Protein AF-A0A9Q0YKQ8-F1 (afdb_monomer)

Secondary structure (DSSP, 8-state):
-HHHHHHHHHHHHHHHHHHHHS---TT---HHHHHHHHHH--EEEETTEEEEHHHHSPPHHHHHHHHHHHHHHHHHHHT---TTTHHHHHHHHHHHHHHHHHHHHHHHHHHTTS-HHHHHHHHHHHHHHHHHHTGGG-S-PSPPSS-HHHHHHHHHHHHHHHHHHHHHHHHHHHHHHHHHHHHHHHHHHHHTT-S-----GGGHHHHHHHHHHHHHHHHHHHSTTPPPSS---HHHHHHHHHHHHHHHHHHHHHHHHHHHHHHHHHHHHHHHHHHHHHHHHHHHHHHHTSSPPP-HHHHHHHHHHHHHHHHHHHHHHHHHHHHHH-GGGGTT--HHHHHHHHHHHHHHHHHHHHHHHHHHHHHHHH-

Sequence (367 aa):
MDFKLALLLGSLRRVRETRNLYPCGDDQKSPLERAIDIIHGGEVTINSERKTFREATPEVAAVDEKLTHLNSCQDAIRNCDKKEDLANLIEDRNVARRQAFQVMKDFMDVCNQLPIEERLNDLKKMINSITSGYQSLVQPAGPSEGSPEEVYDQYKAWLDLKTKKLKSYWKETDESLDTWRGLLAEMEQAFSFSSDSEFEAQNLDSTVQQLLVAMETELVISRQGYEPKVPLNPEILKQRHAELQLESEVLTKTVQAVLHDAREEATFLEQLSSHCKNYQEKIDVLEEWLDNKPNMEELQTLQKKIKVTRSKLRHLLVDLRDGEEDPDLLGDKTVEELRNDIAGFQEQLLGHYTTEDEHLVRCLLHS

Organism: Holothuria leucospilota (NCBI:txid206669)

Structure (mmCIF, N/CA/C/O backbone):
data_AF-A0A9Q0YKQ8-F1
#
_entry.id   AF-A0A9Q0YKQ8-F1
#
loop_
_atom_site.group_PDB
_atom_site.id
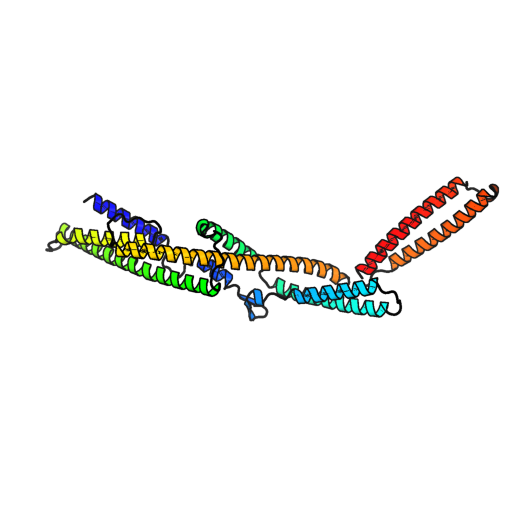_atom_site.type_symbol
_atom_site.label_atom_id
_atom_site.label_alt_id
_atom_site.label_comp_id
_atom_site.label_asym_id
_atom_site.label_entity_id
_atom_site.label_seq_id
_atom_site.pdbx_PDB_ins_code
_atom_site.Cartn_x
_atom_site.Cartn_y
_atom_site.Cartn_z
_atom_site.occupancy
_atom_site.B_iso_or_equiv
_atom_site.auth_seq_id
_atom_site.auth_comp_id
_atom_site.auth_asym_id
_atom_site.auth_atom_id
_atom_site.pdbx_PDB_model_num
ATOM 1 N N . MET A 1 1 ? 46.204 3.257 -36.114 1.00 54.53 1 MET A N 1
ATOM 2 C CA . MET A 1 1 ? 45.196 2.177 -36.181 1.00 54.53 1 MET A CA 1
ATOM 3 C C . MET A 1 1 ? 44.735 1.789 -34.774 1.00 54.53 1 MET A C 1
ATOM 5 O O . MET A 1 1 ? 43.538 1.795 -34.520 1.00 54.53 1 MET A O 1
ATOM 9 N N . ASP A 1 2 ? 45.670 1.614 -33.836 1.00 65.00 2 ASP A N 1
ATOM 10 C CA . ASP A 1 2 ? 45.412 1.179 -32.450 1.00 65.00 2 ASP A CA 1
ATOM 11 C C . ASP A 1 2 ? 44.400 2.022 -31.657 1.00 65.00 2 ASP A C 1
ATOM 13 O O . ASP A 1 2 ? 43.549 1.468 -30.967 1.00 65.00 2 ASP A O 1
ATOM 17 N N . PHE A 1 3 ? 44.420 3.355 -31.788 1.00 74.19 3 PHE A N 1
ATOM 18 C CA . PHE A 1 3 ? 43.492 4.227 -31.053 1.00 74.19 3 PHE A CA 1
ATOM 19 C C . PHE A 1 3 ? 42.023 4.069 -31.493 1.00 74.19 3 PHE A C 1
ATOM 21 O O . PHE A 1 3 ? 41.137 3.984 -30.645 1.00 74.19 3 PHE A O 1
ATOM 28 N N . LYS A 1 4 ? 41.750 3.983 -32.806 1.00 78.00 4 LYS A N 1
ATOM 29 C CA . LYS A 1 4 ? 40.379 3.819 -33.336 1.00 78.00 4 LYS A CA 1
ATOM 30 C C . LYS A 1 4 ? 39.807 2.437 -32.999 1.00 78.00 4 LYS A C 1
ATOM 32 O O . LYS A 1 4 ? 38.651 2.339 -32.604 1.00 78.00 4 LYS A O 1
ATOM 37 N N . LEU A 1 5 ? 40.629 1.389 -33.085 1.00 81.31 5 LEU A N 1
ATOM 38 C CA . LEU A 1 5 ? 40.251 0.028 -32.685 1.00 81.31 5 LEU A CA 1
ATOM 39 C C . LEU A 1 5 ? 39.963 -0.070 -31.182 1.00 81.31 5 LEU A C 1
ATOM 41 O O . LEU A 1 5 ? 38.949 -0.644 -30.788 1.00 81.31 5 LEU A O 1
ATOM 45 N N . ALA A 1 6 ? 40.803 0.537 -30.338 1.00 86.50 6 ALA A N 1
ATOM 46 C CA . ALA A 1 6 ? 40.564 0.594 -28.897 1.00 86.50 6 ALA A CA 1
ATOM 47 C C . ALA A 1 6 ? 39.262 1.339 -28.558 1.00 86.50 6 ALA A C 1
ATOM 49 O O . ALA A 1 6 ? 38.503 0.902 -27.687 1.00 86.50 6 ALA A O 1
ATOM 50 N N . LEU A 1 7 ? 38.977 2.436 -29.267 1.00 89.06 7 LEU A N 1
ATOM 51 C CA . LEU A 1 7 ? 37.736 3.187 -29.113 1.00 89.06 7 LEU A CA 1
ATOM 52 C C . LEU A 1 7 ? 36.517 2.337 -29.495 1.00 89.06 7 LEU A C 1
ATOM 54 O O . LEU A 1 7 ? 35.593 2.228 -28.692 1.00 89.06 7 LEU A O 1
ATOM 58 N N . LEU A 1 8 ? 36.568 1.672 -30.653 1.00 89.12 8 LEU A N 1
ATOM 59 C CA . LEU A 1 8 ? 35.507 0.807 -31.175 1.00 89.12 8 LEU A CA 1
ATOM 60 C C . LEU A 1 8 ? 35.191 -0.345 -30.220 1.00 89.12 8 LEU A C 1
ATOM 62 O O . LEU A 1 8 ? 34.038 -0.526 -29.836 1.00 89.12 8 LEU A O 1
ATOM 66 N N . LEU A 1 9 ? 36.212 -1.068 -29.753 1.00 89.69 9 LEU A N 1
ATOM 67 C CA . LEU A 1 9 ? 36.042 -2.141 -28.767 1.00 89.69 9 LEU A CA 1
ATOM 68 C C . LEU A 1 9 ? 35.467 -1.621 -27.444 1.00 89.69 9 LEU A C 1
ATOM 70 O O . LEU A 1 9 ? 34.645 -2.284 -26.808 1.00 89.69 9 LEU A O 1
ATOM 74 N N . GLY A 1 10 ? 35.882 -0.424 -27.027 1.00 91.94 10 GLY A N 1
ATOM 75 C CA . GLY A 1 10 ? 35.352 0.231 -25.841 1.00 91.94 10 GLY A CA 1
ATOM 76 C C . GLY A 1 10 ? 33.871 0.590 -25.977 1.00 91.94 10 GLY A C 1
ATOM 77 O O . GLY A 1 10 ? 33.114 0.381 -25.030 1.00 91.94 10 GLY A O 1
ATOM 78 N N . SER A 1 11 ? 33.460 1.154 -27.112 1.00 92.69 11 SER A N 1
ATOM 79 C CA . SER A 1 11 ? 32.065 1.520 -27.398 1.00 92.69 11 SER A CA 1
ATOM 80 C C . SER A 1 11 ? 31.182 0.283 -27.525 1.00 92.69 11 SER A C 1
ATOM 82 O O . SER A 1 11 ? 30.144 0.222 -26.874 1.00 92.69 11 SER A O 1
ATOM 84 N N . LEU A 1 12 ? 31.654 -0.752 -28.225 1.00 92.12 12 LEU A N 1
ATOM 85 C CA . LEU A 1 12 ? 30.961 -2.034 -28.350 1.00 92.12 12 LEU A CA 1
ATOM 86 C C . LEU A 1 12 ? 30.711 -2.687 -26.985 1.00 92.12 12 LEU A C 1
ATOM 88 O O . LEU A 1 12 ? 29.615 -3.178 -26.711 1.00 92.12 12 LEU A O 1
ATOM 92 N N . ARG A 1 13 ? 31.711 -2.660 -26.092 1.00 91.94 13 ARG A N 1
ATOM 93 C CA . ARG A 1 13 ? 31.551 -3.159 -24.720 1.00 91.94 13 ARG A CA 1
ATOM 94 C C . ARG A 1 13 ? 30.468 -2.385 -23.968 1.00 91.94 13 ARG A C 1
ATOM 96 O O . ARG A 1 13 ? 29.602 -3.011 -23.367 1.00 91.94 13 ARG A O 1
ATOM 103 N N . ARG A 1 14 ? 30.490 -1.049 -24.035 1.00 93.06 14 ARG A N 1
ATOM 104 C CA . ARG A 1 14 ? 29.488 -0.195 -23.376 1.00 93.06 14 ARG A CA 1
ATOM 105 C C . ARG A 1 14 ? 28.085 -0.430 -23.930 1.00 93.06 14 ARG A C 1
ATOM 107 O O . ARG A 1 14 ? 27.140 -0.480 -23.149 1.00 93.06 14 ARG A O 1
ATOM 114 N N . VAL A 1 15 ? 27.943 -0.589 -25.246 1.00 91.31 15 VAL A N 1
ATOM 115 C CA . VAL A 1 15 ? 26.663 -0.916 -25.895 1.00 91.31 15 VAL A CA 1
ATOM 116 C C . VAL A 1 15 ? 26.138 -2.241 -25.356 1.00 91.31 15 VAL A C 1
ATOM 118 O O . VAL A 1 15 ? 25.013 -2.306 -24.869 1.00 91.31 15 VAL A O 1
ATOM 121 N N . ARG A 1 16 ? 26.984 -3.276 -25.325 1.00 88.69 16 ARG A N 1
ATOM 122 C CA . ARG A 1 16 ? 26.618 -4.587 -24.779 1.00 88.69 16 ARG A CA 1
ATOM 123 C C . ARG A 1 16 ? 26.198 -4.515 -23.309 1.00 88.69 16 ARG A C 1
ATOM 125 O O . ARG A 1 16 ? 25.179 -5.088 -22.940 1.00 88.69 16 ARG A O 1
ATOM 132 N N . GLU A 1 17 ? 26.960 -3.809 -22.478 1.00 86.75 17 GLU A N 1
ATOM 133 C CA . GLU A 1 17 ? 26.614 -3.571 -21.070 1.00 86.75 17 GLU A CA 1
ATOM 134 C C . GLU A 1 17 ? 25.268 -2.848 -20.938 1.00 86.75 17 GLU A C 1
ATOM 136 O O . GLU A 1 17 ? 24.439 -3.235 -20.122 1.00 86.75 17 GLU A O 1
ATOM 141 N N . THR A 1 18 ? 25.022 -1.839 -21.774 1.00 84.56 18 THR A N 1
ATOM 142 C CA . THR A 1 18 ? 23.803 -1.023 -21.728 1.00 84.56 18 THR A CA 1
ATOM 143 C C . THR A 1 18 ? 22.572 -1.808 -22.176 1.00 84.56 18 THR A C 1
ATOM 145 O O . THR A 1 18 ? 21.545 -1.757 -21.506 1.00 84.56 18 THR A O 1
ATOM 148 N N . ARG A 1 19 ? 22.669 -2.596 -23.251 1.00 84.88 19 ARG A N 1
ATOM 149 C CA . ARG A 1 19 ? 21.573 -3.465 -23.706 1.00 84.88 19 ARG A CA 1
ATOM 150 C C . ARG A 1 19 ? 21.225 -4.552 -22.684 1.00 84.88 19 ARG A C 1
ATOM 152 O O . ARG A 1 19 ? 20.061 -4.907 -22.553 1.00 84.88 19 ARG A O 1
ATOM 159 N N . ASN A 1 20 ? 22.197 -5.027 -21.900 1.00 77.00 20 ASN A N 1
ATOM 160 C CA . ASN A 1 20 ? 21.930 -5.958 -20.797 1.00 77.00 20 ASN A CA 1
ATOM 161 C C . ASN A 1 20 ? 21.149 -5.315 -19.634 1.00 77.00 20 ASN A C 1
ATOM 163 O O . ASN A 1 20 ? 20.499 -6.036 -18.882 1.00 77.00 20 ASN A O 1
ATOM 167 N N . LEU A 1 21 ? 21.220 -3.987 -19.468 1.00 66.06 21 LEU A N 1
ATOM 168 C CA . LEU A 1 21 ? 20.460 -3.246 -18.450 1.00 66.06 21 LEU A CA 1
ATOM 169 C C . LEU A 1 21 ? 19.019 -2.941 -18.884 1.00 66.06 21 LEU A C 1
ATOM 171 O O . LEU A 1 21 ? 18.180 -2.679 -18.028 1.00 66.06 21 LEU A O 1
ATOM 175 N N . TYR A 1 22 ? 18.733 -3.010 -20.187 1.00 64.69 22 TYR A N 1
ATOM 176 C CA . TYR A 1 22 ? 17.395 -2.843 -20.757 1.00 64.69 22 TYR A CA 1
ATOM 177 C C . TYR A 1 22 ? 17.033 -4.039 -21.653 1.00 64.69 22 TYR A C 1
ATOM 179 O O . TYR A 1 22 ? 16.988 -3.893 -22.879 1.00 64.69 22 TYR A O 1
ATOM 187 N N . PRO A 1 23 ? 16.797 -5.239 -21.086 1.00 56.66 23 PRO A N 1
ATOM 188 C CA . PRO A 1 23 ? 16.405 -6.400 -21.873 1.00 56.66 23 PRO A CA 1
ATOM 189 C C . PRO A 1 23 ? 15.089 -6.108 -22.589 1.00 56.66 23 PRO A C 1
ATOM 191 O O . PRO A 1 23 ? 14.074 -5.838 -21.962 1.00 56.66 23 PRO A O 1
ATOM 194 N N . CYS A 1 24 ? 15.094 -6.171 -23.915 1.00 54.28 24 CYS A N 1
ATOM 195 C CA . CYS A 1 24 ? 13.919 -5.871 -24.736 1.00 54.28 24 CYS A CA 1
ATOM 196 C C . CYS A 1 24 ? 12.916 -7.028 -24.832 1.00 54.28 24 CYS A C 1
ATOM 198 O O . CYS A 1 24 ? 12.187 -7.134 -25.816 1.00 54.28 24 CYS A O 1
ATOM 200 N N . GLY A 1 25 ? 12.930 -7.928 -23.849 1.00 55.69 25 GLY A N 1
ATOM 201 C CA . GLY A 1 25 ? 11.869 -8.912 -23.716 1.00 55.69 25 GLY A CA 1
ATOM 202 C C . GLY A 1 25 ? 10.619 -8.201 -23.221 1.00 55.69 25 GLY A C 1
ATOM 203 O O . GLY A 1 25 ? 10.702 -7.445 -22.255 1.00 55.69 25 GLY A O 1
ATOM 204 N N . ASP A 1 26 ? 9.475 -8.475 -23.846 1.00 55.22 26 ASP A N 1
ATOM 205 C CA . ASP A 1 26 ? 8.165 -7.947 -23.432 1.00 55.22 26 ASP A CA 1
ATOM 206 C C . ASP A 1 26 ? 7.798 -8.315 -21.966 1.00 55.22 26 ASP A C 1
ATOM 208 O O . ASP A 1 26 ? 6.841 -7.782 -21.414 1.00 55.22 26 ASP A O 1
ATOM 212 N N . ASP A 1 27 ? 8.589 -9.171 -21.301 1.00 56.59 27 ASP A N 1
ATOM 213 C CA . ASP A 1 27 ? 8.339 -9.702 -19.954 1.00 56.59 27 ASP A CA 1
ATOM 214 C C . ASP A 1 27 ? 9.021 -8.941 -18.791 1.00 56.59 27 ASP A C 1
ATOM 216 O O . ASP A 1 27 ? 8.767 -9.258 -17.625 1.00 56.59 27 ASP A O 1
ATOM 220 N N . GLN A 1 28 ? 9.892 -7.949 -19.036 1.00 66.81 28 GLN A N 1
ATOM 221 C CA . GLN A 1 28 ? 10.554 -7.197 -17.951 1.00 66.81 28 GLN A CA 1
ATOM 222 C C . GLN A 1 28 ? 9.919 -5.827 -17.698 1.00 66.81 28 GLN A C 1
ATOM 224 O O . GLN A 1 28 ? 10.368 -4.806 -18.211 1.00 66.81 28 GLN A O 1
ATOM 229 N N . LYS A 1 29 ? 8.912 -5.800 -16.820 1.00 73.62 29 LYS A N 1
ATOM 230 C CA . LYS A 1 29 ? 8.305 -4.556 -16.329 1.00 73.62 29 LYS A CA 1
ATOM 231 C C . LYS A 1 29 ? 9.254 -3.788 -15.407 1.00 73.62 29 LYS A C 1
ATOM 233 O O . LYS A 1 29 ? 9.832 -4.348 -14.464 1.00 73.62 29 LYS A O 1
ATOM 238 N N . SER A 1 30 ? 9.366 -2.482 -15.624 1.00 76.62 30 SER A N 1
ATOM 239 C CA . SER A 1 30 ? 10.095 -1.579 -14.734 1.00 76.62 30 SER A CA 1
ATOM 240 C C . SER A 1 30 ? 9.498 -1.580 -13.313 1.00 76.62 30 SER A C 1
ATOM 242 O O . SER A 1 30 ? 8.355 -1.996 -13.099 1.00 76.62 30 SER A O 1
ATOM 244 N N . PRO A 1 31 ? 10.252 -1.139 -12.286 1.00 80.94 31 PRO A N 1
ATOM 245 C CA . PRO A 1 31 ? 9.712 -0.992 -10.934 1.00 80.94 31 PRO A CA 1
ATOM 246 C C . PRO A 1 31 ? 8.459 -0.105 -10.869 1.00 80.94 31 PRO A C 1
ATOM 248 O O . PRO A 1 31 ? 7.560 -0.408 -10.092 1.00 80.94 31 PRO A O 1
ATOM 251 N N . LEU A 1 32 ? 8.382 0.942 -11.700 1.00 84.44 32 LEU A N 1
ATOM 252 C CA . LEU A 1 32 ? 7.215 1.825 -11.784 1.00 84.44 32 LEU A CA 1
ATOM 253 C C . LEU A 1 32 ? 6.022 1.153 -12.467 1.00 84.44 32 LEU A C 1
ATOM 255 O O . LEU A 1 32 ? 4.916 1.253 -11.955 1.00 84.44 32 LEU A O 1
ATOM 259 N N . GLU A 1 33 ? 6.226 0.409 -13.554 1.00 84.50 33 GLU A N 1
ATOM 260 C CA . GLU A 1 33 ? 5.138 -0.363 -14.176 1.00 84.50 33 GLU A CA 1
ATOM 261 C C . GLU A 1 33 ? 4.566 -1.408 -13.219 1.00 84.50 33 GLU A C 1
ATOM 263 O O . GLU A 1 33 ? 3.353 -1.503 -13.068 1.00 84.50 33 GLU A O 1
ATOM 268 N N . ARG A 1 34 ? 5.430 -2.140 -12.503 1.00 83.50 34 ARG A N 1
ATOM 269 C CA . ARG A 1 34 ? 4.981 -3.092 -11.475 1.00 83.50 34 ARG A CA 1
ATOM 270 C C . ARG A 1 34 ? 4.217 -2.403 -10.350 1.00 83.50 34 ARG A C 1
ATOM 272 O O . ARG A 1 34 ? 3.262 -2.966 -9.836 1.00 83.50 34 ARG A O 1
ATOM 279 N N . ALA A 1 35 ? 4.633 -1.204 -9.959 1.00 85.94 35 ALA A N 1
ATOM 280 C CA . ALA A 1 35 ? 3.946 -0.430 -8.937 1.00 85.94 35 ALA A CA 1
ATOM 281 C C . ALA A 1 35 ? 2.553 0.022 -9.387 1.00 85.94 35 ALA A C 1
ATOM 283 O O . ALA A 1 35 ? 1.585 -0.176 -8.658 1.00 85.94 35 ALA A O 1
ATOM 284 N N . ILE A 1 36 ? 2.451 0.550 -10.609 1.00 86.06 36 ILE A N 1
ATOM 285 C CA . ILE A 1 36 ? 1.181 0.922 -11.242 1.00 86.06 36 ILE A CA 1
ATOM 286 C C . ILE A 1 36 ? 0.270 -0.305 -11.341 1.00 86.06 36 ILE A C 1
ATOM 288 O O . ILE A 1 36 ? -0.903 -0.213 -10.991 1.00 86.06 36 ILE A O 1
ATOM 292 N N . ASP A 1 37 ? 0.797 -1.459 -11.753 1.00 84.31 37 ASP A N 1
ATOM 293 C CA . ASP A 1 37 ? 0.029 -2.705 -11.812 1.00 84.31 37 ASP A CA 1
ATOM 294 C C . ASP A 1 37 ? -0.447 -3.162 -10.439 1.00 84.31 37 ASP A C 1
ATOM 296 O O . ASP A 1 37 ? -1.547 -3.679 -10.323 1.00 84.31 37 ASP A O 1
ATOM 300 N N . ILE A 1 38 ? 0.357 -3.004 -9.389 1.00 82.56 38 ILE A N 1
ATOM 301 C CA . ILE A 1 38 ? -0.077 -3.364 -8.042 1.00 82.56 38 ILE A CA 1
ATOM 302 C C . ILE A 1 38 ? -1.196 -2.413 -7.611 1.00 82.56 38 ILE A C 1
ATOM 304 O O . ILE A 1 38 ? -2.220 -2.909 -7.154 1.00 82.56 38 ILE A O 1
ATOM 308 N N . ILE A 1 39 ? -1.061 -1.096 -7.801 1.00 81.81 39 ILE A N 1
ATOM 309 C CA . ILE A 1 39 ? -2.096 -0.102 -7.451 1.00 81.81 39 ILE A CA 1
ATOM 310 C C . ILE A 1 39 ? -3.416 -0.391 -8.186 1.00 81.81 39 ILE A C 1
ATOM 312 O O . ILE A 1 39 ? -4.461 -0.465 -7.549 1.00 81.81 39 ILE A O 1
ATOM 316 N N . HIS A 1 40 ? -3.375 -0.652 -9.497 1.00 77.44 40 HIS A N 1
ATOM 317 C CA . HIS A 1 40 ? -4.588 -0.852 -10.309 1.00 77.44 40 HIS A CA 1
ATOM 318 C C . HIS A 1 40 ? -5.062 -2.309 -10.407 1.00 77.44 40 HIS A C 1
ATOM 320 O O . HIS A 1 40 ? -6.208 -2.564 -10.758 1.00 77.44 40 HIS A O 1
ATOM 326 N N . GLY A 1 41 ? -4.199 -3.280 -10.121 1.00 67.62 41 GLY A N 1
ATOM 327 C CA . GLY A 1 41 ? -4.460 -4.717 -10.258 1.00 67.62 41 GLY A CA 1
ATOM 328 C C . GLY A 1 41 ? -5.048 -5.371 -9.010 1.00 67.62 41 GLY A C 1
ATOM 329 O O . GLY A 1 41 ? -5.101 -6.596 -8.936 1.00 67.62 41 GLY A O 1
ATOM 330 N N . GLY A 1 42 ? -5.480 -4.580 -8.024 1.00 62.09 42 GLY A N 1
ATOM 331 C CA . GLY A 1 42 ? -6.075 -5.037 -6.764 1.00 62.09 42 GLY A CA 1
ATOM 332 C C . GLY A 1 42 ? -7.509 -5.568 -6.887 1.00 62.09 42 GLY A C 1
ATOM 333 O O . GLY A 1 42 ? -8.333 -5.281 -6.018 1.00 62.09 42 GLY A O 1
ATOM 334 N N . GLU A 1 43 ? -7.837 -6.295 -7.959 1.00 67.62 43 GLU A N 1
ATOM 335 C CA . GLU A 1 43 ? -9.126 -6.982 -8.070 1.00 67.62 43 GLU A CA 1
ATOM 336 C C . GLU A 1 43 ? -9.158 -8.173 -7.102 1.00 67.62 43 GLU A C 1
ATOM 338 O O . GLU A 1 43 ? -8.333 -9.085 -7.178 1.00 67.62 43 GLU A O 1
ATOM 343 N N . VAL A 1 44 ? -10.139 -8.186 -6.203 1.00 70.00 44 VAL A N 1
ATOM 344 C CA . VAL A 1 44 ? -10.423 -9.305 -5.303 1.00 70.00 44 VAL A CA 1
ATOM 345 C C . VAL A 1 44 ? -11.711 -9.977 -5.762 1.00 70.00 44 VAL A C 1
ATOM 347 O O . VAL A 1 44 ? -12.648 -9.323 -6.222 1.00 70.00 44 VAL A O 1
ATOM 350 N N . THR A 1 45 ? -11.761 -11.306 -5.664 1.00 71.81 45 THR A N 1
ATOM 351 C CA . THR A 1 45 ? -12.990 -12.057 -5.934 1.00 71.81 45 THR A CA 1
ATOM 352 C C . THR A 1 45 ? -13.714 -12.324 -4.621 1.00 71.81 45 THR A C 1
ATOM 354 O O . THR A 1 45 ? -13.247 -13.133 -3.825 1.00 71.81 45 THR A O 1
ATOM 357 N N . ILE A 1 46 ? -14.858 -11.673 -4.411 1.00 67.75 46 ILE A N 1
ATOM 358 C CA . ILE A 1 46 ? -15.758 -11.930 -3.276 1.00 67.75 46 ILE A CA 1
ATOM 359 C C . ILE A 1 46 ? -17.091 -12.408 -3.836 1.00 67.75 46 ILE A C 1
ATOM 361 O O . ILE A 1 46 ? -17.636 -11.797 -4.752 1.00 67.75 46 ILE A O 1
ATOM 365 N N . ASN A 1 47 ? -17.627 -13.508 -3.303 1.00 70.81 47 ASN A N 1
ATOM 366 C CA . ASN A 1 47 ? -18.908 -14.081 -3.741 1.00 70.81 47 ASN A CA 1
ATOM 367 C C . ASN A 1 47 ? -18.992 -14.356 -5.258 1.00 70.81 47 ASN A C 1
ATOM 369 O O . ASN A 1 47 ? -20.058 -14.257 -5.856 1.00 70.81 47 ASN A O 1
ATOM 373 N N . SER A 1 48 ? -17.875 -14.747 -5.884 1.00 75.56 48 SER A N 1
ATOM 374 C CA . SER A 1 48 ? -17.746 -14.968 -7.341 1.00 75.56 48 SER A CA 1
ATOM 375 C C . SER A 1 48 ? -17.842 -13.707 -8.218 1.00 75.56 48 SER A C 1
ATOM 377 O O . SER A 1 48 ? -17.889 -13.826 -9.441 1.00 75.56 48 SER A O 1
ATOM 379 N N . GLU A 1 49 ? -17.814 -12.509 -7.627 1.00 75.62 49 GLU A N 1
ATOM 380 C CA . GLU A 1 49 ? -17.733 -11.229 -8.338 1.00 75.62 49 GLU A CA 1
ATOM 381 C C . GLU A 1 49 ? -16.330 -10.632 -8.200 1.00 75.62 49 GLU A C 1
ATOM 383 O O . GLU A 1 49 ? -15.758 -10.624 -7.108 1.00 75.62 49 GLU A O 1
ATOM 388 N N . ARG A 1 50 ? -15.775 -10.111 -9.301 1.00 73.62 50 ARG A N 1
ATOM 389 C CA . ARG A 1 50 ? -14.539 -9.321 -9.264 1.00 73.62 50 ARG A CA 1
ATOM 390 C C . ARG A 1 50 ? -14.872 -7.891 -8.877 1.00 73.62 50 ARG A C 1
ATOM 392 O O . ARG A 1 50 ? -15.693 -7.258 -9.538 1.00 73.62 50 ARG A O 1
ATOM 399 N N . LYS A 1 51 ? -14.237 -7.406 -7.819 1.00 76.62 51 LYS A N 1
ATOM 400 C CA . LYS A 1 51 ? -14.384 -6.043 -7.306 1.00 76.62 51 LYS A CA 1
ATOM 401 C C . LYS A 1 51 ? -13.009 -5.470 -7.037 1.00 76.62 51 LYS A C 1
ATOM 403 O O . LYS A 1 51 ? -12.083 -6.216 -6.715 1.00 76.62 51 LYS A O 1
ATOM 408 N N . THR A 1 52 ? -12.868 -4.157 -7.129 1.00 76.19 52 THR A N 1
ATOM 409 C CA . THR A 1 52 ? -11.676 -3.510 -6.575 1.00 76.19 52 THR A CA 1
ATOM 410 C C . THR A 1 52 ? -11.64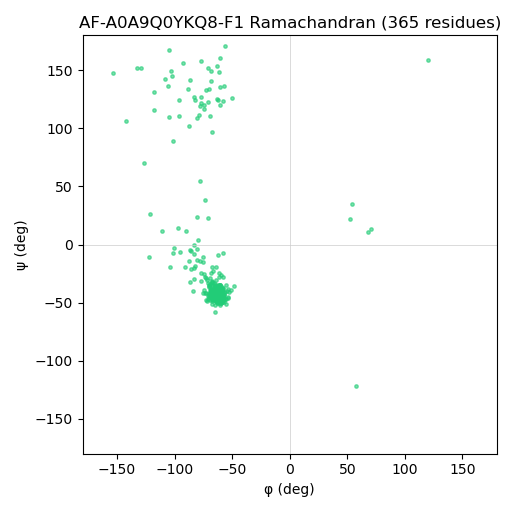3 -3.728 -5.063 1.00 76.19 52 THR A C 1
ATOM 412 O O . THR A 1 52 ? -12.686 -3.880 -4.423 1.00 76.19 52 THR A O 1
ATOM 415 N N . PHE A 1 53 ? -10.453 -3.715 -4.464 1.00 76.25 53 PHE A N 1
ATOM 416 C CA . PHE A 1 53 ? -10.316 -3.845 -3.013 1.00 76.25 53 PHE A CA 1
ATOM 417 C C . PHE A 1 53 ? -11.210 -2.848 -2.250 1.00 76.25 53 PHE A C 1
ATOM 419 O O . PHE A 1 53 ? -11.835 -3.192 -1.247 1.00 76.25 53 PHE A O 1
ATOM 426 N N . ARG A 1 54 ? -11.327 -1.615 -2.761 1.00 76.81 54 ARG A N 1
ATOM 427 C CA . ARG A 1 54 ? -12.142 -0.551 -2.162 1.00 76.81 54 ARG A CA 1
ATOM 428 C C . ARG A 1 54 ? -13.642 -0.840 -2.226 1.00 76.81 54 ARG A C 1
ATOM 430 O O . ARG A 1 54 ? -14.324 -0.651 -1.229 1.00 76.81 54 ARG A O 1
ATOM 437 N N . GLU A 1 55 ? -14.144 -1.333 -3.357 1.00 81.56 55 GLU A N 1
ATOM 438 C CA . GLU A 1 55 ? -15.552 -1.742 -3.517 1.00 81.56 55 GLU A CA 1
ATOM 439 C C . GLU A 1 55 ? -15.894 -3.002 -2.717 1.00 81.56 55 GLU A C 1
ATOM 441 O O . GLU A 1 55 ? -17.038 -3.212 -2.323 1.00 81.56 55 GLU A O 1
ATOM 446 N N . ALA A 1 56 ? -14.900 -3.862 -2.507 1.00 82.06 56 ALA A N 1
ATOM 447 C CA . ALA A 1 56 ? -15.018 -5.072 -1.714 1.00 82.06 56 ALA A CA 1
ATOM 448 C C . ALA A 1 56 ? -14.981 -4.800 -0.198 1.00 82.06 56 ALA A C 1
ATOM 450 O O . ALA A 1 56 ? -15.319 -5.691 0.581 1.00 82.06 56 ALA A O 1
ATOM 451 N N . THR A 1 57 ? -14.568 -3.599 0.230 1.00 83.38 57 THR A N 1
ATOM 452 C CA . THR A 1 57 ? -14.421 -3.271 1.650 1.00 83.38 57 THR A CA 1
ATOM 453 C C . THR A 1 57 ? -15.777 -2.867 2.242 1.00 83.38 57 THR A C 1
ATOM 455 O O . THR A 1 57 ? -16.428 -1.969 1.706 1.00 83.38 57 THR A O 1
ATOM 458 N N . PRO A 1 58 ? -16.216 -3.493 3.348 1.00 84.56 58 PRO A N 1
ATOM 459 C CA . PRO A 1 58 ? -17.481 -3.162 3.993 1.00 84.56 58 PRO A CA 1
ATOM 460 C C . PRO A 1 58 ? -17.442 -1.768 4.640 1.00 84.56 58 PRO A C 1
ATOM 462 O O . PRO A 1 58 ? -16.404 -1.295 5.107 1.00 84.56 58 PRO A O 1
ATOM 465 N N . GLU A 1 59 ? -18.594 -1.099 4.688 1.00 86.75 59 GLU A N 1
ATOM 466 C CA . GLU A 1 59 ? -18.698 0.250 5.245 1.00 86.75 59 GLU A CA 1
ATOM 467 C C . GLU A 1 59 ? -18.628 0.243 6.778 1.00 86.75 59 GLU A C 1
ATOM 469 O O . GLU A 1 59 ? -19.495 -0.300 7.464 1.00 86.75 59 GLU A O 1
ATOM 474 N N . VAL A 1 60 ? -17.627 0.938 7.322 1.00 89.69 60 VAL A N 1
ATOM 475 C CA . VAL A 1 60 ? -17.443 1.145 8.772 1.00 89.69 60 VAL A CA 1
ATOM 476 C C . VAL A 1 60 ? -18.621 1.923 9.380 1.00 89.69 60 VAL A C 1
ATOM 478 O O . VAL A 1 60 ? -19.060 1.633 10.491 1.00 89.69 60 VAL A O 1
ATOM 481 N N . ALA A 1 61 ? -19.201 2.863 8.624 1.00 90.31 61 ALA A N 1
ATOM 482 C CA . ALA A 1 61 ? -20.290 3.724 9.090 1.00 90.31 61 ALA A CA 1
ATOM 483 C C . ALA A 1 61 ? -21.530 2.938 9.553 1.00 90.31 61 ALA A C 1
ATOM 485 O O . ALA A 1 61 ? -22.161 3.314 10.540 1.00 90.31 61 ALA A O 1
ATOM 486 N N . ALA A 1 62 ? -21.854 1.829 8.881 1.00 90.56 62 ALA A N 1
ATOM 487 C CA . ALA A 1 62 ? -22.986 0.984 9.250 1.00 90.56 62 ALA A CA 1
ATOM 488 C C . ALA A 1 62 ? -22.775 0.304 10.614 1.00 90.56 62 ALA A C 1
ATOM 490 O O . ALA A 1 62 ? -23.714 0.189 11.404 1.00 90.56 62 ALA A O 1
ATOM 491 N N . VAL A 1 63 ? -21.541 -0.119 10.909 1.00 92.94 63 VAL A N 1
ATOM 492 C CA . VAL A 1 63 ? -21.175 -0.703 12.206 1.00 92.94 63 VAL A CA 1
ATOM 493 C C . VAL A 1 63 ? -21.245 0.362 13.301 1.00 92.94 63 VAL A C 1
ATOM 495 O O . VAL A 1 63 ? -21.880 0.148 14.338 1.00 92.94 63 VAL A O 1
ATOM 498 N N . ASP A 1 64 ? -20.639 1.524 13.054 1.00 91.81 64 ASP A N 1
ATOM 499 C CA . ASP A 1 64 ? -20.587 2.621 14.018 1.00 91.81 64 ASP A CA 1
ATOM 500 C C . ASP A 1 64 ? -21.988 3.128 14.377 1.00 91.81 64 ASP A C 1
ATOM 502 O O . ASP A 1 64 ? -22.276 3.332 15.556 1.00 91.81 64 ASP A O 1
ATOM 506 N N . GLU A 1 65 ? -22.900 3.229 13.404 1.00 94.81 65 GLU A N 1
ATOM 507 C CA . GLU A 1 65 ? -24.302 3.585 13.648 1.00 94.81 65 GLU A CA 1
ATOM 508 C C . GLU A 1 65 ? -24.963 2.626 14.653 1.00 94.81 65 GLU A C 1
ATOM 510 O O . GLU A 1 65 ? -25.605 3.065 15.615 1.00 94.81 65 GLU A O 1
ATOM 515 N N . LYS A 1 66 ? -24.789 1.307 14.476 1.00 94.38 66 LYS A N 1
ATOM 516 C CA . LYS A 1 66 ? -25.384 0.310 15.382 1.00 94.38 66 LYS A CA 1
ATOM 517 C C . LYS A 1 66 ? -24.730 0.307 16.757 1.00 94.38 66 LYS A C 1
ATOM 519 O O . LYS A 1 66 ? -25.437 0.141 17.752 1.00 94.38 66 LYS A O 1
ATOM 524 N N . LEU A 1 67 ? -23.424 0.555 16.841 1.00 93.12 67 LEU A N 1
ATOM 525 C CA . LEU A 1 67 ? -22.731 0.723 18.119 1.00 93.12 67 LEU A CA 1
ATOM 526 C C . LEU A 1 67 ? -23.187 1.989 18.859 1.00 93.12 67 LEU A C 1
ATOM 528 O O . LEU A 1 67 ? -23.438 1.936 20.063 1.00 93.12 67 LEU A O 1
ATOM 532 N N . THR A 1 68 ? -23.355 3.116 18.163 1.00 94.12 68 THR A N 1
ATOM 533 C CA . THR A 1 68 ? -23.899 4.348 18.754 1.00 94.12 68 THR A CA 1
ATOM 534 C C . THR A 1 68 ? -25.336 4.151 19.236 1.00 94.12 68 THR A C 1
ATOM 536 O O . THR A 1 68 ? -25.681 4.609 20.329 1.00 94.12 68 THR A O 1
ATOM 539 N N . HIS A 1 69 ? -26.164 3.434 18.472 1.00 95.12 69 HIS A N 1
ATOM 540 C CA . HIS A 1 69 ? -27.527 3.099 18.884 1.00 95.12 69 HIS A CA 1
ATOM 541 C C . HIS A 1 69 ? -27.540 2.222 20.144 1.00 95.12 69 HIS A C 1
ATOM 543 O O . HIS A 1 69 ? -28.245 2.541 21.099 1.00 95.12 69 HIS A O 1
ATOM 549 N N . LEU A 1 70 ? -26.701 1.180 20.202 1.00 93.50 70 LEU A N 1
ATOM 550 C CA . LEU A 1 70 ? -26.552 0.341 21.394 1.00 93.50 70 LEU A CA 1
ATOM 551 C C . LEU A 1 70 ? -26.153 1.164 22.629 1.00 93.50 70 LEU A C 1
ATOM 553 O O . LEU A 1 70 ? -26.787 1.030 23.676 1.00 93.50 70 LEU A O 1
ATOM 557 N N . ASN A 1 71 ? -25.155 2.043 22.502 1.00 92.69 71 ASN A N 1
ATOM 558 C CA . ASN A 1 71 ? -24.734 2.925 23.595 1.00 92.69 71 ASN A CA 1
ATOM 559 C C . ASN A 1 71 ? -25.875 3.851 24.045 1.00 92.69 71 ASN A C 1
ATOM 561 O O . ASN A 1 71 ? -26.094 4.028 25.239 1.00 92.69 71 ASN A O 1
ATOM 565 N N . SER A 1 72 ? -26.661 4.374 23.100 1.00 93.62 72 SER A N 1
ATOM 566 C CA . SER A 1 72 ? -27.822 5.221 23.404 1.00 93.62 72 SER A CA 1
ATOM 567 C C . SER A 1 72 ? -28.901 4.456 24.179 1.00 93.62 72 SER A C 1
ATOM 569 O O . SER A 1 72 ? -29.451 4.979 25.149 1.00 93.62 72 SER A O 1
ATOM 571 N N . CYS A 1 73 ? -29.175 3.198 23.813 1.00 91.75 73 CYS A N 1
ATOM 572 C CA . CYS A 1 73 ? -30.081 2.335 24.573 1.00 91.75 73 CYS A CA 1
ATOM 573 C C . CYS A 1 73 ? -29.546 2.052 25.988 1.00 91.75 73 CYS A C 1
ATOM 575 O O . CYS A 1 73 ? -30.313 2.061 26.950 1.00 91.75 73 CYS A O 1
ATOM 577 N N . GLN A 1 74 ? -28.235 1.833 26.138 1.00 89.62 74 GLN A N 1
ATOM 578 C CA . GLN A 1 74 ? -27.608 1.652 27.453 1.00 89.62 74 GLN A CA 1
ATOM 579 C C . GLN A 1 74 ? -27.729 2.911 28.322 1.00 89.62 74 GLN A C 1
ATOM 581 O O . GLN A 1 74 ? -28.070 2.812 29.502 1.00 89.62 74 GLN A O 1
ATOM 586 N N . ASP A 1 75 ? -27.512 4.094 27.753 1.00 89.12 75 ASP A N 1
ATOM 587 C CA . ASP A 1 75 ? -27.652 5.359 28.475 1.00 89.12 75 ASP A CA 1
ATOM 588 C C . ASP A 1 75 ? -29.109 5.651 28.858 1.00 89.12 75 ASP A C 1
ATOM 590 O O . ASP A 1 75 ? -29.365 6.165 29.949 1.00 89.12 75 ASP A O 1
ATOM 594 N N . ALA A 1 76 ? -30.081 5.265 28.027 1.00 89.69 76 ALA A N 1
ATOM 595 C CA . ALA A 1 76 ? -31.499 5.369 28.370 1.00 89.69 76 ALA A CA 1
ATOM 596 C C . ALA A 1 76 ? -31.865 4.505 29.590 1.00 89.69 76 ALA A C 1
ATOM 598 O O . ALA A 1 76 ? -32.613 4.954 30.457 1.00 89.69 76 ALA A O 1
ATOM 599 N N . ILE A 1 77 ? -31.300 3.295 29.701 1.00 87.19 77 ILE A N 1
ATOM 600 C CA . ILE A 1 77 ? -31.483 2.428 30.876 1.00 87.19 77 ILE A CA 1
ATOM 601 C C . ILE A 1 77 ? -30.856 3.060 32.123 1.00 87.19 77 ILE A C 1
ATOM 603 O O . ILE A 1 77 ? -31.495 3.087 33.175 1.00 87.19 77 ILE A O 1
ATOM 607 N N . ARG A 1 78 ? -29.627 3.588 32.021 1.00 84.75 78 ARG A N 1
ATOM 608 C CA . ARG A 1 78 ? -28.922 4.214 33.158 1.00 84.75 78 ARG A CA 1
ATOM 609 C C . ARG A 1 78 ? -29.667 5.421 33.724 1.00 84.75 78 ARG A C 1
ATOM 611 O O . ARG A 1 78 ? -29.635 5.634 34.930 1.00 84.75 78 ARG A O 1
ATOM 618 N N . ASN A 1 79 ? -30.335 6.181 32.861 1.00 86.88 79 ASN A N 1
ATOM 619 C CA . ASN A 1 79 ? -31.068 7.394 33.223 1.00 86.88 79 ASN A CA 1
ATOM 620 C C . ASN A 1 79 ? -32.577 7.148 33.435 1.00 86.88 79 ASN A C 1
ATOM 622 O O . ASN A 1 79 ? -33.366 8.092 33.434 1.00 86.88 79 ASN A O 1
ATOM 626 N N . CYS A 1 80 ? -33.009 5.889 33.563 1.00 87.44 80 CYS A N 1
ATOM 627 C CA . CYS A 1 80 ? -34.421 5.550 33.702 1.00 87.44 80 CYS A CA 1
ATOM 628 C C . CYS A 1 80 ? -34.916 5.741 35.147 1.00 87.44 80 CYS A C 1
ATOM 630 O O . CYS A 1 80 ? -34.626 4.933 36.028 1.00 87.44 80 CYS A O 1
ATOM 632 N N . ASP A 1 81 ? -35.746 6.763 35.371 1.00 85.81 81 ASP A N 1
ATOM 633 C CA . ASP A 1 81 ? -36.374 7.017 36.680 1.00 85.81 81 ASP A CA 1
ATOM 634 C C . ASP A 1 81 ? -37.651 6.185 36.914 1.00 85.81 81 ASP A C 1
ATOM 636 O O . ASP A 1 81 ? -38.108 6.003 38.047 1.00 85.81 81 ASP A O 1
ATOM 640 N N . LYS A 1 82 ? -38.268 5.685 35.836 1.00 86.81 82 LYS A N 1
ATOM 641 C CA . LYS A 1 82 ? -39.571 5.010 35.864 1.00 86.81 82 LYS A CA 1
ATOM 642 C C . LYS A 1 82 ? -39.415 3.506 35.717 1.00 86.81 82 LYS A C 1
ATOM 644 O O . LYS A 1 82 ? -39.173 2.982 34.635 1.00 86.81 82 LYS A O 1
ATOM 649 N N . LYS A 1 83 ? -39.681 2.782 36.804 1.00 80.88 83 LYS A N 1
ATOM 650 C CA . LYS A 1 83 ? -39.594 1.313 36.835 1.00 80.88 83 LYS A CA 1
ATOM 651 C C . LYS A 1 83 ? -40.489 0.613 35.798 1.00 80.88 83 LYS A C 1
ATOM 653 O O . LYS A 1 83 ? -40.169 -0.493 35.377 1.00 80.88 83 LYS A O 1
ATOM 658 N N . GLU A 1 84 ? -41.593 1.245 35.409 1.00 85.75 84 GLU A N 1
ATOM 659 C CA . GLU A 1 84 ? -42.542 0.737 34.408 1.00 85.75 84 GLU A CA 1
ATOM 660 C C . GLU A 1 84 ? -41.938 0.701 32.994 1.00 85.75 84 GLU A C 1
ATOM 662 O O . GLU A 1 84 ? -42.224 -0.222 32.235 1.00 85.75 84 GLU A O 1
ATOM 667 N N . ASP A 1 85 ? -41.042 1.641 32.674 1.00 86.69 85 ASP A N 1
ATOM 668 C CA . ASP A 1 85 ? -40.429 1.774 31.346 1.00 86.69 85 ASP A CA 1
ATOM 669 C C . ASP A 1 85 ? -39.182 0.885 31.187 1.00 86.69 85 ASP A C 1
ATOM 671 O O . ASP A 1 85 ? -38.795 0.523 30.075 1.00 86.69 85 ASP A O 1
ATOM 675 N N . LEU A 1 86 ? -38.575 0.474 32.306 1.00 84.94 86 LEU A N 1
ATOM 676 C CA . LEU A 1 86 ? -37.310 -0.262 32.339 1.00 84.94 86 LEU A CA 1
ATOM 677 C C . LEU A 1 86 ? -37.354 -1.582 31.554 1.00 84.94 86 LEU A C 1
ATOM 679 O O . LEU A 1 86 ? -36.381 -1.937 30.895 1.00 84.94 86 LEU A O 1
ATOM 683 N N . ALA A 1 87 ? -38.473 -2.310 31.608 1.00 84.81 87 ALA A N 1
ATOM 684 C CA . ALA A 1 87 ? -38.612 -3.583 30.900 1.00 84.81 87 ALA A CA 1
ATOM 685 C C . ALA A 1 87 ? -38.567 -3.407 29.372 1.00 84.81 87 ALA A C 1
ATOM 687 O O . ALA A 1 87 ? -37.929 -4.206 28.690 1.00 84.81 87 ALA A O 1
ATOM 688 N N . ASN A 1 88 ? -39.190 -2.343 28.855 1.00 89.00 88 ASN A N 1
ATOM 689 C CA . ASN A 1 88 ? -39.187 -2.035 27.425 1.00 89.00 88 ASN A CA 1
ATOM 690 C C . ASN A 1 88 ? -37.798 -1.566 26.973 1.00 89.00 88 ASN A C 1
ATOM 692 O O . ASN A 1 88 ? -37.276 -2.079 25.991 1.00 89.00 88 ASN A O 1
ATOM 696 N N . LEU A 1 89 ? -37.150 -0.685 27.748 1.00 89.31 89 LEU A N 1
ATOM 697 C CA . LEU A 1 89 ? -35.791 -0.209 27.451 1.00 89.31 89 LEU A CA 1
ATOM 698 C C . LEU A 1 89 ? -34.761 -1.349 27.416 1.00 89.31 89 LEU A C 1
ATOM 700 O O . LEU A 1 89 ? -33.855 -1.351 26.584 1.00 89.31 89 LEU A O 1
ATOM 704 N N . ILE A 1 90 ? -34.905 -2.335 28.308 1.00 87.12 90 ILE A N 1
ATOM 705 C CA . ILE A 1 90 ? -34.080 -3.549 28.316 1.00 87.12 90 ILE A CA 1
ATOM 706 C C . ILE A 1 90 ? -34.256 -4.346 27.022 1.00 87.12 90 ILE A C 1
ATOM 708 O O . ILE A 1 90 ? -33.259 -4.826 26.479 1.00 87.12 90 ILE A O 1
ATOM 712 N N . GLU A 1 91 ? -35.489 -4.492 26.536 1.00 89.31 91 GLU A N 1
ATOM 713 C CA . GLU A 1 91 ? -35.763 -5.221 25.298 1.00 89.31 91 GLU A CA 1
ATOM 714 C C . GLU A 1 91 ? -35.217 -4.474 24.076 1.00 89.31 91 GLU A C 1
ATOM 716 O O . GLU A 1 91 ? -34.514 -5.078 23.265 1.00 89.31 91 GLU A O 1
ATOM 721 N N . ASP A 1 92 ? -35.414 -3.155 24.000 1.00 91.25 92 ASP A N 1
ATOM 722 C CA . ASP A 1 92 ? -34.851 -2.311 22.937 1.00 91.25 92 ASP A CA 1
ATOM 723 C C . ASP A 1 92 ? -33.318 -2.420 22.886 1.00 91.25 92 ASP A C 1
ATOM 725 O O . ASP A 1 92 ? -32.723 -2.601 21.820 1.00 91.25 92 ASP A O 1
ATOM 729 N N . ARG A 1 93 ? -32.664 -2.409 24.054 1.00 91.62 93 ARG A N 1
ATOM 730 C CA . ARG A 1 93 ? -31.215 -2.615 24.190 1.00 91.62 93 ARG A CA 1
ATOM 731 C C . ARG A 1 93 ? -30.781 -4.011 23.743 1.00 91.62 93 ARG A C 1
ATOM 733 O O . ARG A 1 93 ? -29.734 -4.136 23.110 1.00 91.62 93 ARG A O 1
ATOM 740 N N . ASN A 1 94 ? -31.559 -5.058 24.026 1.00 90.38 94 ASN A N 1
ATOM 741 C CA . ASN A 1 94 ? -31.258 -6.420 23.566 1.00 90.38 94 ASN A CA 1
ATOM 742 C C . ASN A 1 94 ? -31.365 -6.533 22.037 1.00 90.38 94 ASN A C 1
ATOM 744 O O . ASN A 1 94 ? -30.524 -7.170 21.399 1.00 90.38 94 ASN A O 1
ATOM 748 N N . VAL A 1 95 ? -32.370 -5.888 21.437 1.00 92.50 95 VAL A N 1
ATOM 749 C CA . VAL A 1 95 ? -32.511 -5.800 19.977 1.00 92.50 95 VAL A CA 1
ATOM 750 C C . VAL A 1 95 ? -31.322 -5.051 19.375 1.00 92.50 95 VAL A C 1
ATOM 752 O O . VAL A 1 95 ? -30.679 -5.573 18.462 1.00 92.50 95 VAL A O 1
ATOM 755 N N . ALA A 1 96 ? -30.970 -3.883 19.922 1.00 93.44 96 ALA A N 1
ATOM 756 C CA . ALA A 1 96 ? -29.816 -3.101 19.481 1.00 93.44 96 ALA A CA 1
ATOM 757 C C . ALA A 1 96 ? -28.501 -3.892 19.600 1.00 93.44 96 ALA A C 1
ATOM 759 O O . ALA A 1 96 ? -27.675 -3.848 18.690 1.00 93.44 96 ALA A O 1
ATOM 760 N N . ARG A 1 97 ? -28.330 -4.675 20.675 1.00 93.50 97 ARG A N 1
ATOM 761 C CA . ARG A 1 97 ? -27.169 -5.555 20.873 1.00 93.50 97 ARG A CA 1
ATOM 762 C C . ARG A 1 97 ? -27.055 -6.590 19.764 1.00 93.50 97 ARG A C 1
ATOM 764 O O . ARG A 1 97 ? -25.992 -6.706 19.163 1.00 93.50 97 ARG A O 1
ATOM 771 N N . ARG A 1 98 ? -28.132 -7.334 19.489 1.00 93.56 98 ARG A N 1
ATOM 772 C CA . ARG A 1 98 ? -28.137 -8.365 18.437 1.00 93.56 98 ARG A CA 1
ATOM 773 C C . ARG A 1 98 ? -27.859 -7.762 17.063 1.00 93.56 98 ARG A C 1
ATOM 775 O O . ARG A 1 98 ? -27.112 -8.345 16.289 1.00 93.56 98 ARG A O 1
ATOM 782 N N . GLN A 1 99 ? -28.420 -6.586 16.779 1.00 94.75 99 GLN A N 1
ATOM 783 C CA . GLN A 1 99 ? -28.162 -5.868 15.530 1.00 94.75 99 GLN A CA 1
ATOM 784 C C . GLN A 1 99 ? -26.696 -5.442 15.406 1.00 94.75 99 GLN A C 1
ATOM 786 O O . GLN A 1 99 ? -26.082 -5.705 14.376 1.00 94.75 99 GLN A O 1
ATOM 791 N N . ALA A 1 100 ? -26.121 -4.826 16.445 1.00 94.62 100 ALA A N 1
ATOM 792 C CA . ALA A 1 100 ? -24.714 -4.429 16.447 1.00 94.62 100 ALA A CA 1
ATOM 793 C C . ALA A 1 100 ? -23.784 -5.642 16.302 1.00 94.62 100 ALA A C 1
ATOM 795 O O . A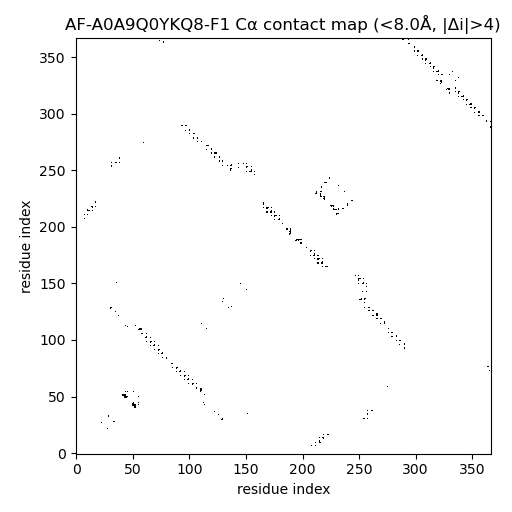LA A 1 100 ? -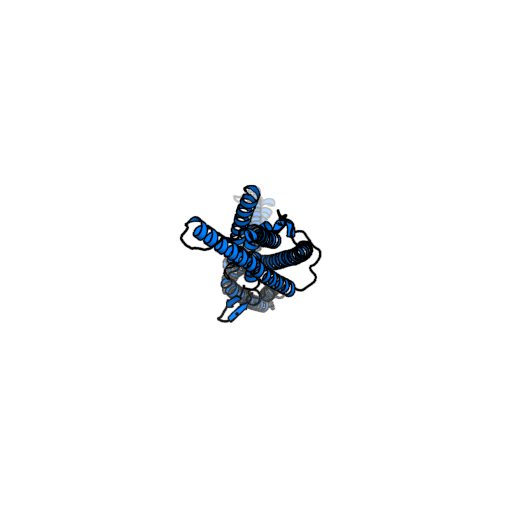22.853 -5.605 15.504 1.00 94.62 100 ALA A O 1
ATOM 796 N N . PHE A 1 101 ? -24.072 -6.732 17.019 1.00 94.94 101 PHE A N 1
ATOM 797 C CA . PHE A 1 101 ? -23.338 -7.989 16.900 1.00 94.94 101 PHE A CA 1
ATOM 798 C C . PHE A 1 101 ? -23.389 -8.549 15.475 1.00 94.94 101 PHE A C 1
ATOM 800 O O . PHE A 1 101 ? -22.345 -8.861 14.910 1.00 94.94 101 PHE A O 1
ATOM 807 N N . GLN A 1 102 ? -24.581 -8.641 14.875 1.00 95.00 102 GLN A N 1
ATOM 808 C CA . GLN A 1 102 ? -24.737 -9.197 13.532 1.00 95.00 102 GLN A CA 1
ATOM 809 C C . GLN A 1 102 ? -24.005 -8.356 12.482 1.00 95.00 102 GLN A C 1
ATOM 811 O O . GLN A 1 102 ? -23.261 -8.910 11.685 1.00 95.00 102 GLN A O 1
ATOM 816 N N . VAL A 1 103 ? -24.148 -7.027 12.520 1.00 95.81 103 VAL A N 1
ATOM 817 C CA . VAL A 1 103 ? -23.480 -6.136 11.557 1.00 95.81 103 VAL A CA 1
ATOM 818 C C . VAL A 1 103 ? -21.956 -6.185 11.712 1.00 95.81 103 VAL A C 1
ATOM 820 O O . VAL A 1 103 ? -21.249 -6.205 10.709 1.00 95.81 103 VAL A O 1
ATOM 823 N N . MET A 1 104 ? -21.431 -6.265 12.944 1.00 95.75 104 MET A N 1
ATOM 824 C CA . MET A 1 104 ? -19.994 -6.482 13.166 1.00 95.75 104 MET A CA 1
ATOM 825 C C . MET A 1 104 ? -19.533 -7.843 12.633 1.00 95.75 104 MET A C 1
ATOM 827 O O . MET A 1 104 ? -18.470 -7.925 12.026 1.00 95.75 104 MET A O 1
ATOM 831 N N . LYS A 1 105 ? -20.322 -8.904 12.825 1.00 94.75 105 LYS A N 1
ATOM 832 C CA . LYS A 1 105 ? -19.994 -10.244 12.327 1.00 94.75 105 LYS A CA 1
ATOM 833 C C . LYS A 1 105 ? -19.980 -10.294 10.800 1.00 94.75 105 LYS A C 1
ATOM 835 O O . LYS A 1 105 ? -19.001 -10.761 10.229 1.00 94.75 105 LYS A O 1
ATOM 840 N N . ASP A 1 106 ? -20.994 -9.722 10.154 1.00 93.88 106 ASP A N 1
ATOM 841 C CA . ASP A 1 106 ? -21.071 -9.617 8.694 1.00 93.88 106 ASP A CA 1
ATOM 842 C C . ASP A 1 106 ? -19.888 -8.803 8.134 1.00 93.88 106 ASP A C 1
ATOM 844 O O . ASP A 1 106 ? -19.275 -9.189 7.138 1.00 93.88 106 ASP A O 1
ATOM 848 N N . PHE A 1 107 ? -19.518 -7.702 8.802 1.00 94.38 107 PHE A N 1
ATOM 849 C CA . PHE A 1 107 ? -18.329 -6.912 8.465 1.00 94.38 107 PHE A CA 1
ATOM 850 C C . PHE A 1 107 ? -17.051 -7.758 8.550 1.00 94.38 107 PHE A C 1
ATOM 852 O O . PHE A 1 107 ? -16.244 -7.765 7.618 1.00 94.38 107 PHE A O 1
ATOM 859 N N . MET A 1 108 ? -16.871 -8.495 9.649 1.00 94.62 108 MET A N 1
ATOM 860 C CA . MET A 1 108 ? -15.700 -9.348 9.857 1.00 94.62 108 MET A CA 1
ATOM 861 C C . MET A 1 108 ? -15.629 -10.489 8.844 1.00 94.62 108 MET A C 1
ATOM 863 O O . MET A 1 108 ? -14.546 -10.779 8.341 1.00 94.62 108 MET A O 1
ATOM 867 N N . ASP A 1 109 ? -16.758 -11.097 8.483 1.00 92.50 109 ASP A N 1
ATOM 868 C CA . ASP A 1 109 ? -16.814 -12.169 7.487 1.00 92.50 109 ASP A CA 1
ATOM 869 C C . ASP A 1 109 ? -16.327 -11.702 6.108 1.00 92.50 109 ASP A C 1
ATOM 871 O O . ASP A 1 109 ? -15.653 -12.462 5.406 1.00 92.50 109 ASP A O 1
ATOM 875 N N . VAL A 1 110 ? -16.609 -10.452 5.724 1.00 91.25 110 VAL A N 1
ATOM 876 C CA . VAL A 1 110 ? -16.064 -9.853 4.495 1.00 91.25 110 VAL A CA 1
ATOM 877 C C . VAL A 1 110 ? -14.578 -9.534 4.661 1.00 91.25 110 VAL A C 1
ATOM 879 O O . VAL A 1 110 ? -13.772 -9.911 3.811 1.00 91.25 110 VAL A O 1
ATOM 882 N N . CYS A 1 111 ? -14.182 -8.895 5.764 1.00 91.25 111 CYS A N 1
ATOM 883 C CA . CYS A 1 111 ? -12.783 -8.537 6.015 1.00 91.25 111 CYS A CA 1
ATOM 884 C C . CYS A 1 111 ? -11.849 -9.754 6.085 1.00 91.25 111 CYS A C 1
ATOM 886 O O . CYS A 1 111 ? -10.729 -9.687 5.589 1.00 91.25 111 CYS A O 1
ATOM 888 N N . ASN A 1 112 ? -12.316 -10.885 6.617 1.00 91.38 112 ASN A N 1
ATOM 889 C CA . ASN A 1 112 ? -11.564 -12.141 6.674 1.00 91.38 112 ASN A CA 1
ATOM 890 C C . ASN A 1 112 ? -11.323 -12.769 5.289 1.00 91.38 112 ASN A C 1
ATOM 892 O O . ASN A 1 112 ? -10.433 -13.605 5.141 1.00 91.38 112 ASN A O 1
ATOM 896 N N . GLN A 1 113 ? -12.100 -12.382 4.272 1.00 89.62 113 GLN A N 1
ATOM 897 C CA . GLN A 1 113 ? -11.891 -12.798 2.880 1.00 89.62 113 GLN A CA 1
ATOM 898 C C . GLN A 1 113 ? -10.917 -11.877 2.134 1.00 89.62 113 GLN A C 1
ATOM 900 O O . GLN A 1 113 ? -10.448 -12.226 1.050 1.00 89.62 113 GLN A O 1
ATOM 905 N N . LEU A 1 114 ? -10.610 -10.703 2.692 1.00 89.56 114 LEU A N 1
ATOM 906 C CA . LEU A 1 114 ? -9.715 -9.729 2.083 1.00 89.56 114 LEU A CA 1
ATOM 907 C C . LEU A 1 114 ? -8.257 -9.993 2.498 1.00 89.56 114 LEU A C 1
ATOM 909 O O . LEU A 1 114 ? -7.967 -10.121 3.689 1.00 89.56 114 LEU A O 1
ATOM 913 N N . PRO A 1 115 ? -7.292 -9.984 1.558 1.00 89.94 115 PRO A N 1
ATOM 914 C CA . PRO A 1 115 ? -5.870 -10.141 1.868 1.00 89.94 115 PRO A CA 1
ATOM 915 C C . PRO A 1 115 ? -5.256 -8.837 2.421 1.00 89.94 115 PRO A C 1
ATOM 917 O O . PRO A 1 115 ? -4.273 -8.331 1.884 1.00 89.94 115 PRO A O 1
ATOM 920 N N . ILE A 1 116 ? -5.840 -8.261 3.483 1.00 90.81 116 ILE A N 1
ATOM 921 C CA . ILE A 1 116 ? -5.471 -6.940 4.037 1.00 90.81 116 ILE A CA 1
ATOM 922 C C . ILE A 1 116 ? -3.977 -6.885 4.393 1.00 90.81 116 ILE A C 1
ATOM 924 O O . ILE A 1 116 ? -3.272 -5.965 3.979 1.00 90.81 116 ILE A O 1
ATOM 928 N N . GLU A 1 117 ? -3.478 -7.868 5.150 1.00 91.88 117 GLU A N 1
ATOM 929 C CA . GLU A 1 117 ? -2.090 -7.874 5.633 1.00 91.88 117 GLU A CA 1
ATOM 930 C C . GLU A 1 117 ? -1.072 -8.101 4.510 1.00 91.88 117 GLU A C 1
ATOM 932 O O . GLU A 1 117 ? -0.041 -7.426 4.462 1.00 91.88 117 GLU A O 1
ATOM 937 N N . GLU A 1 118 ? -1.366 -9.027 3.593 1.00 91.44 118 GLU A N 1
ATOM 938 C CA . GLU A 1 118 ? -0.523 -9.308 2.427 1.00 91.44 118 GLU A CA 1
ATOM 939 C C . GLU A 1 118 ? -0.426 -8.070 1.532 1.00 91.44 118 GLU A C 1
ATOM 941 O O . GLU A 1 118 ? 0.677 -7.602 1.235 1.00 91.44 118 GLU A O 1
ATOM 946 N N . ARG A 1 119 ? -1.575 -7.466 1.210 1.00 90.50 119 ARG A N 1
ATOM 947 C CA . ARG A 1 119 ? -1.661 -6.249 0.404 1.00 90.50 119 ARG A CA 1
ATOM 948 C C . ARG A 1 119 ? -0.898 -5.090 1.040 1.00 90.50 119 ARG A C 1
ATOM 950 O O . ARG A 1 119 ? -0.114 -4.422 0.367 1.00 90.50 119 ARG A O 1
ATOM 957 N N . LEU A 1 120 ? -1.073 -4.876 2.344 1.00 92.25 120 LEU A N 1
ATOM 958 C CA . LEU A 1 120 ? -0.360 -3.836 3.084 1.00 92.25 120 LEU A CA 1
ATOM 959 C C . LEU A 1 120 ? 1.160 -4.060 3.064 1.00 92.25 120 LEU A C 1
ATOM 961 O O . LEU A 1 120 ? 1.932 -3.110 2.915 1.00 92.25 120 LEU A O 1
ATOM 965 N N . ASN A 1 121 ? 1.608 -5.308 3.209 1.00 93.25 121 ASN A N 1
ATOM 966 C CA . ASN A 1 121 ? 3.026 -5.655 3.155 1.00 93.25 121 ASN A CA 1
ATOM 967 C C . ASN A 1 121 ? 3.620 -5.392 1.764 1.00 93.25 121 ASN A C 1
ATOM 969 O O . ASN A 1 121 ? 4.720 -4.848 1.652 1.00 93.25 121 ASN A O 1
ATOM 973 N N . ASP A 1 122 ? 2.889 -5.729 0.706 1.00 91.19 122 ASP A N 1
ATOM 974 C CA . ASP A 1 122 ? 3.334 -5.505 -0.667 1.00 91.19 122 ASP A CA 1
ATOM 975 C C . ASP A 1 122 ? 3.394 -4.018 -1.023 1.00 91.19 122 ASP A C 1
ATOM 977 O O . ASP A 1 122 ? 4.398 -3.572 -1.586 1.00 91.19 122 ASP A O 1
ATOM 981 N N . LEU A 1 123 ? 2.411 -3.221 -0.589 1.00 91.75 123 LEU A N 1
ATOM 982 C CA . LEU A 1 123 ? 2.466 -1.759 -0.694 1.00 91.75 123 LEU A CA 1
ATOM 983 C C . LEU A 1 123 ? 3.682 -1.191 0.049 1.00 91.75 123 LEU A C 1
ATOM 985 O O . LEU A 1 123 ? 4.431 -0.393 -0.513 1.00 91.75 123 LEU A O 1
ATOM 989 N N . LYS A 1 124 ? 3.957 -1.641 1.280 1.00 93.38 124 LYS A N 1
ATOM 990 C CA . LYS A 1 124 ? 5.132 -1.193 2.055 1.00 93.38 124 LYS A CA 1
ATOM 991 C C . LYS A 1 124 ? 6.451 -1.536 1.364 1.00 93.38 124 LYS A C 1
ATOM 993 O O . LYS A 1 124 ? 7.339 -0.685 1.270 1.00 93.38 124 LYS A O 1
ATOM 998 N N . LYS A 1 125 ? 6.592 -2.760 0.846 1.00 91.69 125 LYS A N 1
ATOM 999 C CA . LYS A 1 125 ? 7.774 -3.170 0.067 1.00 91.69 125 LYS A CA 1
ATOM 1000 C C . LYS A 1 125 ? 7.934 -2.316 -1.187 1.00 91.69 125 LYS A C 1
ATOM 1002 O O . LYS A 1 125 ? 9.044 -1.864 -1.470 1.00 91.69 125 LYS A O 1
ATOM 1007 N N . MET A 1 126 ? 6.844 -2.071 -1.911 1.00 91.12 126 MET A N 1
ATOM 1008 C CA . MET A 1 126 ? 6.845 -1.244 -3.113 1.00 91.12 126 MET A CA 1
ATOM 1009 C C . MET A 1 126 ? 7.256 0.198 -2.801 1.00 91.12 126 MET A C 1
ATOM 1011 O O . MET A 1 126 ? 8.186 0.703 -3.427 1.00 91.12 126 MET A O 1
ATOM 1015 N N . ILE A 1 127 ? 6.641 0.834 -1.798 1.00 91.88 127 ILE A N 1
ATOM 1016 C CA . ILE A 1 127 ? 6.977 2.194 -1.352 1.00 91.88 127 ILE A CA 1
ATOM 1017 C C . ILE A 1 127 ? 8.474 2.294 -1.040 1.00 91.88 127 ILE A C 1
ATOM 1019 O O . ILE A 1 127 ? 9.141 3.220 -1.507 1.00 91.88 127 ILE A O 1
ATOM 1023 N N . ASN A 1 128 ? 9.028 1.322 -0.310 1.00 91.50 128 ASN A N 1
ATOM 1024 C CA . ASN A 1 128 ? 10.456 1.280 0.013 1.00 91.50 128 ASN A CA 1
ATOM 1025 C C . ASN A 1 128 ? 11.334 1.102 -1.238 1.00 91.50 128 ASN A C 1
ATOM 1027 O O . ASN A 1 128 ? 12.359 1.776 -1.382 1.00 91.50 128 ASN A O 1
ATOM 1031 N N . SER A 1 129 ? 10.931 0.232 -2.167 1.00 89.75 129 SER A N 1
ATOM 1032 C CA . SER A 1 129 ? 11.650 0.003 -3.425 1.00 89.75 129 SER A CA 1
ATOM 1033 C C . SER A 1 129 ? 11.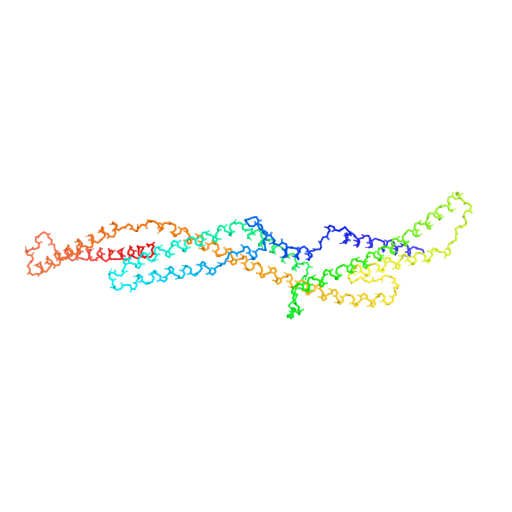669 1.248 -4.315 1.00 89.75 129 SER A C 1
ATOM 1035 O O . SER A 1 129 ? 12.707 1.569 -4.887 1.00 89.75 129 SER A O 1
ATOM 1037 N N . ILE A 1 130 ? 10.549 1.964 -4.434 1.00 88.06 130 ILE A N 1
ATOM 1038 C CA . ILE A 1 130 ? 10.468 3.190 -5.239 1.00 88.06 130 ILE A CA 1
ATOM 1039 C C . ILE A 1 130 ? 11.252 4.311 -4.567 1.00 88.06 130 ILE A C 1
ATOM 1041 O O . ILE A 1 130 ? 12.045 4.983 -5.219 1.00 88.06 130 ILE A O 1
ATOM 1045 N N . THR A 1 131 ? 11.084 4.484 -3.255 1.00 89.38 131 THR A N 1
ATOM 1046 C CA . THR A 1 131 ? 11.766 5.547 -2.506 1.00 89.38 131 THR A CA 1
ATOM 1047 C C . THR A 1 131 ? 13.287 5.403 -2.586 1.00 89.38 131 THR A C 1
ATOM 1049 O O . THR A 1 131 ? 13.988 6.397 -2.758 1.00 89.38 131 THR A O 1
ATOM 1052 N N . SER A 1 132 ? 13.805 4.173 -2.506 1.00 86.56 132 SER A N 1
ATOM 1053 C CA . SER A 1 132 ? 15.242 3.904 -2.647 1.00 86.56 132 SER A CA 1
ATOM 1054 C C . SER A 1 132 ? 15.736 4.028 -4.093 1.00 86.56 132 SER A C 1
ATOM 1056 O O . SER A 1 132 ? 16.795 4.607 -4.318 1.00 86.56 132 SER A O 1
ATOM 1058 N N . GLY A 1 133 ? 14.977 3.534 -5.078 1.00 82.12 133 GLY A N 1
ATOM 1059 C CA . GLY A 1 133 ? 15.366 3.576 -6.493 1.00 82.12 133 GLY A CA 1
ATOM 1060 C C . GLY A 1 133 ? 15.281 4.963 -7.137 1.00 82.12 133 GLY A C 1
ATOM 1061 O O . GLY A 1 133 ? 16.048 5.262 -8.048 1.00 82.12 133 GLY A O 1
ATOM 1062 N N . TYR A 1 134 ? 14.381 5.819 -6.649 1.00 84.62 134 TYR A N 1
ATOM 1063 C CA . TYR A 1 134 ? 14.085 7.134 -7.223 1.00 84.62 134 TYR A CA 1
ATOM 1064 C C . TYR A 1 134 ? 14.315 8.277 -6.232 1.00 84.62 134 TYR A C 1
ATOM 1066 O O . TYR A 1 134 ? 13.702 9.329 -6.367 1.00 84.62 134 TYR A O 1
ATOM 1074 N N . GLN A 1 135 ? 15.201 8.108 -5.244 1.00 81.75 135 GLN A N 1
ATOM 1075 C CA . GLN A 1 135 ? 15.416 9.063 -4.145 1.00 81.75 135 GLN A CA 1
ATOM 1076 C C . GLN A 1 135 ? 15.580 10.528 -4.598 1.00 81.75 135 GLN A C 1
ATOM 1078 O O . GLN A 1 135 ? 15.105 11.440 -3.923 1.00 81.75 135 GLN A O 1
ATOM 1083 N N . SER A 1 136 ? 16.214 10.767 -5.751 1.00 79.50 136 SER A N 1
ATOM 1084 C CA . SER A 1 136 ? 16.389 12.106 -6.333 1.00 79.50 136 SER A CA 1
ATOM 1085 C C . SER A 1 136 ? 15.083 12.770 -6.794 1.00 79.50 136 SER A C 1
ATOM 1087 O O . SER A 1 136 ? 15.032 13.994 -6.871 1.00 79.50 136 SER A O 1
ATOM 1089 N N . LEU A 1 137 ? 14.042 11.983 -7.073 1.00 80.19 137 LEU A N 1
ATOM 1090 C CA . LEU A 1 137 ? 12.733 12.414 -7.578 1.00 80.19 137 LEU A CA 1
ATOM 1091 C C . LEU A 1 137 ? 11.653 12.471 -6.483 1.00 80.19 137 LEU A C 1
ATOM 1093 O O . LEU A 1 137 ? 10.554 12.955 -6.726 1.00 80.19 137 LEU A O 1
ATOM 1097 N N . VAL A 1 138 ? 11.956 12.003 -5.265 1.00 72.38 138 VAL A N 1
ATOM 1098 C CA . VAL A 1 138 ? 11.021 11.952 -4.118 1.00 72.38 138 VAL A CA 1
ATOM 1099 C C . VAL A 1 138 ? 10.874 13.317 -3.420 1.00 72.38 138 VAL A C 1
ATOM 1101 O O . VAL A 1 138 ? 10.186 13.439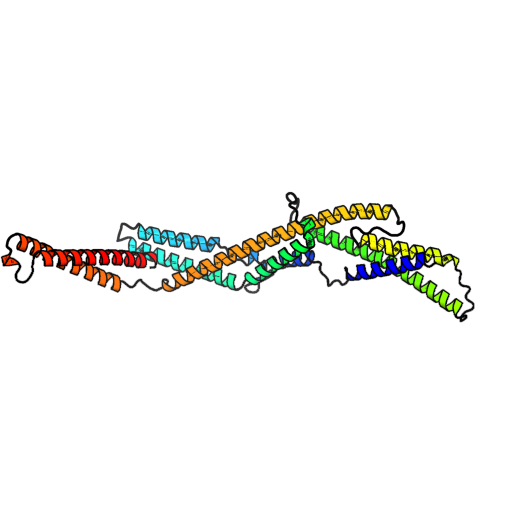 -2.408 1.00 72.38 138 VAL A O 1
ATOM 1104 N N . GLN A 1 139 ? 11.506 14.375 -3.935 1.00 67.44 139 GLN A N 1
ATOM 1105 C CA . GLN A 1 139 ? 11.359 15.707 -3.352 1.00 67.44 139 GLN A CA 1
ATOM 1106 C C . GLN A 1 139 ? 9.899 16.187 -3.397 1.00 67.44 139 GLN A C 1
ATOM 1108 O O . GLN A 1 139 ? 9.169 15.829 -4.327 1.00 67.44 139 GLN A O 1
ATOM 1113 N N . PRO A 1 140 ? 9.465 17.004 -2.416 1.00 55.69 140 PRO A N 1
ATOM 1114 C CA . PRO A 1 140 ? 8.137 17.595 -2.435 1.00 55.69 140 PRO A CA 1
ATOM 1115 C C . PRO A 1 140 ? 8.062 18.589 -3.597 1.00 55.69 140 PRO A C 1
ATOM 1117 O O . PRO A 1 140 ? 8.513 19.728 -3.482 1.00 55.69 140 PRO A O 1
ATOM 1120 N N . ALA A 1 141 ? 7.525 18.156 -4.737 1.00 56.09 141 ALA A N 1
ATOM 1121 C CA . ALA A 1 141 ? 7.017 19.102 -5.717 1.00 56.09 141 ALA A CA 1
ATOM 1122 C C . ALA A 1 141 ? 5.658 19.624 -5.235 1.00 56.09 141 ALA A C 1
ATOM 1124 O O . ALA A 1 141 ? 4.991 18.996 -4.408 1.00 56.09 141 ALA A O 1
ATOM 1125 N N . GLY A 1 142 ? 5.270 20.798 -5.737 1.00 55.12 142 GLY A N 1
ATOM 1126 C CA . GLY A 1 142 ? 3.919 21.322 -5.553 1.00 55.12 142 GLY A CA 1
ATOM 1127 C C . GLY A 1 142 ? 2.851 20.342 -6.063 1.00 55.12 142 GLY A C 1
ATOM 1128 O O . GLY A 1 142 ? 3.193 19.341 -6.693 1.00 55.12 142 GLY A O 1
ATOM 1129 N N . PRO A 1 143 ? 1.564 20.609 -5.788 1.00 54.44 143 PRO A N 1
ATOM 1130 C CA . PRO A 1 143 ? 0.475 19.733 -6.211 1.00 54.44 143 PRO A CA 1
ATOM 1131 C C . PRO A 1 143 ? 0.599 19.408 -7.704 1.00 54.44 143 PRO A C 1
ATOM 1133 O O . PRO A 1 143 ? 0.731 20.312 -8.531 1.00 54.44 143 PRO A O 1
ATOM 1136 N N . SER A 1 144 ? 0.609 18.113 -8.024 1.00 57.84 144 SER A N 1
ATOM 1137 C CA . SER A 1 144 ? 0.627 17.639 -9.405 1.00 57.84 144 SER A CA 1
ATOM 1138 C C . SER A 1 144 ? -0.656 18.098 -10.092 1.00 57.84 144 SER A C 1
ATOM 1140 O O . SER A 1 144 ? -1.752 17.842 -9.600 1.00 57.84 144 SER A O 1
ATOM 1142 N N . GLU A 1 145 ? -0.526 18.797 -11.216 1.00 61.53 145 GLU A N 1
ATOM 1143 C CA . GLU A 1 145 ? -1.665 19.125 -12.070 1.00 61.53 145 GLU A CA 1
ATOM 1144 C C . GLU A 1 145 ? -2.054 17.882 -12.884 1.00 61.53 145 GLU A C 1
ATOM 1146 O O . GLU A 1 145 ? -1.227 17.349 -13.627 1.00 61.53 145 GLU A O 1
ATOM 1151 N N . GLY A 1 146 ? -3.301 17.429 -12.740 1.00 67.62 146 GLY A N 1
ATOM 1152 C CA . GLY A 1 146 ? -3.859 16.274 -13.454 1.00 67.62 146 GLY A CA 1
ATOM 1153 C C . GLY A 1 146 ? -4.332 15.157 -12.523 1.00 67.62 146 GLY A C 1
ATOM 1154 O O . GLY A 1 146 ? -3.922 15.075 -11.365 1.00 67.62 146 GLY A O 1
ATOM 1155 N N . SER A 1 147 ? -5.222 14.310 -13.033 1.00 83.12 147 SER A N 1
ATOM 1156 C CA . SER A 1 147 ? -5.640 13.084 -12.339 1.00 83.12 147 SER A CA 1
ATOM 1157 C C . SER A 1 147 ? -4.511 12.037 -12.331 1.00 83.12 147 SER A C 1
ATOM 1159 O O . SER A 1 147 ? -3.684 12.031 -13.251 1.00 83.12 147 SER A O 1
ATOM 1161 N N . PRO A 1 148 ? -4.446 11.140 -11.328 1.00 82.44 148 PRO A N 1
ATOM 1162 C CA . PRO A 1 148 ? -3.470 10.048 -11.302 1.00 82.44 148 PRO A CA 1
ATOM 1163 C C . PRO A 1 148 ? -3.490 9.206 -12.585 1.00 82.44 148 PRO A C 1
ATOM 1165 O O . PRO A 1 148 ? -2.434 8.903 -13.140 1.00 82.44 148 PRO A O 1
ATOM 1168 N N . GLU A 1 149 ? -4.675 8.917 -13.125 1.00 85.50 149 GLU A N 1
ATOM 1169 C CA . GLU A 1 149 ? -4.851 8.162 -14.368 1.00 85.50 149 GLU A CA 1
ATOM 1170 C C . GLU A 1 149 ? -4.177 8.844 -15.565 1.00 85.50 149 GLU A C 1
ATOM 1172 O O . GLU A 1 149 ? -3.447 8.196 -16.316 1.00 85.50 149 GLU A O 1
ATOM 1177 N N . GLU A 1 150 ? -4.336 10.164 -15.709 1.00 88.19 150 GLU A N 1
ATOM 1178 C CA . GLU A 1 150 ? -3.664 10.931 -16.765 1.00 88.19 150 GLU A CA 1
ATOM 1179 C C . GLU A 1 150 ? -2.137 10.875 -16.626 1.00 88.19 150 GLU A C 1
ATOM 1181 O O . GLU A 1 150 ? -1.427 10.795 -17.632 1.00 88.19 150 GLU A O 1
ATOM 1186 N N . VAL A 1 151 ? -1.613 10.892 -15.396 1.00 89.44 151 VAL A N 1
ATOM 1187 C CA . VAL A 1 151 ? -0.171 10.761 -15.133 1.00 89.44 151 VAL A CA 1
ATOM 1188 C C . VAL A 1 151 ? 0.328 9.373 -15.544 1.00 89.44 151 VAL A C 1
ATOM 1190 O O . VAL A 1 151 ? 1.377 9.257 -16.187 1.00 89.44 151 VAL A O 1
ATOM 1193 N N . TYR A 1 152 ? -0.423 8.317 -15.229 1.00 89.62 152 TYR A N 1
ATOM 1194 C CA . TYR A 1 152 ? -0.066 6.944 -15.592 1.00 89.62 152 TYR A CA 1
ATOM 1195 C C . TYR A 1 152 ? -0.121 6.701 -17.101 1.00 89.62 152 TYR A C 1
ATOM 1197 O O . TYR A 1 152 ? 0.771 6.045 -17.649 1.00 89.62 152 TYR A O 1
ATOM 1205 N N . ASP A 1 153 ? -1.105 7.271 -17.793 1.00 90.00 153 ASP A N 1
ATOM 1206 C CA . ASP A 1 153 ? -1.203 7.193 -19.251 1.00 90.00 153 ASP A CA 1
ATOM 1207 C C . ASP A 1 153 ? -0.073 7.967 -19.940 1.00 90.00 153 ASP A C 1
ATOM 1209 O O . ASP A 1 153 ? 0.538 7.462 -20.887 1.00 90.00 153 ASP A O 1
ATOM 1213 N N . GLN A 1 154 ? 0.280 9.153 -19.429 1.00 91.12 154 GLN A N 1
ATOM 1214 C CA . GLN A 1 154 ? 1.441 9.911 -19.907 1.00 91.12 154 GLN A CA 1
ATOM 1215 C C . GLN A 1 154 ? 2.741 9.118 -19.742 1.00 91.12 154 GLN A C 1
ATOM 1217 O O . GLN A 1 154 ? 3.559 9.076 -20.666 1.00 91.12 154 GLN A O 1
ATOM 1222 N N . TYR A 1 155 ? 2.924 8.454 -18.599 1.00 90.31 155 TYR A N 1
ATOM 1223 C CA . TYR A 1 155 ? 4.083 7.601 -18.351 1.00 90.31 155 TYR A CA 1
ATOM 1224 C C . TYR A 1 155 ? 4.164 6.427 -19.329 1.00 90.31 155 TYR A C 1
ATOM 1226 O O . TYR A 1 155 ? 5.216 6.214 -19.936 1.00 90.31 155 TYR A O 1
ATOM 1234 N N . LYS A 1 156 ? 3.059 5.698 -19.529 1.00 88.50 156 LYS A N 1
ATOM 1235 C CA . LYS A 1 156 ? 2.997 4.578 -20.480 1.00 88.50 156 LYS A CA 1
ATOM 1236 C C . LYS A 1 156 ? 3.292 5.038 -21.907 1.00 88.50 156 LYS A C 1
ATOM 1238 O O . LYS A 1 156 ? 4.139 4.451 -22.575 1.00 88.50 156 LYS A O 1
ATOM 1243 N N . ALA A 1 157 ? 2.671 6.130 -22.352 1.00 90.81 157 ALA A N 1
ATOM 1244 C CA . ALA A 1 157 ? 2.904 6.688 -23.683 1.00 90.81 157 ALA A CA 1
ATOM 1245 C C . ALA A 1 157 ? 4.366 7.127 -23.883 1.00 90.81 157 ALA A C 1
ATOM 1247 O O . ALA A 1 157 ? 4.964 6.868 -24.932 1.00 90.81 157 ALA A O 1
ATOM 1248 N N . TRP A 1 158 ? 4.962 7.764 -22.870 1.00 91.19 158 TRP A N 1
ATOM 1249 C CA . TRP A 1 158 ? 6.376 8.132 -22.879 1.00 91.19 158 TRP A CA 1
ATOM 1250 C C . TRP A 1 158 ? 7.288 6.900 -22.938 1.00 91.19 158 TRP A C 1
ATOM 1252 O O . TRP A 1 158 ? 8.229 6.876 -23.736 1.00 91.19 158 TRP A O 1
ATOM 1262 N N . LEU A 1 159 ? 7.006 5.869 -22.138 1.00 87.50 159 LEU A N 1
ATOM 1263 C CA . LEU A 1 159 ? 7.792 4.638 -22.096 1.00 87.50 159 LEU A CA 1
ATOM 1264 C C . LEU A 1 159 ? 7.734 3.891 -23.434 1.00 87.50 159 LEU A C 1
ATOM 1266 O O . LEU A 1 159 ? 8.773 3.465 -23.946 1.00 87.50 159 LEU A O 1
ATOM 1270 N N . ASP A 1 160 ? 6.554 3.809 -24.046 1.00 87.62 160 ASP A N 1
ATOM 1271 C CA . ASP A 1 160 ? 6.353 3.235 -25.376 1.00 87.62 160 ASP A CA 1
ATOM 1272 C C . ASP A 1 160 ? 7.146 3.990 -26.442 1.00 87.62 160 ASP A C 1
ATOM 1274 O O . ASP A 1 160 ? 7.837 3.384 -27.269 1.00 87.62 160 ASP A O 1
ATOM 1278 N N . LEU A 1 161 ? 7.069 5.325 -26.431 1.00 89.00 161 LEU A N 1
ATOM 1279 C CA . LEU A 1 161 ? 7.799 6.168 -27.372 1.00 89.00 161 LEU A CA 1
ATOM 1280 C C . LEU A 1 161 ? 9.313 5.994 -27.206 1.00 89.00 161 LEU A C 1
ATOM 1282 O O . LEU A 1 161 ? 10.025 5.794 -28.195 1.00 89.00 161 LEU A O 1
ATOM 1286 N N . LYS A 1 162 ? 9.803 6.012 -25.962 1.00 86.12 162 LYS A N 1
ATOM 1287 C CA . LYS A 1 162 ? 11.217 5.805 -25.631 1.00 86.12 162 LYS A CA 1
ATOM 1288 C C . LYS A 1 162 ? 11.698 4.432 -26.092 1.00 86.12 162 LYS A C 1
ATOM 1290 O O . LYS A 1 162 ? 12.748 4.338 -26.724 1.00 86.12 162 LYS A O 1
ATOM 1295 N N . THR A 1 163 ? 10.915 3.385 -25.848 1.00 84.69 163 THR A N 1
ATOM 1296 C CA . THR A 1 163 ? 11.245 2.008 -26.240 1.00 84.69 163 THR A CA 1
ATOM 1297 C C . THR A 1 163 ? 11.279 1.848 -27.759 1.00 84.69 163 THR A C 1
ATOM 1299 O O . THR A 1 163 ? 12.232 1.281 -28.296 1.00 84.69 163 THR A O 1
ATOM 1302 N N . LYS A 1 164 ? 10.292 2.398 -28.482 1.00 87.94 164 LYS A N 1
ATOM 1303 C CA . LYS A 1 164 ? 10.277 2.406 -29.957 1.00 87.94 164 LYS A CA 1
ATOM 1304 C C . LYS A 1 164 ? 11.506 3.112 -30.529 1.00 87.94 164 LYS A C 1
ATOM 1306 O O . LYS A 1 164 ? 12.140 2.589 -31.443 1.00 87.94 164 LYS A O 1
ATOM 1311 N N . LYS A 1 165 ? 11.869 4.266 -29.964 1.00 87.38 165 LYS A N 1
ATOM 1312 C CA . LYS A 1 165 ? 13.045 5.037 -30.382 1.00 87.38 165 LYS A CA 1
ATOM 1313 C C . LYS A 1 165 ? 14.353 4.291 -30.097 1.00 87.38 165 LYS A C 1
ATOM 1315 O O . LYS A 1 165 ? 15.267 4.284 -30.915 1.00 87.38 165 LYS A O 1
ATOM 1320 N N . LEU A 1 166 ? 14.448 3.627 -28.951 1.00 87.44 166 LEU A N 1
ATOM 1321 C CA . LEU A 1 166 ? 15.623 2.839 -28.597 1.00 87.44 166 LEU A CA 1
ATOM 1322 C C . LEU A 1 166 ? 15.827 1.667 -29.571 1.00 87.44 166 LEU A C 1
ATOM 1324 O O . LEU A 1 166 ? 16.932 1.473 -30.075 1.00 87.44 166 LEU A O 1
ATOM 1328 N N . LYS A 1 167 ? 14.740 0.968 -29.930 1.00 88.38 167 LYS A N 1
ATOM 1329 C CA . LYS A 1 167 ? 14.755 -0.102 -30.940 1.00 88.38 167 LYS A CA 1
ATOM 1330 C C . LYS A 1 167 ? 15.265 0.382 -32.304 1.00 88.38 167 LYS A C 1
ATOM 1332 O O . LYS A 1 167 ? 15.993 -0.361 -32.958 1.00 88.38 167 LYS A O 1
ATOM 1337 N N . SER A 1 168 ? 14.940 1.608 -32.737 1.00 91.31 168 SER A N 1
ATOM 1338 C CA . SER A 1 168 ? 15.463 2.129 -34.011 1.00 91.31 168 SER A CA 1
ATOM 1339 C C . SER A 1 168 ? 16.975 2.367 -33.981 1.00 91.31 168 SER A C 1
ATOM 1341 O O . SER A 1 168 ? 17.644 2.018 -34.948 1.00 91.31 168 SER A O 1
ATOM 1343 N N . TYR A 1 169 ? 17.529 2.880 -32.876 1.00 90.69 169 TYR A N 1
ATOM 1344 C CA . TYR A 1 169 ? 18.984 3.061 -32.759 1.00 90.69 169 TYR A CA 1
ATOM 1345 C C . TYR A 1 169 ? 19.730 1.737 -32.641 1.00 90.69 169 TYR A C 1
ATOM 1347 O O . TYR A 1 169 ? 20.813 1.591 -33.195 1.00 90.69 169 TYR A O 1
ATOM 1355 N N . TRP A 1 170 ? 19.147 0.747 -31.964 1.00 91.31 170 TRP A N 1
ATOM 1356 C CA . TRP A 1 170 ? 19.737 -0.589 -31.931 1.00 91.31 170 TRP A CA 1
ATOM 1357 C C . TRP A 1 170 ? 19.825 -1.205 -33.313 1.00 91.31 170 TRP A C 1
ATOM 1359 O O . TRP A 1 170 ? 20.864 -1.756 -33.660 1.00 91.31 170 TRP A O 1
ATOM 1369 N N . LYS A 1 171 ? 18.758 -1.059 -34.106 1.00 92.50 171 LYS A N 1
ATOM 1370 C CA . LYS A 1 171 ? 18.729 -1.518 -35.489 1.00 92.50 171 LYS A CA 1
ATOM 1371 C C . LYS A 1 171 ? 19.826 -0.852 -36.322 1.00 92.50 171 LYS A C 1
ATOM 1373 O O . LYS A 1 171 ? 20.530 -1.549 -37.036 1.00 92.50 171 LYS A O 1
ATOM 1378 N N . GLU A 1 172 ? 20.009 0.461 -36.192 1.00 93.44 172 GLU A N 1
ATOM 1379 C CA . GLU A 1 172 ? 21.069 1.202 -36.893 1.00 93.44 172 GLU A CA 1
ATOM 1380 C C . GLU A 1 172 ? 22.479 0.730 -36.485 1.00 93.44 172 GLU A C 1
ATOM 1382 O O . GLU A 1 172 ? 23.349 0.520 -37.337 1.00 93.44 172 GLU A O 1
ATOM 1387 N N . THR A 1 173 ? 22.704 0.497 -35.187 1.00 93.94 173 THR A N 1
ATOM 1388 C CA . THR A 1 173 ? 23.955 -0.089 -34.685 1.00 93.94 173 THR A CA 1
ATOM 1389 C C . THR A 1 173 ? 24.169 -1.507 -35.217 1.00 93.94 173 THR A C 1
ATOM 1391 O O . THR A 1 173 ? 25.286 -1.840 -35.609 1.00 93.94 173 THR A O 1
ATOM 1394 N N . ASP A 1 174 ? 23.128 -2.339 -35.253 1.00 94.50 174 ASP A N 1
ATOM 1395 C CA . ASP A 1 174 ? 23.208 -3.729 -35.713 1.00 94.50 174 ASP A CA 1
ATOM 1396 C C . ASP A 1 174 ? 23.476 -3.803 -37.225 1.00 94.50 174 ASP A C 1
ATOM 1398 O O . ASP A 1 174 ? 24.374 -4.525 -37.650 1.00 94.50 174 ASP A O 1
ATOM 1402 N N . GLU A 1 175 ? 22.799 -2.977 -38.030 1.00 94.81 175 GLU A N 1
ATOM 1403 C CA . GLU A 1 175 ? 23.057 -2.830 -39.471 1.00 94.81 175 GLU A CA 1
ATOM 1404 C C . GLU A 1 175 ? 24.506 -2.365 -39.738 1.00 94.81 175 GLU A C 1
ATOM 1406 O O . GLU A 1 175 ? 25.190 -2.879 -40.632 1.00 94.81 175 GLU A O 1
ATOM 1411 N N . SER A 1 176 ? 25.024 -1.443 -38.917 1.00 93.12 176 SER A N 1
ATOM 1412 C CA . SER A 1 176 ? 26.422 -0.991 -38.995 1.00 93.12 176 SER A CA 1
ATOM 1413 C C . SER A 1 176 ? 27.419 -2.085 -38.589 1.00 93.12 176 SER A C 1
ATOM 1415 O O . SER A 1 176 ? 28.487 -2.216 -39.193 1.00 93.12 176 SER A O 1
ATOM 1417 N N . LEU A 1 177 ? 27.087 -2.893 -37.575 1.00 92.38 177 LEU A N 1
ATOM 1418 C CA . LEU A 1 177 ? 27.898 -4.034 -37.139 1.00 92.38 177 LEU A CA 1
ATOM 1419 C C . LEU A 1 177 ? 27.941 -5.138 -38.196 1.00 92.38 177 LEU A C 1
ATOM 1421 O O . LEU A 1 177 ? 28.998 -5.736 -38.405 1.00 92.38 177 LEU A O 1
ATOM 1425 N N . ASP A 1 178 ? 26.825 -5.402 -38.869 1.00 92.69 178 ASP A N 1
ATOM 1426 C CA . ASP A 1 178 ? 26.756 -6.385 -39.949 1.00 92.69 178 ASP A CA 1
ATOM 1427 C C . ASP A 1 178 ? 27.549 -5.927 -41.175 1.00 92.69 178 ASP A C 1
ATOM 1429 O O . ASP A 1 178 ? 28.299 -6.720 -41.747 1.00 92.69 178 ASP A O 1
ATOM 1433 N N . THR A 1 179 ? 27.495 -4.634 -41.506 1.00 91.00 179 THR A N 1
ATOM 1434 C CA . THR A 1 179 ? 28.344 -4.039 -42.552 1.00 91.00 179 THR A CA 1
ATOM 1435 C C . THR A 1 179 ? 29.831 -4.205 -42.216 1.00 91.00 179 THR A C 1
ATOM 1437 O O . THR A 1 179 ? 30.619 -4.658 -43.047 1.00 91.00 179 THR A O 1
ATOM 1440 N N . TRP A 1 180 ? 30.222 -3.922 -40.968 1.00 89.00 180 TRP A N 1
ATOM 1441 C CA . TRP A 1 180 ? 31.595 -4.129 -40.497 1.00 89.00 180 TRP A CA 1
ATOM 1442 C C . TRP A 1 180 ? 32.026 -5.601 -40.553 1.00 89.00 180 TRP A C 1
ATOM 1444 O O . TRP A 1 180 ? 33.150 -5.909 -40.948 1.00 89.00 180 TRP A O 1
ATOM 1454 N N . ARG A 1 181 ? 31.132 -6.527 -40.194 1.00 89.44 181 ARG A N 1
ATOM 1455 C CA . ARG A 1 181 ? 31.386 -7.970 -40.282 1.00 89.44 181 ARG A CA 1
ATOM 1456 C C . ARG A 1 181 ? 31.599 -8.420 -41.727 1.00 89.44 181 ARG A C 1
ATOM 1458 O O . ARG A 1 181 ? 32.504 -9.214 -41.967 1.00 89.44 181 ARG A O 1
ATOM 1465 N N . GLY A 1 182 ? 30.795 -7.910 -42.662 1.00 88.38 182 GLY A N 1
ATOM 1466 C CA . GLY A 1 182 ? 30.955 -8.158 -44.096 1.00 88.38 182 GLY A CA 1
ATOM 1467 C C . GLY A 1 182 ? 32.337 -7.738 -44.591 1.00 88.38 182 GLY A C 1
ATOM 1468 O O . GLY A 1 182 ? 33.052 -8.558 -45.160 1.00 88.38 182 GLY A O 1
ATOM 1469 N N . LEU A 1 183 ? 32.769 -6.519 -44.250 1.00 86.38 183 LEU A N 1
ATOM 1470 C CA . LEU A 1 183 ? 34.109 -6.033 -44.596 1.00 86.38 183 LEU A CA 1
ATOM 1471 C C . LEU A 1 183 ? 35.228 -6.897 -44.012 1.00 86.38 183 LEU A C 1
ATOM 1473 O O . LEU A 1 183 ? 36.202 -7.183 -44.701 1.00 86.38 183 LEU A O 1
ATOM 1477 N N . LEU A 1 184 ? 35.114 -7.329 -42.753 1.00 86.69 184 LEU A N 1
ATOM 1478 C CA . LEU A 1 184 ? 36.118 -8.214 -42.156 1.00 86.69 184 LEU A CA 1
ATOM 1479 C C . LEU A 1 184 ? 36.204 -9.563 -42.884 1.00 86.69 184 LEU A C 1
ATOM 1481 O O . LEU A 1 184 ? 37.307 -10.077 -43.060 1.00 86.69 184 LEU A O 1
ATOM 1485 N N . ALA A 1 185 ? 35.072 -10.112 -43.331 1.00 86.50 185 ALA A N 1
ATOM 1486 C CA . ALA A 1 185 ? 35.045 -11.345 -44.113 1.00 86.50 185 ALA A CA 1
ATOM 1487 C C . ALA A 1 185 ? 35.672 -11.158 -45.507 1.00 86.50 185 ALA A C 1
ATOM 1489 O O . ALA A 1 185 ? 36.432 -12.016 -45.952 1.00 86.50 185 ALA A O 1
ATOM 1490 N N . GLU A 1 186 ? 35.414 -10.029 -46.175 1.00 84.75 186 GLU A N 1
ATOM 1491 C CA . GLU A 1 186 ? 36.067 -9.667 -47.444 1.00 84.75 186 GLU A CA 1
ATOM 1492 C C . GLU A 1 186 ? 37.587 -9.511 -47.270 1.00 84.75 186 GLU A C 1
ATOM 1494 O O . GLU A 1 186 ? 38.364 -10.040 -48.065 1.00 84.75 186 GLU A O 1
ATOM 1499 N N . MET A 1 187 ? 38.029 -8.857 -46.187 1.00 83.38 187 MET A N 1
ATOM 1500 C CA . MET A 1 187 ? 39.451 -8.754 -45.840 1.00 83.38 187 MET A CA 1
ATOM 1501 C C . MET A 1 187 ? 40.078 -10.134 -45.615 1.00 83.38 187 MET A C 1
ATOM 1503 O O . MET A 1 187 ? 41.163 -10.406 -46.126 1.00 83.38 187 MET A O 1
ATOM 1507 N N . GLU A 1 188 ? 39.416 -11.016 -44.864 1.00 84.75 188 GLU A N 1
ATOM 1508 C CA . GLU A 1 188 ? 39.890 -12.380 -44.607 1.00 84.75 188 GLU A CA 1
ATOM 1509 C C . GLU A 1 188 ? 40.028 -13.194 -45.905 1.00 84.75 188 GLU A C 1
ATOM 1511 O O . GLU A 1 188 ? 41.036 -13.878 -46.100 1.00 84.75 188 GLU A O 1
ATOM 1516 N N . GLN A 1 189 ? 39.068 -13.079 -46.827 1.00 83.06 189 GLN A N 1
ATOM 1517 C CA . GLN A 1 189 ? 39.115 -13.731 -48.143 1.00 83.06 189 GLN A CA 1
ATOM 1518 C C . GLN A 1 189 ? 40.265 -13.208 -49.015 1.00 83.06 189 GLN A C 1
ATOM 1520 O O . GLN A 1 189 ? 40.973 -14.000 -49.642 1.00 83.06 189 GLN A O 1
ATOM 1525 N N . ALA A 1 190 ? 40.504 -11.894 -49.007 1.00 79.31 190 ALA A N 1
ATOM 1526 C CA . ALA A 1 190 ? 41.624 -11.288 -49.720 1.00 79.31 190 ALA A CA 1
ATOM 1527 C C . ALA A 1 190 ? 42.986 -11.733 -49.147 1.00 79.31 190 ALA A C 1
ATOM 1529 O O . ALA A 1 190 ? 43.900 -12.065 -49.902 1.00 79.31 190 ALA A O 1
ATOM 1530 N N . PHE A 1 191 ? 43.127 -11.810 -47.817 1.00 79.81 191 PHE A N 1
ATOM 1531 C CA . PHE A 1 191 ? 44.373 -12.251 -47.168 1.00 79.81 191 PHE A CA 1
ATOM 1532 C C . PHE A 1 191 ? 44.630 -13.758 -47.262 1.00 79.81 191 PHE A C 1
ATOM 1534 O O . PHE A 1 191 ? 45.782 -14.187 -47.199 1.00 79.81 191 PHE A O 1
ATOM 1541 N N . SER A 1 192 ? 43.581 -14.567 -47.405 1.00 80.00 192 SER A N 1
ATOM 1542 C CA . SER A 1 192 ? 43.699 -16.019 -47.569 1.00 80.00 192 SER A CA 1
ATOM 1543 C C . SER A 1 192 ? 43.973 -16.449 -49.014 1.00 80.00 192 SER A C 1
ATOM 1545 O O . SER A 1 192 ? 44.127 -17.645 -49.263 1.00 80.00 192 SER A O 1
ATOM 1547 N N . PHE A 1 193 ? 44.076 -15.499 -49.959 1.00 68.94 193 PHE A N 1
ATOM 1548 C CA . PHE A 1 193 ? 44.272 -15.743 -51.397 1.00 68.94 193 PHE A CA 1
ATOM 1549 C C . PHE A 1 193 ? 43.250 -16.730 -51.991 1.00 68.94 193 PHE A C 1
ATOM 1551 O O . PHE A 1 193 ? 43.502 -17.363 -53.015 1.00 68.94 193 PHE A O 1
ATOM 1558 N N . SER A 1 194 ? 42.092 -16.892 -51.342 1.00 66.06 194 SER A N 1
ATOM 1559 C CA . SER A 1 194 ? 41.058 -17.852 -51.739 1.00 66.06 194 SER A CA 1
ATOM 1560 C C . SER A 1 194 ? 40.167 -17.348 -52.880 1.00 66.06 194 SER A C 1
ATOM 1562 O O . SER A 1 194 ? 39.293 -18.077 -53.344 1.00 66.06 194 SER A O 1
ATOM 1564 N N . SER A 1 195 ? 40.371 -16.106 -53.326 1.00 61.00 195 SER A N 1
ATOM 1565 C CA . SER A 1 195 ? 39.606 -15.443 -54.385 1.00 61.00 195 SER A CA 1
ATOM 1566 C C . SER A 1 195 ? 40.447 -14.373 -55.084 1.00 61.00 195 SER A C 1
ATOM 1568 O O . SER A 1 195 ? 41.202 -13.679 -54.407 1.00 61.00 195 SER A O 1
ATOM 1570 N N . ASP A 1 196 ? 40.228 -14.149 -56.385 1.00 61.03 196 ASP A N 1
ATOM 1571 C CA . ASP A 1 196 ? 40.806 -13.040 -57.179 1.00 61.03 196 ASP A CA 1
ATOM 1572 C C . ASP A 1 196 ? 40.204 -11.653 -56.823 1.00 61.03 196 ASP A C 1
ATOM 1574 O O . ASP A 1 196 ? 40.183 -10.731 -57.635 1.00 61.03 196 ASP A O 1
ATOM 1578 N N . SER A 1 197 ? 39.645 -11.509 -55.619 1.00 59.88 197 SER A N 1
ATOM 1579 C CA . SER A 1 197 ? 38.998 -10.288 -55.137 1.00 59.88 197 SER A CA 1
ATOM 1580 C C . SER A 1 197 ? 40.049 -9.258 -54.715 1.00 59.88 197 SER A C 1
ATOM 1582 O O . SER A 1 197 ? 40.839 -9.495 -53.801 1.00 59.88 197 SER A O 1
ATOM 1584 N N . GLU A 1 198 ? 40.044 -8.093 -55.364 1.00 60.88 198 GLU A N 1
ATOM 1585 C CA . GLU A 1 198 ? 40.794 -6.920 -54.914 1.00 60.88 198 GLU A CA 1
ATOM 1586 C C . GLU A 1 198 ? 40.019 -6.236 -53.775 1.00 60.88 198 GLU A C 1
ATOM 1588 O O . GLU A 1 198 ? 38.939 -5.686 -53.982 1.00 60.88 198 GLU A O 1
ATOM 1593 N N . PHE A 1 199 ? 40.553 -6.284 -52.551 1.00 67.12 199 PHE A N 1
ATOM 1594 C CA . PHE A 1 199 ? 39.992 -5.544 -51.419 1.00 67.12 199 PHE A CA 1
ATOM 1595 C C . PHE A 1 199 ? 40.320 -4.047 -51.540 1.00 67.12 199 PHE A C 1
ATOM 1597 O O . PHE A 1 199 ? 41.483 -3.641 -51.451 1.00 67.12 199 PHE A O 1
ATOM 1604 N N . GLU A 1 200 ? 39.297 -3.202 -51.675 1.00 65.44 200 GLU A N 1
ATOM 1605 C CA . GLU A 1 200 ? 39.457 -1.746 -51.684 1.00 65.44 200 GLU A CA 1
ATOM 1606 C C . GLU A 1 200 ? 39.408 -1.164 -50.261 1.00 65.44 200 GLU A C 1
ATOM 1608 O O . GLU A 1 200 ? 38.351 -0.918 -49.678 1.00 65.44 200 GLU A O 1
ATOM 1613 N N . ALA A 1 201 ? 40.579 -0.838 -49.708 1.00 65.31 201 ALA A N 1
ATOM 1614 C CA . ALA A 1 201 ? 40.708 -0.232 -48.378 1.00 65.31 201 ALA A CA 1
ATOM 1615 C C . ALA A 1 201 ? 40.048 1.162 -48.230 1.00 65.31 201 ALA A C 1
ATOM 1617 O O . ALA A 1 201 ? 39.959 1.677 -47.112 1.00 65.31 201 ALA A O 1
ATOM 1618 N N . GLN A 1 202 ? 39.585 1.784 -49.323 1.00 60.41 202 GLN A N 1
ATOM 1619 C CA . GLN A 1 202 ? 38.986 3.128 -49.327 1.00 60.41 202 GLN A CA 1
ATOM 1620 C C . GLN A 1 202 ? 37.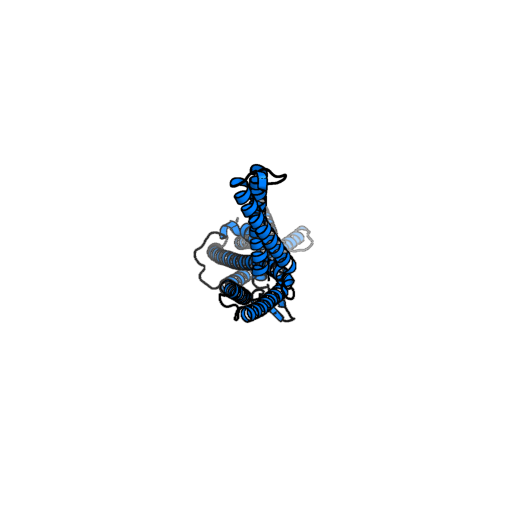676 3.226 -48.524 1.00 60.41 202 GLN A C 1
ATOM 1622 O O . GLN A 1 202 ? 37.336 4.318 -48.072 1.00 60.41 202 GLN A O 1
ATOM 1627 N N . ASN A 1 203 ? 37.001 2.104 -48.248 1.00 71.00 203 ASN A N 1
ATOM 1628 C CA . ASN A 1 203 ? 35.737 2.072 -47.495 1.00 71.00 203 ASN A CA 1
ATOM 1629 C C . ASN A 1 203 ? 35.889 1.669 -46.016 1.00 71.00 203 ASN A C 1
ATOM 1631 O O . ASN A 1 203 ? 34.915 1.682 -45.260 1.00 71.00 203 ASN A O 1
ATOM 1635 N N . LEU A 1 204 ? 37.104 1.329 -45.568 1.00 80.88 204 LEU A N 1
ATOM 1636 C CA . LEU A 1 204 ? 37.324 0.856 -44.200 1.00 80.88 204 LEU A CA 1
ATOM 1637 C C . LEU A 1 204 ? 37.158 1.986 -43.173 1.00 80.88 204 LEU A C 1
ATOM 1639 O O . LEU A 1 204 ? 36.480 1.813 -42.163 1.00 80.88 204 LEU A O 1
ATOM 1643 N N . ASP A 1 205 ? 37.757 3.153 -43.427 1.00 83.75 205 ASP A N 1
ATOM 1644 C CA . ASP A 1 205 ? 37.744 4.266 -42.466 1.00 83.75 205 ASP A CA 1
ATOM 1645 C C . ASP A 1 205 ? 36.343 4.869 -42.296 1.00 83.75 205 ASP A C 1
ATOM 1647 O O . ASP A 1 205 ? 35.930 5.167 -41.174 1.00 83.75 205 ASP A O 1
ATOM 1651 N N . SER A 1 206 ? 35.589 4.985 -43.395 1.00 85.94 206 SER A N 1
ATOM 1652 C CA . SER A 1 206 ? 34.202 5.458 -43.383 1.00 85.94 206 SER A CA 1
ATOM 1653 C C . SER A 1 206 ? 33.286 4.493 -42.632 1.00 85.94 206 SER A C 1
ATOM 1655 O O . SER A 1 206 ? 32.495 4.942 -41.805 1.00 85.94 206 SER A O 1
ATOM 1657 N N . THR A 1 207 ? 33.439 3.183 -42.834 1.00 86.81 207 THR A N 1
ATOM 1658 C CA . THR A 1 207 ? 32.616 2.172 -42.152 1.00 86.81 207 THR A CA 1
ATOM 1659 C C . THR A 1 207 ? 32.925 2.091 -40.658 1.00 86.81 207 THR A C 1
ATOM 1661 O O . THR A 1 207 ? 32.008 2.055 -39.838 1.00 86.81 207 THR A O 1
ATOM 1664 N N . VAL A 1 208 ? 34.207 2.153 -40.267 1.00 88.75 208 VAL A N 1
ATOM 1665 C CA . VAL A 1 208 ? 34.605 2.257 -38.848 1.00 88.75 208 VAL A CA 1
ATOM 1666 C C . VAL A 1 208 ? 33.989 3.497 -38.207 1.00 88.75 208 VAL A C 1
ATOM 1668 O O . VAL A 1 208 ? 33.484 3.427 -37.086 1.00 88.75 208 VAL A O 1
ATOM 1671 N N . GLN A 1 209 ? 34.024 4.634 -38.906 1.00 89.94 209 GLN A N 1
ATOM 1672 C CA . GLN A 1 209 ? 33.461 5.881 -38.401 1.00 89.94 209 GLN A CA 1
ATOM 1673 C C . GLN A 1 209 ? 31.933 5.810 -38.269 1.00 89.94 209 GLN A C 1
ATOM 1675 O O . GLN A 1 209 ? 31.407 6.256 -37.252 1.00 89.94 209 GLN A O 1
ATOM 1680 N N . GLN A 1 210 ? 31.226 5.230 -39.243 1.00 91.06 210 GLN A N 1
ATOM 1681 C CA . GLN A 1 210 ? 29.773 5.029 -39.189 1.00 91.06 210 GLN A CA 1
ATOM 1682 C C . GLN A 1 210 ? 29.374 4.137 -38.012 1.00 91.06 210 GLN A C 1
ATOM 1684 O O . GLN A 1 210 ? 28.527 4.526 -37.211 1.00 91.06 210 GLN A O 1
ATOM 1689 N N . LEU A 1 211 ? 30.054 3.001 -37.836 1.00 93.50 211 LEU A N 1
ATOM 1690 C CA . LEU A 1 211 ? 29.814 2.098 -36.713 1.00 93.50 211 LEU A CA 1
ATOM 1691 C C . LEU A 1 211 ? 30.075 2.779 -35.358 1.00 93.50 211 LEU A C 1
ATOM 1693 O O . LEU A 1 211 ? 29.288 2.635 -34.423 1.00 93.50 211 LEU A O 1
ATOM 1697 N N . LEU A 1 212 ? 31.156 3.557 -35.241 1.00 93.38 212 LEU A N 1
ATOM 1698 C CA . LEU A 1 212 ? 31.433 4.345 -34.036 1.00 93.38 212 LEU A CA 1
ATOM 1699 C C . LEU A 1 212 ? 30.327 5.365 -33.746 1.00 93.38 212 LEU A C 1
ATOM 1701 O O . LEU A 1 212 ? 29.905 5.483 -32.598 1.00 93.38 212 LEU A O 1
ATOM 1705 N N . VAL A 1 213 ? 29.852 6.085 -34.766 1.00 93.62 213 VAL A N 1
ATOM 1706 C CA . VAL A 1 213 ? 28.771 7.072 -34.626 1.00 93.62 213 VAL A CA 1
ATOM 1707 C C . VAL A 1 213 ? 27.462 6.401 -34.211 1.00 93.62 213 VAL A C 1
ATOM 1709 O O . VAL A 1 213 ? 26.813 6.905 -33.293 1.00 93.62 213 VAL A O 1
ATOM 1712 N N . ALA A 1 214 ? 27.101 5.261 -34.807 1.00 94.00 214 ALA A N 1
ATOM 1713 C CA . ALA A 1 214 ? 25.897 4.512 -34.450 1.00 94.00 214 ALA A CA 1
ATOM 1714 C C . ALA A 1 214 ? 25.935 4.049 -32.981 1.00 94.00 214 ALA A C 1
ATOM 1716 O O . ALA A 1 214 ? 25.039 4.374 -32.200 1.00 94.00 214 ALA A O 1
ATOM 1717 N N . MET A 1 215 ? 27.035 3.412 -32.555 1.00 94.75 215 MET A N 1
ATOM 1718 C CA . MET A 1 215 ? 27.205 2.963 -31.166 1.00 94.75 215 MET A CA 1
ATOM 1719 C C . MET A 1 215 ? 27.199 4.119 -30.159 1.00 94.75 215 MET A C 1
ATOM 1721 O O . MET A 1 215 ? 26.593 4.020 -29.095 1.00 94.75 215 MET A O 1
ATOM 1725 N N . GLU A 1 216 ? 27.898 5.217 -30.450 1.00 94.00 216 GLU A N 1
ATOM 1726 C CA . GLU A 1 216 ? 27.964 6.362 -29.536 1.00 94.00 216 GLU A CA 1
ATOM 1727 C C . GLU A 1 216 ? 26.624 7.111 -29.471 1.00 94.00 216 GLU A C 1
ATOM 1729 O O . GLU A 1 216 ? 26.239 7.566 -28.394 1.00 94.00 216 GLU A O 1
ATOM 1734 N N . THR A 1 217 ? 25.868 7.161 -30.573 1.00 92.56 217 THR A N 1
ATOM 1735 C CA . THR A 1 217 ? 24.492 7.682 -30.591 1.00 92.56 217 THR A CA 1
ATOM 1736 C C . THR A 1 217 ? 23.572 6.824 -29.732 1.00 92.56 217 THR A C 1
ATOM 1738 O O . THR A 1 217 ? 22.884 7.351 -28.858 1.00 92.56 217 THR A O 1
ATOM 1741 N N . GLU A 1 218 ? 23.610 5.500 -29.902 1.00 92.19 218 GLU A N 1
ATOM 1742 C CA . GLU A 1 218 ? 22.861 4.569 -29.058 1.00 92.19 218 GLU A CA 1
ATOM 1743 C C . GLU A 1 218 ? 23.164 4.794 -27.569 1.00 92.19 218 GLU A C 1
ATOM 1745 O O . GLU A 1 218 ? 22.243 4.878 -26.754 1.00 92.19 218 GLU A O 1
ATOM 1750 N N . LEU A 1 219 ? 24.439 4.949 -27.202 1.00 91.00 219 LEU A N 1
ATOM 1751 C CA . LEU A 1 219 ? 24.852 5.176 -25.815 1.00 91.00 219 LEU A CA 1
ATOM 1752 C C . LEU A 1 219 ? 24.318 6.493 -25.241 1.00 91.00 219 LEU A C 1
ATOM 1754 O O . LEU A 1 219 ? 23.832 6.496 -24.110 1.00 91.00 219 LEU A O 1
ATOM 1758 N N . VAL A 1 220 ? 24.358 7.589 -26.006 1.00 91.00 220 VAL A N 1
ATOM 1759 C CA . VAL A 1 220 ? 23.814 8.897 -25.589 1.00 91.00 220 VAL A CA 1
ATOM 1760 C C . VAL A 1 220 ? 22.308 8.829 -25.318 1.00 91.00 220 VAL A C 1
ATOM 1762 O O . VAL A 1 220 ? 21.802 9.442 -24.373 1.00 91.00 220 VAL A O 1
ATOM 1765 N N . ILE A 1 221 ? 21.573 8.076 -26.134 1.00 87.19 221 ILE A N 1
ATOM 1766 C CA . ILE A 1 221 ? 20.123 7.932 -25.976 1.00 87.19 221 ILE A CA 1
ATOM 1767 C C . ILE A 1 221 ? 19.792 7.002 -24.804 1.00 87.19 221 ILE A C 1
ATOM 1769 O O . ILE A 1 221 ? 18.913 7.307 -23.996 1.00 87.19 221 ILE A O 1
ATOM 1773 N N . SER A 1 222 ? 20.527 5.899 -24.672 1.00 84.25 222 SER A N 1
ATOM 1774 C CA . SER A 1 222 ? 20.250 4.843 -23.691 1.00 84.25 222 SER A CA 1
ATOM 1775 C C . SER A 1 222 ? 20.685 5.195 -22.268 1.00 84.25 222 SER A C 1
ATOM 1777 O O . SER A 1 222 ? 20.083 4.731 -21.299 1.00 84.25 222 SER A O 1
ATOM 1779 N N . ARG A 1 223 ? 21.749 5.993 -22.116 1.00 83.12 223 ARG A N 1
ATOM 1780 C CA . ARG A 1 223 ? 22.384 6.262 -20.824 1.00 83.12 223 ARG A CA 1
ATOM 1781 C C . ARG A 1 223 ? 22.312 7.743 -20.474 1.00 83.12 223 ARG A C 1
ATOM 1783 O O . ARG A 1 223 ? 22.922 8.589 -21.122 1.00 83.12 223 ARG A O 1
ATOM 1790 N N . GLN A 1 224 ? 21.598 8.050 -19.393 1.00 79.94 224 GLN A N 1
ATOM 1791 C CA . GLN A 1 224 ? 21.576 9.400 -18.833 1.00 79.94 224 GLN A CA 1
ATOM 1792 C C . GLN A 1 224 ? 22.991 9.828 -18.405 1.00 79.94 224 GLN A C 1
ATOM 1794 O O . GLN A 1 224 ? 23.732 9.045 -17.808 1.00 79.94 224 GLN A O 1
ATOM 1799 N N . GLY A 1 225 ? 23.367 11.068 -18.735 1.00 80.88 225 GLY A N 1
ATOM 1800 C CA . GLY A 1 225 ? 24.674 11.642 -18.394 1.00 80.88 225 GLY A CA 1
ATOM 1801 C C . GLY A 1 225 ? 25.867 11.057 -19.163 1.00 80.88 225 GLY A C 1
ATOM 1802 O O . GLY A 1 225 ? 27.004 11.273 -18.754 1.00 80.88 225 GLY A O 1
ATOM 1803 N N . TYR A 1 226 ? 25.644 10.296 -20.240 1.00 87.81 226 TYR A N 1
ATOM 1804 C CA . TYR A 1 226 ? 26.737 9.815 -21.083 1.00 87.81 226 TYR A CA 1
ATOM 1805 C C . TYR A 1 226 ? 27.259 10.920 -22.003 1.00 87.81 226 TYR A C 1
ATOM 1807 O O . TYR A 1 226 ? 26.499 11.516 -22.766 1.00 87.81 226 TYR A O 1
ATOM 1815 N N . GLU A 1 227 ? 28.570 11.143 -21.966 1.00 89.19 227 GLU A N 1
ATOM 1816 C CA . GLU A 1 227 ? 29.260 12.026 -22.901 1.00 89.19 227 GLU A CA 1
ATOM 1817 C C . GLU A 1 227 ? 29.849 11.205 -24.059 1.00 89.19 227 GLU A C 1
ATOM 1819 O O . GLU A 1 227 ? 30.612 10.259 -23.814 1.00 89.19 227 GLU A O 1
ATOM 1824 N N . PRO A 1 228 ? 29.507 11.532 -25.319 1.00 91.25 228 PRO A N 1
ATOM 1825 C CA . PRO A 1 228 ? 30.000 10.794 -26.469 1.00 91.25 228 PRO A CA 1
ATOM 1826 C C . PRO A 1 228 ? 31.502 11.005 -26.650 1.00 91.25 228 PRO A C 1
ATOM 1828 O O . PRO A 1 228 ? 32.024 12.110 -26.505 1.00 91.25 228 PRO A O 1
ATOM 1831 N N . LYS A 1 229 ? 32.212 9.936 -27.019 1.00 90.12 229 LYS A N 1
ATOM 1832 C CA . LYS A 1 229 ? 33.670 9.983 -27.246 1.00 90.12 229 LYS A CA 1
ATOM 1833 C C . LYS A 1 229 ? 34.062 10.405 -28.658 1.00 90.12 229 LYS A C 1
ATOM 1835 O O . LYS A 1 229 ? 35.248 10.542 -28.957 1.00 90.12 229 LYS A O 1
ATOM 1840 N N . VAL A 1 230 ? 33.072 10.575 -29.524 1.00 89.50 230 VAL A N 1
ATOM 1841 C CA . VAL A 1 230 ? 33.217 11.039 -30.902 1.00 89.50 230 VAL A CA 1
ATOM 1842 C C . VAL A 1 230 ? 32.237 12.186 -31.138 1.00 89.50 230 VAL A C 1
ATOM 1844 O O . VAL A 1 230 ? 31.190 12.230 -30.488 1.00 89.50 230 VAL A O 1
ATOM 1847 N N . PRO A 1 231 ? 32.539 13.120 -32.053 1.00 88.81 231 PRO A N 1
ATOM 1848 C CA . PRO A 1 231 ? 31.580 14.147 -32.428 1.00 88.81 231 PRO A CA 1
ATOM 1849 C C . PRO A 1 231 ? 30.343 13.495 -33.056 1.00 88.81 231 PRO A C 1
ATOM 1851 O O . PRO A 1 231 ? 30.449 12.743 -34.025 1.00 88.81 231 PRO A O 1
ATOM 1854 N N . LEU A 1 232 ? 29.178 13.796 -32.490 1.00 91.31 232 LEU A N 1
ATOM 1855 C CA . LEU A 1 232 ? 27.874 13.397 -33.015 1.00 91.31 232 LEU A CA 1
ATOM 1856 C C . LEU A 1 232 ? 27.178 14.596 -33.660 1.00 91.31 232 LEU A C 1
ATOM 1858 O O . LEU A 1 232 ? 27.585 15.745 -33.469 1.00 91.31 232 LEU A O 1
ATOM 1862 N N . ASN A 1 233 ? 26.102 14.332 -34.402 1.00 89.19 233 ASN A N 1
ATOM 1863 C CA . ASN A 1 233 ? 25.269 15.393 -34.957 1.00 89.19 233 ASN A CA 1
ATOM 1864 C C . ASN A 1 233 ? 24.735 16.291 -33.809 1.00 89.19 233 ASN A C 1
ATOM 1866 O O . ASN A 1 233 ? 24.084 15.779 -32.891 1.00 89.19 233 ASN A O 1
ATOM 1870 N N . PRO A 1 234 ? 24.979 17.618 -33.839 1.00 89.50 234 PRO A N 1
ATOM 1871 C CA . PRO A 1 234 ? 24.518 18.536 -32.796 1.00 89.50 234 PRO A CA 1
ATOM 1872 C C . PRO A 1 234 ? 22.992 18.546 -32.626 1.00 89.50 234 PRO A C 1
ATOM 1874 O O . PRO A 1 234 ? 22.502 18.811 -31.528 1.00 89.50 234 PRO A O 1
ATOM 1877 N N . GLU A 1 235 ? 22.231 18.220 -33.672 1.00 89.56 235 GLU A N 1
ATOM 1878 C CA . GLU A 1 235 ? 20.773 18.099 -33.603 1.00 89.56 235 GLU A CA 1
ATOM 1879 C C . GLU A 1 235 ? 20.340 16.938 -32.701 1.00 89.56 235 GLU A C 1
ATOM 1881 O O . GLU A 1 235 ? 19.432 17.111 -31.890 1.00 89.56 235 GLU A O 1
ATOM 1886 N N . ILE A 1 236 ? 21.042 15.798 -32.758 1.00 87.12 236 ILE A N 1
ATOM 1887 C CA . ILE A 1 236 ? 20.783 14.635 -31.892 1.00 87.12 236 ILE A CA 1
ATOM 1888 C C . ILE A 1 236 ? 21.028 15.007 -30.427 1.00 87.12 236 ILE A C 1
ATOM 1890 O O . ILE A 1 236 ? 20.221 14.684 -29.556 1.00 87.12 236 ILE A O 1
ATOM 1894 N N . LEU A 1 237 ? 22.119 15.727 -30.148 1.00 88.06 237 LEU A N 1
ATOM 1895 C CA . LEU A 1 237 ? 22.454 16.167 -28.791 1.00 88.06 237 LEU A CA 1
ATOM 1896 C C . LEU A 1 237 ? 21.424 17.165 -28.248 1.00 88.06 237 LEU A C 1
ATOM 1898 O O . LEU A 1 237 ? 20.978 17.039 -27.106 1.00 88.06 237 LEU A O 1
ATOM 1902 N N . LYS A 1 238 ? 20.996 18.125 -29.077 1.00 88.50 238 LYS A N 1
ATOM 1903 C CA . LYS A 1 238 ? 19.944 19.086 -28.720 1.00 88.50 238 LYS A CA 1
ATOM 1904 C C . LYS A 1 238 ? 18.611 18.384 -28.457 1.00 88.50 238 LYS A C 1
ATOM 1906 O O . LYS A 1 238 ? 17.950 18.692 -27.466 1.00 88.50 238 LYS A O 1
ATOM 1911 N N . GLN A 1 239 ? 18.239 17.429 -29.308 1.00 87.06 239 GLN A N 1
ATOM 1912 C CA . GLN A 1 239 ? 17.033 16.626 -29.130 1.00 87.06 239 GLN A CA 1
ATOM 1913 C C . GLN A 1 239 ? 17.093 15.823 -27.826 1.00 87.06 239 GLN A C 1
ATOM 1915 O O . GLN A 1 239 ? 16.145 15.867 -27.044 1.00 87.06 239 GLN A O 1
ATOM 1920 N N . ARG A 1 240 ? 18.213 15.145 -27.541 1.00 87.12 240 ARG A N 1
ATOM 1921 C CA . ARG A 1 240 ? 18.362 14.373 -26.301 1.00 87.12 240 ARG A CA 1
ATOM 1922 C C . ARG A 1 240 ? 18.263 15.259 -25.062 1.00 87.12 240 ARG A C 1
ATOM 1924 O O . ARG A 1 240 ? 17.661 14.844 -24.077 1.00 87.12 240 ARG A O 1
ATOM 1931 N N . HIS A 1 241 ? 18.810 16.472 -25.104 1.00 85.81 241 HIS A N 1
ATOM 1932 C CA . HIS A 1 241 ? 18.694 17.408 -23.988 1.00 85.81 241 HIS A CA 1
ATOM 1933 C C . HIS A 1 241 ? 17.234 17.787 -23.691 1.00 85.81 241 HIS A C 1
ATOM 1935 O O . HIS A 1 241 ? 16.825 17.761 -22.533 1.00 85.81 241 HIS A O 1
ATOM 1941 N N . ALA A 1 242 ? 16.432 18.069 -24.723 1.00 86.38 242 ALA A N 1
ATOM 1942 C CA . ALA A 1 242 ? 14.999 18.326 -24.557 1.00 86.38 242 ALA A CA 1
ATOM 1943 C C . ALA A 1 242 ? 14.249 17.087 -24.029 1.00 86.38 242 ALA A C 1
ATOM 1945 O O . ALA A 1 242 ? 13.413 17.191 -23.134 1.00 86.38 242 ALA A O 1
ATOM 1946 N N . GLU A 1 243 ? 14.591 15.897 -24.527 1.00 87.75 243 GLU A N 1
ATOM 1947 C CA . GLU A 1 243 ? 13.996 14.634 -24.072 1.00 87.75 24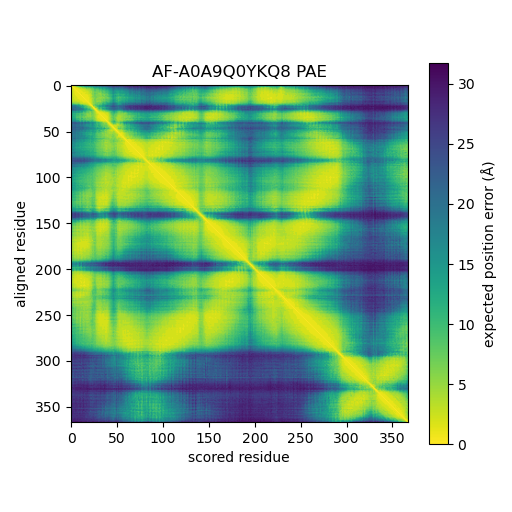3 GLU A CA 1
ATOM 1948 C C . GLU A 1 243 ? 14.323 14.309 -22.613 1.00 87.75 243 GLU A C 1
ATOM 1950 O O . GLU A 1 243 ? 13.478 13.746 -21.927 1.00 87.75 243 GLU A O 1
ATOM 1955 N N . LEU A 1 244 ? 15.514 14.670 -22.124 1.00 85.94 244 LEU A N 1
ATOM 1956 C CA . LEU A 1 244 ? 15.894 14.489 -20.720 1.00 85.94 244 LEU A CA 1
ATOM 1957 C C . LEU A 1 244 ? 15.039 15.337 -19.771 1.00 85.94 244 LEU A C 1
ATOM 1959 O O . LEU A 1 244 ? 14.719 14.879 -18.677 1.00 85.94 244 LEU A O 1
ATOM 1963 N N . GLN A 1 245 ? 14.658 16.550 -20.182 1.00 85.00 245 GLN A N 1
ATOM 1964 C CA . GLN A 1 245 ? 13.770 17.403 -19.389 1.00 85.00 245 GLN A CA 1
ATOM 1965 C C . GLN A 1 245 ? 12.374 16.784 -19.285 1.00 85.00 245 GLN A C 1
ATOM 1967 O O . GLN A 1 245 ? 11.859 16.630 -18.180 1.00 85.00 245 GLN A O 1
ATOM 1972 N N . LEU A 1 246 ? 11.815 16.346 -20.418 1.00 86.75 246 LEU A N 1
ATOM 1973 C CA . LEU A 1 246 ? 10.522 15.660 -20.455 1.00 86.75 246 LEU A CA 1
ATOM 1974 C C . LEU A 1 246 ? 10.551 14.346 -19.657 1.00 86.75 246 LEU A C 1
ATOM 1976 O O . LEU A 1 246 ? 9.641 14.068 -18.887 1.00 86.75 246 LEU A O 1
ATOM 1980 N N . GLU A 1 247 ? 11.614 13.552 -19.806 1.00 88.06 247 GLU A N 1
ATOM 1981 C CA . GLU A 1 247 ? 11.840 12.318 -19.046 1.00 88.06 247 GLU A CA 1
ATOM 1982 C C . GLU A 1 247 ? 11.870 12.586 -17.537 1.00 88.06 247 GLU A C 1
ATOM 1984 O O . GLU A 1 247 ? 11.201 11.886 -16.781 1.00 88.06 247 GLU A O 1
ATOM 1989 N N . SER A 1 248 ? 12.591 13.619 -17.092 1.00 86.50 248 SER A N 1
ATOM 1990 C CA . SER A 1 248 ? 12.625 14.002 -15.678 1.00 86.50 248 SER A CA 1
ATOM 1991 C C . SER A 1 248 ? 11.249 14.427 -15.170 1.00 86.50 248 SER A C 1
ATOM 1993 O O . SER A 1 248 ? 10.873 14.053 -14.061 1.00 86.50 248 SER A O 1
ATOM 1995 N N . GLU A 1 249 ? 10.498 15.200 -15.953 1.00 88.50 249 GLU A N 1
ATOM 1996 C CA . GLU A 1 249 ? 9.166 15.673 -15.575 1.00 88.50 249 GLU A CA 1
ATOM 1997 C C . GLU A 1 249 ? 8.173 14.512 -15.439 1.00 88.50 249 GLU A C 1
ATOM 1999 O O . GLU A 1 249 ? 7.554 14.353 -14.385 1.00 88.50 249 GLU A O 1
ATOM 2004 N N . VAL A 1 250 ? 8.075 13.666 -16.471 1.00 89.81 250 VAL A N 1
ATOM 2005 C CA . VAL A 1 250 ? 7.182 12.499 -16.491 1.00 89.81 250 VAL A CA 1
ATOM 2006 C C . VAL A 1 250 ? 7.520 11.549 -15.344 1.00 89.81 250 VAL A C 1
ATOM 2008 O O . VAL A 1 250 ? 6.626 11.152 -14.597 1.00 89.81 250 VAL A O 1
ATOM 2011 N N . LEU A 1 251 ? 8.802 11.219 -15.143 1.00 88.69 251 LEU A N 1
ATOM 2012 C CA . LEU A 1 251 ? 9.217 10.328 -14.056 1.00 88.69 251 LEU A CA 1
ATOM 2013 C C . LEU A 1 251 ? 8.925 10.921 -12.676 1.00 88.69 251 LEU A C 1
ATOM 2015 O O . LEU A 1 251 ? 8.463 10.193 -11.803 1.00 88.69 251 LEU A O 1
ATOM 2019 N N . THR A 1 252 ? 9.155 12.221 -12.476 1.00 88.50 252 THR A N 1
ATOM 2020 C CA . THR A 1 252 ? 8.883 12.881 -11.188 1.00 88.50 252 THR A CA 1
ATOM 2021 C C . THR A 1 252 ? 7.396 12.833 -10.856 1.00 88.50 252 THR A C 1
ATOM 2023 O O . THR A 1 252 ? 7.033 12.360 -9.780 1.00 88.50 252 THR A O 1
ATOM 2026 N N . LYS A 1 253 ? 6.536 13.240 -11.801 1.00 89.88 253 LYS A N 1
ATOM 2027 C CA . LYS A 1 253 ? 5.075 13.194 -11.636 1.00 89.88 253 LYS A CA 1
ATOM 2028 C C . LYS A 1 253 ? 4.590 11.774 -11.350 1.00 89.88 253 LYS A C 1
ATOM 2030 O O . LYS A 1 253 ? 3.835 11.558 -10.409 1.00 89.88 253 LYS A O 1
ATOM 2035 N N . THR A 1 254 ? 5.093 10.795 -12.103 1.00 90.50 254 THR A N 1
ATOM 2036 C CA . THR A 1 254 ? 4.714 9.382 -11.943 1.00 90.50 254 THR A CA 1
ATOM 2037 C C . THR A 1 254 ? 5.122 8.837 -10.580 1.00 90.50 254 THR A C 1
ATOM 2039 O O . THR A 1 254 ? 4.304 8.239 -9.892 1.00 90.50 254 THR A O 1
ATOM 2042 N N . VAL A 1 255 ? 6.372 9.056 -10.157 1.00 90.19 255 VAL A N 1
ATOM 2043 C CA . VAL A 1 255 ? 6.861 8.609 -8.842 1.00 90.19 255 VAL A CA 1
ATOM 2044 C C . VAL A 1 255 ? 6.019 9.215 -7.721 1.00 90.19 255 VAL A C 1
ATOM 2046 O O . VAL A 1 255 ? 5.685 8.518 -6.765 1.00 90.19 255 VAL A O 1
ATOM 2049 N N . GLN A 1 256 ? 5.660 10.493 -7.834 1.00 88.69 256 GLN A N 1
ATOM 2050 C CA . GLN A 1 256 ? 4.842 11.176 -6.835 1.00 88.69 256 GLN A CA 1
ATOM 2051 C C . GLN A 1 256 ? 3.414 10.636 -6.782 1.00 88.69 256 GLN A C 1
ATOM 2053 O O . GLN A 1 256 ? 2.953 10.339 -5.683 1.00 88.69 256 GLN A O 1
ATOM 2058 N N . ALA A 1 257 ? 2.756 10.456 -7.931 1.00 89.75 257 ALA A N 1
ATOM 2059 C CA . ALA A 1 257 ? 1.414 9.878 -8.009 1.00 89.75 257 ALA A CA 1
ATOM 2060 C C . ALA A 1 257 ? 1.384 8.457 -7.423 1.00 89.75 257 ALA A C 1
ATOM 2062 O O . ALA A 1 257 ? 0.640 8.194 -6.485 1.00 89.75 257 ALA A O 1
ATOM 2063 N N . VAL A 1 258 ? 2.303 7.584 -7.859 1.00 90.38 258 VAL A N 1
ATOM 2064 C CA . VAL A 1 258 ? 2.405 6.206 -7.350 1.00 90.38 258 VAL A CA 1
ATOM 2065 C C . VAL A 1 258 ? 2.632 6.179 -5.837 1.00 90.38 258 VAL A C 1
ATOM 2067 O O . VAL A 1 258 ? 2.005 5.399 -5.125 1.00 90.38 258 VAL A O 1
ATOM 2070 N N . LEU A 1 259 ? 3.542 7.012 -5.318 1.00 90.38 259 LEU A N 1
ATOM 2071 C CA . LEU A 1 259 ? 3.808 7.059 -3.879 1.00 90.38 259 LEU A CA 1
ATOM 2072 C C . LEU A 1 259 ? 2.641 7.644 -3.087 1.00 90.38 259 LEU A C 1
ATOM 2074 O O . LEU A 1 259 ? 2.454 7.247 -1.938 1.00 90.38 259 LEU A O 1
ATOM 2078 N N . HIS A 1 260 ? 1.909 8.601 -3.651 1.00 89.44 260 HIS A N 1
ATOM 2079 C CA . HIS A 1 260 ? 0.719 9.164 -3.032 1.00 89.44 260 HIS A CA 1
ATOM 2080 C C . HIS A 1 260 ? -0.366 8.094 -2.912 1.00 89.44 260 HIS A C 1
ATOM 2082 O O . HIS A 1 260 ? -0.706 7.732 -1.786 1.00 89.44 260 HIS A O 1
ATOM 2088 N N . ASP A 1 261 ? -0.779 7.497 -4.030 1.00 89.50 261 ASP A N 1
ATOM 2089 C CA . ASP A 1 261 ? -1.826 6.473 -4.079 1.00 89.50 261 ASP A CA 1
ATOM 2090 C C . ASP A 1 261 ? -1.479 5.271 -3.191 1.00 89.50 261 ASP A C 1
ATOM 2092 O O . ASP A 1 261 ? -2.286 4.834 -2.371 1.00 89.50 261 ASP A O 1
ATOM 2096 N N . ALA A 1 262 ? -0.235 4.780 -3.262 1.00 90.50 262 ALA A N 1
ATOM 2097 C CA . ALA A 1 262 ? 0.204 3.657 -2.436 1.00 90.50 262 ALA A CA 1
ATOM 2098 C C . ALA A 1 262 ? 0.179 3.978 -0.932 1.00 90.50 262 ALA A C 1
ATOM 2100 O O . ALA A 1 262 ? -0.101 3.097 -0.117 1.00 90.50 262 ALA A O 1
ATOM 2101 N N . ARG A 1 263 ? 0.490 5.221 -0.534 1.00 91.81 263 ARG A N 1
ATOM 2102 C CA . ARG A 1 263 ? 0.434 5.649 0.875 1.00 91.81 263 ARG A CA 1
ATOM 2103 C C . ARG A 1 263 ? -0.999 5.853 1.346 1.00 91.81 263 ARG A C 1
ATOM 2105 O O . ARG A 1 263 ? -1.293 5.506 2.491 1.00 91.81 263 ARG A O 1
ATOM 2112 N N . GLU A 1 264 ? -1.865 6.403 0.502 1.00 90.75 264 GLU A N 1
ATOM 2113 C CA . GLU A 1 264 ? -3.290 6.533 0.806 1.00 90.75 264 GLU A CA 1
ATOM 2114 C C . GLU A 1 264 ? -3.929 5.155 1.002 1.00 90.75 264 GLU A C 1
ATOM 2116 O O . GLU A 1 264 ? -4.553 4.916 2.038 1.00 90.75 264 GLU A O 1
ATOM 2121 N N . GLU A 1 265 ? -3.685 4.216 0.082 1.00 90.25 265 GLU A N 1
ATOM 2122 C CA . GLU A 1 265 ? -4.170 2.839 0.197 1.00 90.25 265 GLU A CA 1
ATOM 2123 C C . GLU A 1 265 ? -3.592 2.146 1.442 1.00 90.25 265 GLU A C 1
ATOM 2125 O O . GLU A 1 265 ? -4.334 1.548 2.219 1.00 90.25 265 GLU A O 1
ATOM 2130 N N . ALA A 1 266 ? -2.286 2.274 1.705 1.00 92.25 266 ALA A N 1
ATOM 2131 C CA . ALA A 1 266 ? -1.675 1.690 2.900 1.00 92.25 266 ALA A CA 1
ATOM 2132 C C . ALA A 1 266 ? -2.289 2.242 4.199 1.00 92.25 266 ALA A C 1
ATOM 2134 O O . ALA A 1 266 ? -2.573 1.473 5.116 1.00 92.25 266 ALA A O 1
ATOM 2135 N N . THR A 1 267 ? -2.540 3.554 4.265 1.00 93.44 267 THR A N 1
ATOM 2136 C CA . THR A 1 267 ? -3.178 4.198 5.427 1.00 93.44 267 THR A CA 1
ATOM 2137 C C . THR A 1 267 ? -4.601 3.680 5.621 1.00 93.44 267 THR A C 1
ATOM 2139 O O . THR A 1 267 ? -5.005 3.369 6.742 1.00 93.44 267 THR A O 1
ATOM 2142 N N . PHE A 1 268 ? -5.354 3.537 4.530 1.00 91.50 268 PHE A N 1
ATOM 2143 C CA . PHE A 1 268 ? -6.692 2.956 4.551 1.00 91.50 268 PHE A CA 1
ATOM 2144 C C . PHE A 1 268 ? -6.688 1.511 5.073 1.00 91.50 268 PHE A C 1
ATOM 2146 O O . PHE A 1 268 ? -7.476 1.177 5.957 1.00 91.50 268 PHE A O 1
ATOM 2153 N N . LEU A 1 269 ? -5.771 0.663 4.595 1.00 92.00 269 LEU A N 1
ATOM 2154 C CA . LEU A 1 269 ? -5.648 -0.726 5.055 1.00 92.00 269 LEU A CA 1
ATOM 2155 C C . LEU A 1 269 ? -5.239 -0.826 6.529 1.00 92.00 269 LEU A C 1
ATOM 2157 O O . LEU A 1 269 ? -5.722 -1.703 7.245 1.00 92.00 269 LEU A O 1
ATOM 2161 N N . GLU A 1 270 ? -4.377 0.072 7.007 1.00 94.25 270 GLU A N 1
ATOM 2162 C CA . GLU A 1 270 ? -4.012 0.151 8.426 1.00 94.25 270 GLU A CA 1
ATOM 2163 C C . GLU A 1 270 ? -5.216 0.518 9.299 1.00 94.25 270 GLU A C 1
ATOM 2165 O O . GLU A 1 270 ? -5.447 -0.117 10.333 1.00 94.25 270 GLU A O 1
ATOM 2170 N N . GLN A 1 271 ? -6.022 1.490 8.864 1.00 93.06 271 GLN A N 1
ATOM 2171 C CA . GLN A 1 271 ? -7.268 1.846 9.542 1.00 93.06 271 GLN A CA 1
ATOM 2172 C C . GLN A 1 271 ? -8.257 0.678 9.535 1.00 93.06 271 GLN A C 1
ATOM 2174 O O . GLN A 1 271 ? -8.817 0.350 10.578 1.00 93.06 271 GLN A O 1
ATOM 2179 N N . LEU A 1 272 ? -8.441 0.010 8.394 1.00 92.88 272 LEU A N 1
ATOM 2180 C CA . LEU A 1 272 ? -9.317 -1.154 8.279 1.00 92.88 272 LEU A CA 1
ATOM 2181 C C . LEU A 1 272 ? -8.875 -2.293 9.209 1.00 92.88 272 LEU A C 1
ATOM 2183 O O . LEU A 1 272 ? -9.700 -2.845 9.933 1.00 92.88 272 LEU A O 1
ATOM 2187 N N . SER A 1 273 ? -7.575 -2.598 9.255 1.00 93.62 273 SER A N 1
ATOM 2188 C CA . SER A 1 273 ? -7.011 -3.597 10.173 1.00 93.62 273 SER A CA 1
ATOM 2189 C C . SER A 1 273 ? -7.274 -3.238 11.641 1.00 93.62 273 SER A C 1
ATOM 2191 O O . SER A 1 273 ? -7.630 -4.105 12.440 1.00 93.62 273 SER A O 1
ATOM 2193 N N . SER A 1 274 ? -7.148 -1.956 11.996 1.00 94.19 274 SER A N 1
ATOM 2194 C CA . SER A 1 274 ? -7.468 -1.459 13.338 1.00 94.19 274 SER A CA 1
ATOM 2195 C C . SER A 1 274 ? -8.949 -1.648 13.686 1.00 94.19 274 SER A C 1
ATOM 2197 O O . SER A 1 274 ? -9.264 -2.170 14.758 1.00 94.19 274 SER A O 1
ATOM 2199 N N . HIS A 1 275 ? -9.862 -1.304 12.769 1.00 93.25 275 HIS A N 1
ATOM 2200 C CA . HIS A 1 275 ? -11.298 -1.536 12.953 1.00 93.25 275 HIS A CA 1
ATOM 2201 C C . HIS A 1 275 ? -11.614 -3.022 13.131 1.00 93.25 275 HIS A C 1
ATOM 2203 O O . HIS A 1 275 ? -12.336 -3.369 14.059 1.00 93.25 275 HIS A O 1
ATOM 2209 N N . CYS A 1 276 ? -11.021 -3.903 12.317 1.00 93.81 276 CYS A N 1
ATOM 2210 C CA . CYS A 1 276 ? -11.221 -5.349 12.439 1.00 93.81 276 CYS A CA 1
ATOM 2211 C C . CYS A 1 276 ? -10.839 -5.863 13.834 1.00 93.81 276 CYS A C 1
ATOM 2213 O O . CYS A 1 276 ? -11.592 -6.616 14.443 1.00 93.81 276 CYS A O 1
ATOM 2215 N N . LYS A 1 277 ? -9.698 -5.416 14.379 1.00 93.81 277 LYS A N 1
ATOM 2216 C CA . LYS A 1 277 ? -9.266 -5.792 15.736 1.00 93.81 277 LYS A CA 1
ATOM 2217 C C . LYS A 1 277 ? -10.244 -5.301 16.802 1.00 93.81 277 LYS A C 1
ATOM 2219 O O . LYS A 1 277 ? -10.662 -6.079 17.650 1.00 93.81 277 LYS A O 1
ATOM 2224 N N . ASN A 1 278 ? -10.650 -4.035 16.723 1.00 93.81 278 ASN A N 1
ATOM 2225 C CA . ASN A 1 278 ? -11.595 -3.438 17.668 1.00 93.81 278 ASN A CA 1
ATOM 2226 C C . ASN A 1 278 ? -12.966 -4.138 17.629 1.00 93.81 278 ASN A C 1
ATOM 2228 O O . ASN A 1 278 ? -13.543 -4.463 18.666 1.00 93.81 278 ASN A O 1
ATOM 2232 N N . TYR A 1 279 ? -13.489 -4.414 16.435 1.00 94.44 279 TYR A N 1
ATOM 2233 C CA . TYR A 1 279 ? -14.763 -5.109 16.287 1.00 94.44 279 TYR A CA 1
ATOM 2234 C C . TYR A 1 279 ? -14.681 -6.566 16.730 1.00 94.44 279 TYR A C 1
ATOM 2236 O O . TYR A 1 279 ? -15.623 -7.026 17.366 1.00 94.44 279 TYR A O 1
ATOM 2244 N N . GLN A 1 280 ? -13.561 -7.261 16.507 1.00 94.12 280 GLN A N 1
ATOM 2245 C CA . GLN A 1 280 ? -13.356 -8.602 17.057 1.00 94.12 280 GLN A CA 1
ATOM 2246 C C . GLN A 1 280 ? -13.431 -8.597 18.591 1.00 94.12 280 GLN A C 1
ATOM 2248 O O . GLN A 1 280 ? -14.197 -9.367 19.160 1.00 94.12 280 GLN A O 1
ATOM 2253 N N . GLU A 1 281 ? -12.731 -7.675 19.259 1.00 92.88 281 GLU A N 1
ATOM 2254 C CA . GLU A 1 281 ? -12.792 -7.543 20.724 1.00 92.88 281 GLU A CA 1
ATOM 2255 C C . GLU A 1 281 ? -14.225 -7.273 21.217 1.00 92.88 281 GLU A C 1
ATOM 2257 O O . GLU A 1 281 ? -14.668 -7.827 22.224 1.00 92.88 281 GLU A O 1
ATOM 2262 N N . LYS A 1 282 ? -14.988 -6.436 20.500 1.00 91.25 282 LYS A N 1
ATOM 2263 C CA . LYS A 1 282 ? -16.394 -6.159 20.831 1.00 91.25 282 LYS A CA 1
ATOM 2264 C C . LYS A 1 282 ? -17.308 -7.354 20.585 1.00 91.25 282 LYS A C 1
ATOM 2266 O O . LYS A 1 282 ? -18.226 -7.557 21.375 1.00 91.25 282 LYS A O 1
ATOM 2271 N N . ILE A 1 283 ? -17.094 -8.110 19.509 1.00 92.94 283 ILE A N 1
ATOM 2272 C CA . ILE A 1 283 ? -17.831 -9.345 19.215 1.00 92.94 283 ILE A CA 1
ATOM 2273 C C . ILE A 1 283 ? -17.622 -10.335 20.355 1.00 92.94 283 ILE A C 1
ATOM 2275 O O . ILE A 1 283 ? -18.616 -10.802 20.904 1.00 92.94 283 ILE A O 1
ATOM 2279 N N . ASP A 1 284 ? -16.371 -10.574 20.755 1.00 90.31 284 ASP A N 1
ATOM 2280 C CA . ASP A 1 284 ? -16.024 -11.522 21.818 1.00 90.31 284 ASP A CA 1
ATOM 2281 C C . ASP A 1 284 ? -16.731 -11.164 23.136 1.00 90.31 284 ASP A C 1
ATOM 2283 O O . ASP A 1 284 ? -17.268 -12.033 23.824 1.00 90.31 284 ASP A O 1
ATOM 2287 N N . VAL A 1 285 ? -16.798 -9.868 23.468 1.00 87.69 285 VAL A N 1
ATOM 2288 C CA . VAL A 1 285 ? -17.548 -9.388 24.638 1.00 87.69 285 VAL A CA 1
ATOM 2289 C C . VAL A 1 285 ? -19.050 -9.578 24.445 1.00 87.69 285 VAL A C 1
ATOM 2291 O O . VAL A 1 285 ? -19.712 -10.108 25.328 1.00 87.69 285 VAL A O 1
ATOM 2294 N N . LEU A 1 286 ? -19.622 -9.130 23.325 1.00 88.56 286 LEU A N 1
ATOM 2295 C CA . LEU A 1 286 ? -21.071 -9.163 23.120 1.00 88.56 286 LEU A CA 1
ATOM 2296 C C . LEU A 1 286 ? -21.630 -10.580 22.999 1.00 88.56 286 LEU A C 1
ATOM 2298 O O . LEU A 1 286 ? -22.769 -10.786 23.418 1.00 88.56 286 LEU A O 1
ATOM 2302 N N . GLU A 1 287 ? -20.864 -11.526 22.452 1.00 89.25 287 GLU A N 1
ATOM 2303 C CA . GLU A 1 287 ? -21.274 -12.920 22.253 1.00 89.25 287 GLU A CA 1
ATOM 2304 C C . GLU A 1 287 ? -21.710 -13.569 23.570 1.00 89.25 287 GLU A C 1
ATOM 2306 O O . GLU A 1 287 ? -22.754 -14.223 23.625 1.00 89.25 287 GLU A O 1
ATOM 2311 N N . GLU A 1 288 ? -20.985 -13.296 24.661 1.00 84.44 288 GLU A N 1
ATOM 2312 C CA . GLU A 1 288 ? -21.325 -13.784 26.000 1.00 84.44 288 GLU A CA 1
ATOM 2313 C C . GLU A 1 288 ? -22.693 -13.266 26.480 1.00 84.44 288 GLU A C 1
ATOM 2315 O O . GLU A 1 288 ? -23.374 -13.948 27.242 1.00 84.44 288 GLU A O 1
ATOM 2320 N N . TRP A 1 289 ? -23.145 -12.101 26.010 1.00 82.31 289 TRP A N 1
ATOM 2321 C CA . TRP A 1 289 ? -24.333 -11.400 26.515 1.00 82.31 289 TRP A CA 1
ATOM 2322 C C . TRP A 1 289 ? -25.516 -11.375 25.538 1.00 82.31 289 TRP A C 1
ATOM 2324 O O . TRP A 1 289 ? -26.482 -10.636 25.759 1.00 82.31 289 TRP A O 1
ATOM 2334 N N . LEU A 1 290 ? -25.471 -12.157 24.454 1.00 84.12 290 LEU A N 1
ATOM 2335 C CA . LEU A 1 290 ? -26.581 -12.239 23.494 1.00 84.12 290 LEU A CA 1
ATOM 2336 C C . LEU A 1 290 ? -27.823 -12.902 24.096 1.00 84.12 290 LEU A C 1
ATOM 2338 O O . LEU A 1 290 ? -28.931 -12.377 23.954 1.00 84.12 290 LEU A O 1
ATOM 2342 N N . ASP A 1 291 ? -27.618 -14.023 24.790 1.00 79.00 291 ASP A N 1
ATOM 2343 C CA . ASP A 1 291 ? -28.694 -14.846 25.357 1.00 79.00 291 ASP A CA 1
ATOM 2344 C C . ASP A 1 291 ? -28.577 -15.035 26.876 1.00 79.00 291 ASP A C 1
ATOM 2346 O O . ASP A 1 291 ? -29.526 -15.484 27.528 1.00 79.00 291 ASP A O 1
ATOM 2350 N N . ASN A 1 292 ? -27.443 -14.652 27.467 1.00 74.81 292 ASN A N 1
ATOM 2351 C CA . ASN A 1 292 ? -27.231 -14.767 28.902 1.00 74.81 292 ASN A CA 1
ATOM 2352 C C . ASN A 1 292 ? -27.756 -13.538 29.646 1.00 74.81 292 ASN A C 1
ATOM 2354 O O . ASN A 1 292 ? -27.610 -12.393 29.218 1.00 74.81 292 ASN A O 1
ATOM 2358 N N . LYS A 1 293 ? -28.347 -13.787 30.816 1.00 69.19 293 LYS A N 1
ATOM 2359 C CA . LYS A 1 293 ? -28.703 -12.749 31.787 1.00 69.19 293 LYS A CA 1
ATOM 2360 C C . LYS A 1 293 ? -27.666 -12.744 32.909 1.00 69.19 293 LYS A C 1
ATOM 2362 O O . LYS A 1 293 ? -27.208 -13.819 33.295 1.00 69.19 293 LYS A O 1
ATOM 2367 N N . PRO A 1 294 ? -27.325 -11.575 33.473 1.00 68.00 294 PRO A N 1
ATOM 2368 C CA . PRO A 1 294 ? -26.436 -11.502 34.624 1.00 68.00 294 PRO A CA 1
ATOM 2369 C C . PRO A 1 294 ? -27.003 -12.338 35.775 1.00 68.00 294 PRO A C 1
ATOM 2371 O O . PRO A 1 294 ? -28.203 -12.292 36.065 1.00 68.00 294 PRO A O 1
ATOM 2374 N N . ASN A 1 295 ? -26.135 -13.103 36.436 1.00 68.62 295 ASN A N 1
ATOM 2375 C CA . ASN A 1 295 ? -26.529 -13.880 37.599 1.00 68.62 295 ASN A CA 1
ATOM 2376 C C . ASN A 1 295 ? -26.840 -12.938 38.776 1.00 68.62 295 ASN A C 1
ATOM 2378 O O . ASN A 1 295 ? -25.948 -12.323 39.354 1.00 68.62 295 ASN A O 1
ATOM 2382 N N . MET A 1 296 ? -28.118 -12.845 39.144 1.00 72.81 296 MET A N 1
ATOM 2383 C CA . MET A 1 296 ? -28.576 -12.004 40.254 1.00 72.81 296 MET A CA 1
ATOM 2384 C C . MET A 1 296 ? -28.429 -12.677 41.624 1.00 72.81 296 MET A C 1
ATOM 2386 O O . MET A 1 296 ? -28.648 -12.021 42.642 1.00 72.81 296 MET A O 1
ATOM 2390 N N . GLU A 1 297 ? -28.087 -13.967 41.686 1.00 79.19 297 GLU A N 1
ATOM 2391 C CA . GLU A 1 297 ? -27.959 -14.700 42.949 1.00 79.19 297 GLU A CA 1
ATOM 2392 C C . GLU A 1 297 ? -26.858 -14.106 43.827 1.00 79.19 297 GLU A C 1
ATOM 2394 O O . GLU A 1 297 ? -27.070 -13.902 45.023 1.00 79.19 297 GLU A O 1
ATOM 2399 N N . GLU A 1 298 ? -25.719 -13.741 43.239 1.00 79.00 298 GLU A N 1
ATOM 2400 C CA . GLU A 1 298 ? -24.606 -13.122 43.963 1.00 79.00 298 GLU A CA 1
ATOM 2401 C C . GLU A 1 298 ? -25.032 -11.791 44.590 1.00 79.00 298 GLU A C 1
ATOM 2403 O O . GLU A 1 298 ? -24.892 -11.611 45.803 1.00 79.00 298 GLU A O 1
ATOM 2408 N N . LEU A 1 299 ? -25.680 -10.916 43.815 1.00 81.25 299 LEU A N 1
ATOM 2409 C CA . LEU A 1 299 ? -26.206 -9.644 44.314 1.00 81.25 299 LEU A CA 1
ATOM 2410 C C . LEU A 1 299 ? -27.247 -9.857 45.425 1.00 81.25 299 LEU A C 1
ATOM 2412 O O . LEU A 1 299 ? -27.208 -9.199 46.464 1.00 81.25 299 LEU A O 1
ATOM 2416 N N . GLN A 1 300 ? -28.147 -10.830 45.266 1.00 82.31 300 GLN A N 1
ATOM 2417 C CA . GLN A 1 300 ? -29.135 -11.165 46.294 1.00 82.31 300 GLN A CA 1
ATOM 2418 C C . GLN A 1 300 ? -28.486 -11.705 47.576 1.00 82.31 300 GLN A C 1
ATOM 2420 O O . GLN A 1 300 ? -28.945 -11.399 48.683 1.00 82.31 300 GLN A O 1
ATOM 2425 N N . THR A 1 301 ? -27.433 -12.520 47.468 1.00 87.19 301 THR A N 1
ATOM 2426 C CA . THR A 1 301 ? -26.693 -13.004 48.644 1.00 87.19 301 THR A CA 1
ATOM 2427 C C . THR A 1 301 ? -25.971 -11.864 49.352 1.00 87.19 301 THR A C 1
ATOM 2429 O O . THR A 1 301 ? -25.984 -11.809 50.584 1.00 87.19 301 THR A O 1
ATOM 2432 N N . LEU A 1 302 ? -25.417 -10.915 48.599 1.00 87.62 302 LEU A N 1
ATOM 2433 C CA . LEU A 1 302 ? -24.754 -9.737 49.137 1.00 87.62 302 LEU A CA 1
ATOM 2434 C C . LEU A 1 302 ? -25.745 -8.808 49.850 1.00 87.62 302 LEU A C 1
ATOM 2436 O O . LEU A 1 302 ? -25.520 -8.440 51.002 1.00 87.62 302 LEU A O 1
ATOM 2440 N N . GLN A 1 303 ? -26.913 -8.556 49.257 1.00 86.31 303 GLN A N 1
ATOM 2441 C CA . GLN A 1 303 ? -27.997 -7.800 49.894 1.00 86.31 303 GLN A CA 1
ATOM 2442 C C . GLN A 1 303 ? -28.473 -8.441 51.202 1.00 86.31 303 GLN A C 1
ATOM 2444 O O . GLN A 1 303 ? -28.733 -7.748 52.193 1.00 86.31 303 GLN A O 1
ATOM 2449 N N . LYS A 1 304 ? -28.546 -9.780 51.257 1.00 90.62 304 LYS A N 1
ATOM 2450 C CA . LYS A 1 304 ? -28.833 -10.505 52.506 1.00 90.62 304 LYS A CA 1
ATOM 2451 C C . LYS A 1 304 ? -27.739 -10.271 53.550 1.00 90.62 304 LYS A C 1
ATOM 2453 O O . LYS A 1 304 ? -28.077 -10.007 54.704 1.00 90.62 304 LYS A O 1
ATOM 2458 N N . LYS A 1 305 ? -26.456 -10.317 53.166 1.00 90.56 305 LYS A N 1
ATOM 2459 C CA . LYS A 1 305 ? -25.328 -10.022 54.071 1.00 90.56 305 LYS A CA 1
ATOM 2460 C C . LYS A 1 305 ? -25.409 -8.595 54.613 1.00 90.56 305 LYS A C 1
ATOM 2462 O O . LYS A 1 305 ? -25.371 -8.425 55.828 1.00 90.56 305 LYS A O 1
ATOM 2467 N N . ILE A 1 306 ? -25.630 -7.597 53.756 1.00 90.06 306 ILE A N 1
ATOM 2468 C CA . ILE A 1 306 ? -25.821 -6.189 54.153 1.00 90.06 306 ILE A CA 1
ATOM 2469 C C . ILE A 1 306 ? -26.959 -6.063 55.168 1.00 90.06 306 ILE A C 1
ATOM 2471 O O . ILE A 1 306 ? -26.801 -5.437 56.219 1.00 90.06 306 ILE A O 1
ATOM 2475 N N . LYS A 1 307 ? -28.105 -6.701 54.901 1.00 91.62 307 LYS A N 1
ATOM 2476 C CA . LYS A 1 307 ? -29.267 -6.667 55.798 1.00 91.62 307 LYS A CA 1
ATOM 2477 C C . LYS A 1 307 ? -28.957 -7.272 57.171 1.00 91.62 307 LYS A C 1
ATOM 2479 O O . LYS A 1 307 ? -29.316 -6.675 58.186 1.00 91.62 307 LYS A O 1
ATOM 2484 N N . VAL A 1 308 ? -28.280 -8.422 57.210 1.00 91.94 308 VAL A N 1
ATOM 2485 C CA . VAL A 1 308 ? -27.879 -9.088 58.460 1.00 91.94 308 VAL A CA 1
ATOM 2486 C C . VAL A 1 308 ? -26.874 -8.235 59.233 1.00 91.94 308 VAL A C 1
ATOM 2488 O O . VAL A 1 308 ? -27.081 -7.995 60.422 1.00 91.94 308 VAL A O 1
ATOM 2491 N N . THR A 1 309 ? -25.837 -7.719 58.570 1.00 90.81 309 THR A N 1
ATOM 2492 C CA . THR A 1 309 ? -24.824 -6.853 59.189 1.00 90.81 309 THR A CA 1
ATOM 2493 C C . THR A 1 309 ? -25.447 -5.580 59.764 1.00 90.81 309 THR A C 1
ATOM 2495 O O . THR A 1 309 ? -25.201 -5.253 60.922 1.00 90.81 309 THR A O 1
ATOM 2498 N N . ARG A 1 310 ? -26.353 -4.909 59.034 1.00 90.38 310 ARG A N 1
ATOM 2499 C CA . ARG A 1 310 ? -27.103 -3.746 59.555 1.00 90.38 310 ARG A CA 1
ATOM 2500 C C . ARG A 1 310 ? -27.966 -4.077 60.766 1.00 90.38 310 ARG A C 1
ATOM 2502 O O . ARG A 1 310 ? -28.179 -3.206 61.606 1.00 90.38 310 ARG A O 1
ATOM 2509 N N . SER A 1 311 ? -28.530 -5.283 60.822 1.00 91.69 311 SER A N 1
ATOM 2510 C CA . SER A 1 311 ? -29.326 -5.724 61.969 1.00 91.69 311 SER A CA 1
ATOM 2511 C C . SER A 1 311 ? -28.435 -5.924 63.191 1.00 91.69 311 SER A C 1
ATOM 2513 O O . SER A 1 311 ? -28.743 -5.393 64.251 1.00 91.69 311 SER A O 1
ATOM 2515 N N . LYS A 1 312 ? -27.304 -6.623 63.029 1.00 90.62 312 LYS A N 1
ATOM 2516 C CA . LYS A 1 312 ? -26.319 -6.835 64.100 1.00 90.62 312 LYS A CA 1
ATOM 2517 C C . LYS A 1 312 ? -25.767 -5.515 64.632 1.00 90.62 312 LYS A C 1
ATOM 2519 O O . LYS A 1 312 ? -25.753 -5.318 65.838 1.00 90.62 312 LYS A O 1
ATOM 2524 N N . LEU A 1 313 ? -25.415 -4.588 63.739 1.00 90.94 313 LEU A N 1
ATOM 2525 C CA . LEU A 1 313 ? -24.941 -3.257 64.114 1.00 90.94 313 LEU A CA 1
ATOM 2526 C C . LEU A 1 313 ? -25.989 -2.483 64.929 1.00 90.94 313 LEU A C 1
ATOM 2528 O O . LEU A 1 313 ? -25.645 -1.843 65.913 1.00 90.94 313 LEU A O 1
ATOM 2532 N N . ARG A 1 314 ? -27.276 -2.568 64.561 1.00 89.94 314 ARG A N 1
ATOM 2533 C CA . ARG A 1 314 ? -28.360 -1.941 65.337 1.00 89.94 314 ARG A CA 1
ATOM 2534 C C . ARG A 1 314 ? -28.485 -2.512 66.746 1.00 89.94 314 ARG A C 1
ATOM 2536 O O . ARG A 1 314 ? -28.702 -1.732 67.661 1.00 89.94 314 ARG A O 1
ATOM 2543 N N . HIS A 1 315 ? -28.358 -3.829 66.910 1.00 90.44 315 HIS A N 1
ATOM 2544 C CA . HIS A 1 315 ? -28.390 -4.454 68.234 1.00 90.44 315 HIS A CA 1
ATOM 2545 C C . HIS A 1 315 ? -27.175 -4.052 69.072 1.00 90.44 315 HIS A C 1
ATOM 2547 O O . HIS A 1 315 ? -27.355 -3.562 70.174 1.00 90.44 315 HIS A O 1
ATOM 2553 N N . LEU A 1 316 ? -25.966 -4.109 68.508 1.00 88.50 316 LEU A N 1
ATOM 2554 C CA . LEU A 1 316 ? -24.749 -3.712 69.224 1.00 88.50 316 LEU A CA 1
ATOM 2555 C C . LEU A 1 316 ? -24.750 -2.238 69.646 1.00 88.50 316 LEU A C 1
ATOM 2557 O O . LEU A 1 316 ? -24.238 -1.909 70.707 1.00 88.50 316 LEU A O 1
ATOM 2561 N N . LEU A 1 317 ? -25.334 -1.345 68.841 1.00 87.38 317 LEU A N 1
ATOM 2562 C CA . LEU A 1 317 ? -25.501 0.063 69.215 1.00 87.38 317 LEU A CA 1
ATOM 2563 C C . LEU A 1 317 ? -26.489 0.254 70.375 1.00 87.38 317 LEU A C 1
ATOM 2565 O O . LEU A 1 317 ? -26.338 1.199 71.145 1.00 87.38 317 LEU A O 1
ATOM 2569 N N . VAL A 1 318 ? -27.500 -0.613 70.486 1.00 88.56 318 VAL A N 1
ATOM 2570 C CA . VAL A 1 318 ? -28.420 -0.634 71.632 1.00 88.56 318 VAL A CA 1
ATOM 2571 C C . VAL A 1 318 ? -27.696 -1.170 72.864 1.00 88.56 318 VAL A C 1
ATOM 2573 O O . VAL A 1 318 ? -27.695 -0.488 73.880 1.00 88.56 318 VAL A O 1
ATOM 2576 N N . ASP A 1 319 ? -26.998 -2.300 72.739 1.00 85.81 319 ASP A N 1
ATOM 2577 C CA . ASP A 1 319 ? -26.230 -2.911 73.831 1.00 85.81 319 ASP A CA 1
ATOM 2578 C C . ASP A 1 319 ? -25.142 -1.959 74.363 1.00 85.81 319 ASP A C 1
ATOM 2580 O O . ASP A 1 319 ? -24.923 -1.868 75.568 1.00 85.81 319 ASP A O 1
ATOM 2584 N N . LEU A 1 320 ? -24.486 -1.202 73.472 1.00 86.38 320 LEU A N 1
ATOM 2585 C CA . LEU A 1 320 ? -23.504 -0.184 73.849 1.00 86.38 320 LEU A CA 1
ATOM 2586 C C . LEU A 1 320 ? -24.144 0.931 74.682 1.00 86.38 320 LEU A C 1
ATOM 2588 O O . LEU A 1 320 ? -23.584 1.317 75.701 1.00 86.38 320 LEU A O 1
ATOM 2592 N N . ARG A 1 321 ? -25.302 1.448 74.255 1.00 85.06 321 ARG A N 1
ATOM 2593 C CA . ARG A 1 321 ? -26.013 2.504 74.988 1.00 85.06 321 ARG A CA 1
ATOM 2594 C C . ARG A 1 321 ? -26.455 2.002 76.360 1.00 85.06 321 ARG A C 1
ATOM 2596 O O . ARG A 1 321 ? -26.233 2.684 77.353 1.00 85.06 321 ARG A O 1
ATOM 2603 N N . ASP A 1 322 ? -27.050 0.816 76.405 1.00 83.88 322 ASP A N 1
ATOM 2604 C CA . ASP A 1 322 ? -27.569 0.237 77.640 1.00 83.88 322 ASP A CA 1
ATOM 2605 C C . ASP A 1 322 ? -26.415 -0.054 78.629 1.00 83.88 322 ASP A C 1
ATOM 2607 O O . ASP A 1 322 ? -26.551 0.188 79.825 1.00 83.88 322 ASP A O 1
ATOM 2611 N N . GLY A 1 323 ? -25.240 -0.458 78.131 1.00 80.75 323 GLY A N 1
ATOM 2612 C CA . GLY A 1 323 ? -24.035 -0.658 78.939 1.00 80.75 323 GLY A CA 1
ATOM 2613 C C . GLY A 1 323 ? -23.273 0.603 79.360 1.00 80.75 323 GLY A C 1
ATOM 2614 O O . GLY A 1 323 ? -22.554 0.581 80.358 1.00 80.75 323 GLY A O 1
ATOM 2615 N N . GLU A 1 324 ? -23.406 1.706 78.618 1.00 81.88 324 GLU A N 1
ATOM 2616 C CA . GLU A 1 324 ? -22.915 3.024 79.047 1.00 81.88 324 GLU A CA 1
ATOM 2617 C C . GLU A 1 324 ? -23.796 3.621 80.163 1.00 81.88 324 GLU A C 1
ATOM 2619 O O . GLU A 1 324 ? -23.292 4.386 80.988 1.00 81.88 324 GLU A O 1
ATOM 2624 N N . GLU A 1 325 ? -25.086 3.265 80.208 1.00 80.50 325 GLU A N 1
ATOM 2625 C CA . GLU A 1 325 ? -26.040 3.691 81.241 1.00 80.50 325 GLU A CA 1
ATOM 2626 C C . GLU A 1 325 ? -25.979 2.822 82.511 1.00 80.50 325 GLU A C 1
ATOM 2628 O O . GLU A 1 325 ? -26.033 3.364 83.619 1.00 80.50 325 GLU A O 1
ATOM 2633 N N . ASP A 1 326 ? -25.832 1.501 82.369 1.00 78.25 326 ASP A N 1
ATOM 2634 C CA . ASP A 1 326 ? -25.699 0.554 83.480 1.00 78.25 326 ASP A CA 1
ATOM 2635 C C . ASP A 1 326 ? -24.689 -0.566 83.140 1.00 78.25 326 ASP A C 1
ATOM 2637 O O . ASP A 1 326 ? -24.995 -1.481 82.366 1.00 78.25 326 ASP A O 1
ATOM 2641 N N . PRO A 1 327 ? -23.478 -0.534 83.730 1.00 71.31 327 PRO A N 1
ATOM 2642 C CA . PRO A 1 327 ? -22.435 -1.515 83.448 1.00 71.31 327 PRO A CA 1
ATOM 2643 C C . PRO A 1 327 ? -22.811 -2.958 83.811 1.00 71.31 327 PRO A C 1
ATOM 2645 O O . PRO A 1 327 ? -22.254 -3.885 83.224 1.00 71.31 327 PRO A O 1
ATOM 2648 N N . ASP A 1 328 ? -23.747 -3.166 84.744 1.00 73.31 328 ASP A N 1
ATOM 2649 C CA . ASP A 1 328 ? -24.168 -4.506 85.176 1.00 73.31 328 ASP A CA 1
ATOM 2650 C C . ASP A 1 328 ? -25.074 -5.193 84.128 1.00 73.31 328 ASP A C 1
ATOM 2652 O O . ASP A 1 328 ? -25.251 -6.415 84.160 1.00 73.31 328 ASP A O 1
ATOM 2656 N N . LEU A 1 329 ? -25.612 -4.440 83.155 1.00 68.88 329 LEU A N 1
ATOM 2657 C CA . LEU A 1 329 ? -26.431 -4.960 82.047 1.00 68.88 329 LEU A CA 1
ATOM 2658 C C . LEU A 1 329 ? -25.606 -5.562 80.897 1.00 68.88 329 LEU A C 1
ATOM 2660 O O . LEU A 1 329 ? -26.161 -6.260 80.047 1.00 68.88 329 LEU A O 1
ATOM 2664 N N . LEU A 1 330 ? -24.292 -5.325 80.868 1.00 64.19 330 LEU A N 1
ATOM 2665 C CA . LEU A 1 330 ? -23.393 -5.771 79.794 1.00 64.19 330 LEU A CA 1
ATOM 2666 C C . LEU A 1 330 ? -23.055 -7.270 79.825 1.00 64.19 330 LEU A C 1
ATOM 2668 O O . LEU A 1 330 ? -22.485 -7.798 78.863 1.00 64.19 330 LEU A O 1
ATOM 2672 N N . GLY A 1 331 ? -23.403 -7.971 80.907 1.00 73.06 331 GLY A N 1
ATOM 2673 C CA . GLY A 1 331 ? -23.069 -9.384 81.083 1.00 73.06 331 GLY A CA 1
ATOM 2674 C C . GLY A 1 331 ? -21.557 -9.631 80.995 1.00 73.06 331 GLY A C 1
ATOM 2675 O O . GLY A 1 331 ? -20.790 -9.053 81.759 1.00 73.06 331 GLY A O 1
ATOM 2676 N N . ASP A 1 332 ? -21.134 -10.491 80.061 1.00 73.44 332 ASP A N 1
ATOM 2677 C CA . ASP A 1 332 ? -19.734 -10.921 79.890 1.00 73.44 332 ASP A CA 1
ATOM 2678 C C . ASP A 1 332 ? -18.877 -9.984 79.011 1.00 73.44 332 ASP A C 1
ATOM 2680 O O . ASP A 1 332 ? -17.681 -10.234 78.857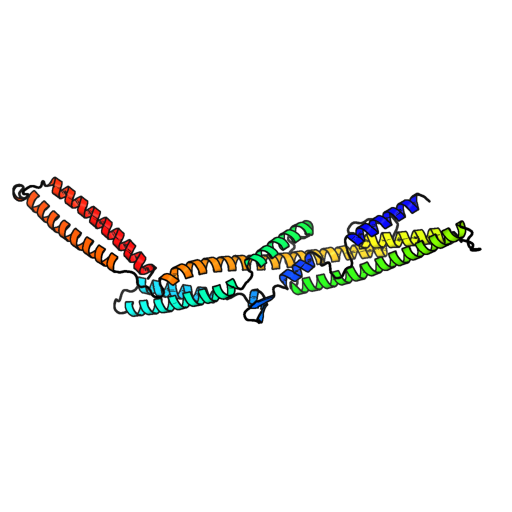 1.00 73.44 332 ASP A O 1
ATOM 2684 N N . LYS A 1 333 ? -19.455 -8.944 78.394 1.00 76.56 333 LYS A N 1
ATOM 2685 C CA . LYS A 1 333 ? -18.730 -8.051 77.472 1.00 76.56 333 LYS A CA 1
ATOM 2686 C C . LYS A 1 333 ? -18.369 -6.720 78.114 1.00 76.56 333 LYS A C 1
ATOM 2688 O O . LYS A 1 333 ? -19.111 -6.176 78.920 1.00 76.56 333 LYS A O 1
ATOM 2693 N N . THR A 1 334 ? -17.259 -6.132 77.688 1.00 81.31 334 THR A N 1
ATOM 2694 C CA . THR A 1 334 ? -16.904 -4.754 78.056 1.00 81.31 334 THR A CA 1
ATOM 2695 C C . THR A 1 334 ? -17.406 -3.738 77.024 1.00 81.31 334 THR A C 1
ATOM 2697 O O . THR A 1 334 ? -17.573 -4.047 75.843 1.00 81.31 334 THR A O 1
ATOM 2700 N N . VAL A 1 335 ? -17.597 -2.484 77.452 1.00 80.69 335 VAL A N 1
ATOM 2701 C CA . VAL A 1 335 ? -17.927 -1.352 76.559 1.00 80.69 335 VAL A CA 1
ATOM 2702 C C . VAL A 1 335 ? -16.908 -1.224 75.418 1.00 80.69 335 VAL A C 1
ATOM 2704 O O . VAL A 1 335 ? -17.276 -0.952 74.277 1.00 80.69 335 VAL A O 1
ATOM 2707 N N . GLU A 1 336 ? -15.626 -1.464 75.703 1.00 83.56 336 GLU A N 1
ATOM 2708 C CA . GLU A 1 336 ? -14.552 -1.373 74.710 1.00 83.56 336 GLU A CA 1
ATOM 2709 C C . GLU A 1 336 ? -14.617 -2.511 73.676 1.00 83.56 336 GLU A C 1
ATOM 2711 O O . GLU A 1 336 ? -14.400 -2.287 72.485 1.00 83.56 336 GLU A O 1
ATOM 2716 N N . GLU A 1 337 ? -14.992 -3.723 74.094 1.00 84.69 337 GLU A N 1
ATOM 2717 C CA . GLU A 1 337 ? -15.256 -4.839 73.176 1.00 84.69 337 GLU A CA 1
ATOM 2718 C C . GLU A 1 337 ? -16.457 -4.554 72.269 1.00 84.69 337 GLU A C 1
ATOM 2720 O O . GLU A 1 337 ? -16.380 -4.809 71.068 1.00 84.69 337 GLU A O 1
ATOM 2725 N N . LEU A 1 338 ? -17.532 -3.954 72.794 1.00 84.94 338 LEU A N 1
ATOM 2726 C CA . LEU A 1 338 ? -18.673 -3.536 71.973 1.00 84.94 338 LEU A CA 1
ATOM 2727 C C . LEU A 1 338 ? -18.297 -2.443 70.968 1.00 84.94 338 LEU A C 1
ATOM 2729 O O . LEU A 1 338 ? -18.732 -2.500 69.817 1.00 84.94 338 LEU A O 1
ATOM 2733 N N . ARG A 1 339 ? -17.465 -1.469 71.359 1.00 87.06 339 ARG A N 1
ATOM 2734 C CA . ARG A 1 339 ? -16.954 -0.432 70.443 1.00 87.06 339 ARG A CA 1
ATOM 2735 C C . ARG A 1 339 ? -16.106 -1.030 69.322 1.00 87.06 339 ARG A C 1
ATOM 2737 O O . ARG A 1 339 ? -16.284 -0.646 68.165 1.00 87.06 339 ARG A O 1
ATOM 2744 N N . ASN A 1 340 ? -15.249 -1.998 69.641 1.00 89.06 340 ASN A N 1
ATOM 2745 C CA . ASN A 1 340 ? -14.459 -2.724 68.646 1.00 89.06 340 ASN A CA 1
ATOM 2746 C C . ASN A 1 340 ? -15.340 -3.571 67.713 1.00 89.06 340 ASN A C 1
ATOM 2748 O O . ASN A 1 340 ? -15.152 -3.529 66.496 1.00 89.06 340 ASN A O 1
ATOM 2752 N N . ASP A 1 341 ? -16.344 -4.272 68.249 1.00 88.50 341 ASP A N 1
ATOM 2753 C CA . ASP A 1 341 ? -17.316 -5.027 67.450 1.00 88.50 341 ASP A CA 1
ATOM 2754 C C . ASP A 1 341 ? -18.089 -4.096 66.497 1.00 88.50 341 ASP A C 1
ATOM 2756 O O . ASP A 1 341 ? -18.242 -4.399 65.312 1.00 88.50 341 ASP A O 1
ATOM 2760 N N . ILE A 1 342 ? -18.545 -2.933 66.981 1.00 88.75 342 ILE A N 1
ATOM 2761 C CA . ILE A 1 342 ? -19.234 -1.914 66.174 1.00 88.75 342 ILE A CA 1
ATOM 2762 C C . ILE A 1 342 ? -18.338 -1.421 65.036 1.00 88.75 342 ILE A C 1
ATOM 2764 O O . ILE A 1 342 ? -18.795 -1.394 63.892 1.00 88.75 342 ILE A O 1
ATOM 2768 N N . ALA A 1 343 ? -17.080 -1.073 65.321 1.00 89.00 343 ALA A N 1
ATOM 2769 C CA . ALA A 1 343 ? -16.128 -0.634 64.302 1.00 89.00 343 ALA A CA 1
ATOM 2770 C C . ALA A 1 343 ? -15.893 -1.727 63.242 1.00 89.00 343 ALA A C 1
ATOM 2772 O O . ALA A 1 343 ? -15.975 -1.453 62.044 1.00 89.00 343 ALA A O 1
ATOM 2773 N N . GLY A 1 344 ? -15.719 -2.983 63.666 1.00 90.62 344 GLY A N 1
ATOM 2774 C CA . GLY A 1 344 ? -15.562 -4.120 62.757 1.00 90.62 344 GLY A CA 1
ATOM 2775 C C . GLY A 1 344 ? -16.796 -4.368 61.880 1.00 90.62 344 GLY A C 1
ATOM 2776 O O . GLY A 1 344 ? -16.672 -4.622 60.681 1.00 90.62 344 GLY A O 1
ATOM 2777 N N . PHE A 1 345 ? -18.010 -4.245 62.429 1.00 89.62 345 PHE A N 1
ATOM 2778 C CA . PHE A 1 345 ? -19.238 -4.364 61.635 1.00 89.62 345 PHE A CA 1
ATOM 2779 C C . PHE A 1 345 ? -19.477 -3.163 60.712 1.00 89.62 345 PHE A C 1
ATOM 2781 O O . PHE A 1 345 ? -20.062 -3.347 59.644 1.00 89.62 345 PHE A O 1
ATOM 2788 N N . GLN A 1 346 ? -19.035 -1.957 61.081 1.00 88.56 346 GLN A N 1
ATOM 2789 C CA . GLN A 1 346 ? -19.060 -0.783 60.202 1.00 88.56 346 GLN A CA 1
ATOM 2790 C C . GLN A 1 346 ? -18.109 -0.956 59.013 1.00 88.56 346 GLN A C 1
ATOM 2792 O O . GLN A 1 346 ? -18.516 -0.698 57.882 1.00 88.56 346 GLN A O 1
ATOM 2797 N N . GLU A 1 347 ? -16.895 -1.458 59.245 1.00 91.56 347 GLU A N 1
ATOM 2798 C CA . GLU A 1 347 ? -15.927 -1.760 58.186 1.00 91.56 347 GLU A CA 1
ATOM 2799 C C . GLU A 1 347 ? -16.444 -2.856 57.244 1.00 91.56 347 GLU A C 1
ATOM 2801 O O . GLU A 1 347 ? -16.448 -2.681 56.025 1.00 91.56 347 GLU A O 1
ATOM 2806 N N . GLN A 1 348 ? -16.986 -3.949 57.791 1.00 90.50 348 GLN A N 1
ATOM 2807 C CA . GLN A 1 348 ? -17.622 -4.998 56.984 1.00 90.50 348 GLN A CA 1
ATOM 2808 C C . GLN A 1 348 ? -18.802 -4.465 56.167 1.00 90.50 348 GLN A C 1
ATOM 2810 O O . GLN A 1 348 ? -18.992 -4.861 55.019 1.00 90.50 348 GLN A O 1
ATOM 2815 N N . LEU A 1 349 ? -19.617 -3.582 56.750 1.00 90.31 349 LEU A N 1
ATOM 2816 C CA . LEU A 1 349 ? -20.757 -2.995 56.059 1.00 90.31 349 LEU A CA 1
ATOM 2817 C C . LEU A 1 349 ? -20.308 -2.087 54.909 1.00 90.31 349 LEU A C 1
ATOM 2819 O O . LEU A 1 349 ? -20.895 -2.157 53.833 1.00 90.31 349 LEU A O 1
ATOM 2823 N N . LEU A 1 350 ? -19.268 -1.278 55.127 1.00 88.38 350 LEU A N 1
ATOM 2824 C CA . LEU A 1 350 ? -18.665 -0.453 54.085 1.00 88.38 350 LEU A CA 1
ATOM 2825 C C . LEU A 1 350 ? -18.115 -1.327 52.952 1.00 88.38 350 LEU A C 1
ATOM 2827 O O . LEU A 1 350 ? -18.448 -1.089 51.797 1.00 88.38 350 LEU A O 1
ATOM 2831 N N . GLY A 1 351 ? -17.366 -2.383 53.286 1.00 88.94 351 GLY A N 1
ATOM 2832 C CA . GLY A 1 351 ? -16.862 -3.344 52.305 1.00 88.94 351 GLY A CA 1
ATOM 2833 C C . GLY A 1 351 ? -17.982 -3.990 51.486 1.00 88.94 351 GLY A C 1
ATOM 2834 O O . GLY A 1 351 ? -17.885 -4.059 50.265 1.00 88.94 351 GLY A O 1
ATOM 2835 N N . HIS A 1 352 ? -19.083 -4.394 52.128 1.00 89.00 352 HIS A N 1
ATOM 2836 C CA . HIS A 1 352 ? -20.230 -4.955 51.413 1.00 89.00 352 HIS A CA 1
ATOM 2837 C C . HIS A 1 352 ? -20.898 -3.956 50.455 1.00 89.00 352 HIS A C 1
ATOM 2839 O O . HIS A 1 352 ? -21.317 -4.383 49.384 1.00 89.00 352 HIS A O 1
ATOM 2845 N N . TYR A 1 353 ? -21.006 -2.669 50.812 1.00 85.69 353 TYR A N 1
ATOM 2846 C CA . TYR A 1 353 ? -21.557 -1.651 49.906 1.00 85.69 353 TYR A CA 1
ATOM 2847 C C . TYR A 1 353 ? -20.651 -1.413 48.699 1.00 85.69 353 TYR A C 1
ATOM 2849 O O . TYR A 1 353 ? -21.145 -1.394 47.578 1.00 85.69 353 TYR A O 1
ATOM 2857 N N . THR A 1 354 ? -19.334 -1.330 48.902 1.00 86.31 354 THR A N 1
ATOM 2858 C CA . THR A 1 354 ? -18.380 -1.201 47.791 1.00 86.31 354 THR A CA 1
ATOM 2859 C C . THR A 1 354 ? -18.497 -2.380 46.823 1.00 86.31 354 THR A C 1
ATOM 2861 O O . THR A 1 354 ? -18.583 -2.191 45.614 1.00 86.31 354 THR A O 1
ATOM 2864 N N . THR A 1 355 ? -18.575 -3.605 47.351 1.00 85.75 355 THR A N 1
ATOM 2865 C CA . THR A 1 355 ? -18.775 -4.806 46.528 1.00 85.75 355 THR A CA 1
ATOM 2866 C C . THR A 1 355 ? -20.148 -4.819 45.841 1.00 85.75 355 THR A C 1
ATOM 2868 O O . THR A 1 355 ? -20.269 -5.330 44.731 1.00 85.75 355 THR A O 1
ATOM 2871 N N . GLU A 1 356 ? -21.196 -4.267 46.465 1.00 83.56 356 GLU A N 1
ATOM 2872 C CA . GLU A 1 356 ? -22.534 -4.179 45.860 1.00 83.56 356 GLU A CA 1
ATOM 2873 C C . GLU A 1 356 ? -22.531 -3.222 44.671 1.00 83.56 356 GLU A C 1
ATOM 2875 O O . GLU A 1 356 ? -23.038 -3.582 43.609 1.00 83.56 356 GLU A O 1
ATOM 2880 N N . ASP A 1 357 ? -21.893 -2.063 44.819 1.00 78.50 357 ASP A N 1
ATOM 2881 C CA . ASP A 1 357 ? -21.733 -1.088 43.744 1.00 78.50 357 ASP A CA 1
ATOM 2882 C C . ASP A 1 357 ? -20.937 -1.675 42.566 1.00 78.50 357 ASP A C 1
ATOM 2884 O O . ASP A 1 357 ? -21.360 -1.559 41.414 1.00 78.50 357 ASP A O 1
ATOM 2888 N N . GLU A 1 358 ? -19.837 -2.391 42.828 1.00 79.50 358 GLU A N 1
ATOM 2889 C CA . GLU A 1 358 ? -19.057 -3.083 41.790 1.00 79.50 358 GLU A CA 1
ATOM 2890 C C . GLU A 1 358 ? -19.885 -4.138 41.037 1.00 79.50 358 GLU A C 1
ATOM 2892 O O . GLU A 1 358 ? -19.861 -4.193 39.801 1.00 79.50 358 GLU A O 1
ATOM 2897 N N . HIS A 1 359 ? -20.659 -4.959 41.759 1.00 75.50 359 HIS A N 1
ATOM 2898 C CA . HIS A 1 359 ? -21.543 -5.951 41.143 1.00 75.50 359 HIS A CA 1
ATOM 2899 C C . HIS A 1 359 ? -22.673 -5.299 40.345 1.00 75.50 359 HIS A C 1
ATOM 2901 O O . HIS A 1 359 ? -22.979 -5.765 39.249 1.00 75.50 359 HIS A O 1
ATOM 2907 N N . LEU A 1 360 ? -23.274 -4.217 40.844 1.00 71.94 360 LEU A N 1
ATOM 2908 C CA . LEU A 1 360 ? -24.313 -3.474 40.131 1.00 71.94 360 LEU A CA 1
ATOM 2909 C C . LEU A 1 360 ? -23.776 -2.876 38.834 1.00 71.94 360 LEU A C 1
ATOM 2911 O O . LEU A 1 360 ? -24.420 -3.014 37.798 1.00 71.94 360 LEU A O 1
ATOM 2915 N N . VAL A 1 361 ? -22.584 -2.280 38.857 1.00 68.25 361 VAL A N 1
ATOM 2916 C CA . VAL A 1 361 ? -21.930 -1.754 37.654 1.00 68.25 361 VAL A CA 1
ATOM 2917 C C . VAL A 1 361 ? -21.643 -2.879 36.662 1.00 68.25 361 VAL A C 1
ATOM 2919 O O . VAL A 1 361 ? -21.973 -2.752 35.484 1.00 68.25 361 VAL A O 1
ATOM 2922 N N . ARG A 1 362 ? -21.104 -4.015 37.114 1.00 67.81 362 ARG A N 1
ATOM 2923 C CA . ARG A 1 362 ? -20.853 -5.170 36.239 1.00 67.81 362 ARG A CA 1
ATOM 2924 C C . ARG A 1 362 ? -22.145 -5.694 35.616 1.00 67.81 362 ARG A C 1
ATOM 2926 O O . ARG A 1 362 ? -22.205 -5.870 34.403 1.00 67.81 362 ARG A O 1
ATOM 2933 N N . CYS A 1 363 ? -23.190 -5.870 36.421 1.00 66.00 363 CYS A N 1
ATOM 2934 C CA . CYS A 1 363 ? -24.492 -6.321 35.955 1.00 66.00 363 CYS A CA 1
ATOM 2935 C C . CYS A 1 363 ? -25.157 -5.302 35.025 1.00 66.00 363 CYS A C 1
ATOM 2937 O O . CYS A 1 363 ? -25.749 -5.720 34.050 1.00 66.00 363 CYS A O 1
ATOM 2939 N N . LEU A 1 364 ? -25.068 -3.992 35.255 1.00 58.50 364 LEU A N 1
ATOM 2940 C CA . LEU A 1 364 ? -25.746 -2.980 34.429 1.00 58.50 364 LEU A CA 1
ATOM 2941 C C . LEU A 1 364 ? -24.979 -2.606 33.153 1.00 58.50 364 LEU A C 1
ATOM 2943 O O . LEU A 1 364 ? -25.602 -2.227 32.166 1.00 58.50 364 LEU A O 1
ATOM 2947 N N . LEU A 1 365 ? -23.645 -2.694 33.164 1.00 52.75 365 LEU A N 1
ATOM 2948 C CA . LEU A 1 365 ? -22.803 -2.362 32.010 1.00 52.75 365 LEU A CA 1
ATOM 2949 C C . LEU A 1 365 ? -22.610 -3.530 31.042 1.00 52.75 365 LEU A C 1
ATOM 2951 O O . LEU A 1 365 ? -22.449 -3.289 29.848 1.00 52.75 365 LEU A O 1
ATOM 2955 N N . HIS A 1 366 ? -22.600 -4.762 31.556 1.00 53.19 366 HIS A N 1
ATOM 2956 C CA . HIS A 1 366 ? -22.341 -5.954 30.749 1.00 53.19 366 HIS A CA 1
ATOM 2957 C C . HIS A 1 366 ? -23.618 -6.753 30.451 1.00 53.19 366 HIS A C 1
ATOM 2959 O O . HIS A 1 366 ? -23.630 -7.482 29.470 1.00 53.19 366 HIS A O 1
ATOM 2965 N N . SER A 1 367 ? -24.718 -6.579 31.207 1.00 47.62 367 SER A N 1
ATOM 2966 C CA . SER A 1 367 ? -26.035 -7.103 30.788 1.00 47.62 367 SER A CA 1
ATOM 2967 C C . SER A 1 367 ? -26.689 -6.284 29.714 1.00 47.62 367 SER A C 1
ATOM 2969 O O . SER A 1 367 ? -27.657 -6.812 29.115 1.00 47.62 367 SER A O 1
#

Foldseek 3Di:
DVVLVVLLVVLVVLLVVLCVVPPPDPPDDDLLRVLVCLLVVQFAQDPNDTDHLVVLQDDPVQLVVLVVQLVVLLVCLVPDPDPVCNVVSVVSNLVSLVSSLVVLVVNLVSVVSHPLPVSLVVLVVSLVVLCVVVVVLPDDDPDDPDDLVVLVVLLVVLVVVLSVVLVVLVVQLVVLVVVLVVLVVLVVCVVVVVDPDDRDPPCVVVSSVSNLQSSQLSCLSSDPPDDRPDDYDVVSVVVSVVSVVVVSVSVSSSSVSSSVSSVVSSVVSVVSVVSNVVSVVVSVLSVVVSPDAPDCVVLVVLVVVLVVLVVVLVVLVVLLVVCVVPVVSNPPDDNVNSVVVNVVSVVVNVVSVVVSVVSVCCNSVSD

Solvent-accessible surface area (backbone atoms only — not comparable to full-atom values): 20576 Å² total; per-residue (Å²): 112,69,68,62,53,53,48,45,56,51,45,53,51,51,46,54,55,50,48,68,76,55,61,87,54,97,82,68,70,50,78,64,55,51,49,52,45,55,72,74,59,43,64,40,75,58,97,89,39,81,32,46,54,75,78,61,50,73,68,63,67,66,40,50,52,31,49,53,49,28,51,50,33,51,50,51,54,76,68,56,86,50,78,83,53,48,66,56,43,52,49,56,28,52,52,31,44,55,51,28,47,49,48,42,49,57,44,47,60,49,54,74,73,48,65,54,69,61,52,41,51,51,42,52,52,47,50,52,52,48,52,68,75,40,52,90,49,68,60,90,68,74,88,76,88,72,55,64,67,58,42,53,50,51,43,52,55,49,50,52,51,52,52,55,54,49,54,53,37,50,49,52,30,49,55,33,49,51,52,51,49,52,51,53,52,50,49,50,40,41,75,65,65,77,49,97,58,84,77,70,70,83,55,51,65,59,50,54,50,50,34,45,48,32,40,40,49,39,41,46,74,74,35,88,91,52,76,64,94,60,95,68,65,67,66,60,55,54,50,49,56,56,50,51,54,53,50,51,51,48,51,30,54,38,54,48,44,54,52,47,54,46,48,54,52,39,51,51,46,51,52,50,53,51,49,52,54,54,47,49,58,49,42,64,58,47,62,67,41,73,85,50,72,66,77,57,64,62,58,52,53,49,53,51,49,47,54,53,48,55,49,52,45,53,51,50,56,48,53,44,52,52,30,74,76,36,67,83,75,37,73,95,54,52,73,67,57,45,52,51,52,46,52,53,48,51,52,52,45,51,52,48,50,55,53,46,52,54,50,49,50,50,43,68,75,63,83

Nearest PDB structures (foldseek):
  8cq2-assembly1_E  TM=1.922E-01  e=1.128E+00  Photorhabdus luminescens
  8otz-assembly1_DU  TM=2.380E-01  e=5.530E+00  Bos taurus
  8cq0-assembly1_B  TM=1.908E-01  e=1.946E+00  Photorhabdus luminescens

Mean predicted aligned error: 12.87 Å

Radius of gyration: 42.92 Å; Cα contacts (8 Å, |Δi|>4): 238; chains: 1; bounding box: 88×39×142 Å

pLDDT: mean 84.41, std 10.01, range [47.62, 95.81]